Protein AF-0000000070204910 (afdb_homodimer)

Radius of gyration: 30.01 Å; Cα contacts (8 Å, |Δi|>4): 1769; chains: 2; bounding box: 56×94×69 Å

Secondary structure (DSSP, 8-state):
---SSEEEEEE--SHHHH-BTTBS--HHHHHHHH-SEEEEEEE-S-HHHHHHHHHHHHTSTTGGGGTT-EEES-HHHHHHT--SEEEE-S-GGGSSSSSTTT-HHHHHHHTT-EEEEPSP--S--HHHHHHHHHHHHHHHHHHT--EEE--GGGG-HHHHHHHHHHHHH-S-EEEEEEEEEEE-TT---HHHHBHHHH--HHHHTTHHHHHHHHHHT--EEEEEEEEEEE-TT-TTSTT--S-PPTTSSTTS-GGGBPPSEEEEEEEESSS-EEEEEEEEEESSS--EEEEEEEETTEEEEEE-TTSSEEEEEEE---TT-TTPPEEEEEES--HHHHHHHHHHHHHHHT-GGG-SSBHHHHHHHHHHHHHHHHHHHHHH--/---SSEEEEEE--SHHHH-BTTBS--HHHHHHHH-SEEEEEEE-S-HHHHHHHHHHHHTSTTGGGGTT-EEES-HHHHHHT--SEEEE-S-GGGSSSSSTTT-HHHHHHHTT-EEEEPSP--S--HHHHHHHHHHHHHHHHHHT--EEE--GGGG-HHHHHHHHHHHHH-S-EEEEEEEEEEE-TT---HHHHBHHHH--HHHHTTHHHHHHHHHHT--EEEEEEEEEEE-TT-TTSTT--S-PPTTSSTTS-GGGBPPSEEEEEEEESSSSEEEEEEEEEESSS--EEEEEEEETTEEEEEE-TTSSEEEEEEE---TT-TTPPEEEEEES--HHHHHHHHHHHHHHHT-GGG-SSBHHHHHHHHHHHHHHHHHHHHHH--

InterPro domains:
  IPR000683 Gfo/Idh/MocA-like oxidoreductase, N-terminal [PF01408] (6-150)
  IPR013944 Oxidoreductase putative, C-terminal [PF08635] (154-297)
  IPR036291 NAD(P)-binding domain superfamily [SSF51735] (3-180)
  IPR052515 Gfo/Idh/MocA Oxidoreductase [PTHR43249] (4-378)

Sequence (764 aa):
MSKTTLRIGFVGAGNVNFGRWHVPWDHASRLERLGGIQVIGIVDPDTEKAEERLQTRLTSQHGHLYKDCRVMADLSNLIAMNPDAVFIGVPPMARGSLEPKKDLELQCVRAGIHVFMEKPMSVLPLDDFRFYAAAVQKAVVESKVVLSVGYMFRYHAAVIKMKELMREHGGKVMAFNARYYFAYTEMTNKYWYNADLSGGPIVEQATHFCDLARHIVGDVDLSTVHTLMLDADDRSGAGNIAHVPLGAEEDIPLRKRIPRVTMSHWRFEDGGIGTLMHSIALPGNRYEANIDVQMDGLKLSLLEPYRDTCILRVRSMEKGKRDEDKDFTFEGSDSYGTELKTFIEAVRSNDQSLIKSSYEDAVKTYELTWAIRLSGERNLRTMSKTTLRIGFVGAGNVNFGRWHVPWDHASRLERLGGIQVIGIVDPDTEKAEERLQTRLTSQHGHLYKDCRVMADLSNLIAMNPDAVFIGVPPMARGSLEPKKDLELQCVRAGIHVFMEKPMSVLPLDDFRFYAAAVQKAVVESKVVLSVGYMFRYHAAVIKMKELMREHGGKVMAFNARYYFAYTEMTNKYWYNADLSGGPIVEQATHFCDLARHIVGDVDLSTVHTLMLDADDRSGAGNIAHVPLGAEEDIPLRKRIPRVTMSHWRFEDGGIGTLMHSIALPGNRYEANIDVQMDGLKLSLLEPYRDTCILRVRSMEKGKRDEDKDFTFEGSDSYGTELKTFIEAVRSNDQSLIKSSYEDAVKTYELTWAIRLSGERNLRT

pLDDT: mean 94.4, std 7.34, range [38.22, 98.88]

Foldseek 3Di:
DLQQAFEEEEEDLDCQCCNDPVDPHHVPVLDLVVDRYAYQEYEALPQVSVVVSLVVCCPDPSNVSCPNYDYYHALVVVLVVPTQEYEYDDFQQQAQAPPPNRPNLLVCLLSLHAYEYEPDNHLDFLVRNVVSLVSNVVSCVVSLHAYFYHLLVCQWPLLVVLLVVDVVVDDAWAEKEKEKEFAALPDADQQAFFCSNQVACLRHPVLSVLLSCCLRHHFFPLVFKAKAFAACPHPVNPNPDDRGDPPRDPPPDSVRTHTQKMKIKGAHPTHHIYIYIYGHDHHDGDMWIKMWIDDDFKIWIFGPSVDQKIWIWIAGPPPPQNPPIDIDIHGRTDSSSSQVVQSSVCSSVSNNVSHPGGSVSSSSSSNNSSSSVVNNVVVSVD/DLQQAFEEEEEDLDCQCCNDPVDPHHVPVLDLVVDRYAYQEYEALPQVSVVVSLVVCCPDPSNVSCPNYDYYHALVVVLVVPTQEYEYDDFQQQAQAPPPNRPNLLVQLLSLHAYEYEPDNHLDFLVRNVVSLVSNVVSCVVSLHAYFYHLLVLQWPLLVVLLVVDVVVDDAWAEKEKEKEFAALPDADQQAFFCSNQVACLRHPVLSVLLSCCLRHHFFPLVFKAKAFAACPHPVNPNPDDSGDPPRDPPPDRVRTHTQKMKMKGAHPTHHIYIYIYGHDHHDGDMWIKMWIDDDFKIWIFGRSVDQKIWIWIAGPPPPQNPPIDIDIHGRTDSSSSQVVQSSVCSSVSNNVSHPGGSVSSSSSSNNSSSSVVNNVVVSVD

Nearest PDB structures (foldseek):
  6a3g-assembly1_B  TM=7.401E-01  e=7.953E-20  Pseudarthrobacter phenanthrenivorans Sphe3
  6ktk-assembly1_A  TM=7.525E-01  e=4.475E-19  Paracoccus laeviglucosivorans
  6a3j-assembly1_D  TM=7.424E-01  e=1.335E-19  Pseudarthrobacter phenanthrenivorans Sphe3
  6a3f-assembly1_B-2  TM=7.036E-01  e=4.472E-20  Pseudarthrobacter phenanthrenivorans Sphe3
  5ya8-assembly1_D  TM=7.365E-01  e=1.416E-17  Paracoccus laeviglucosivorans

Structure (mmCIF, N/CA/C/O backbone):
data_AF-0000000070204910-model_v1
#
loop_
_entity.id
_entity.type
_entity.pdbx_description
1 polymer 'Uncharacterized protein UNK4.17'
#
loop_
_atom_site.group_PDB
_atom_site.id
_atom_site.type_symbol
_atom_site.label_atom_id
_atom_site.label_alt_id
_atom_site.label_comp_id
_atom_site.label_asym_id
_atom_site.label_entity_id
_atom_site.label_seq_id
_atom_site.pdbx_PDB_ins_code
_atom_site.Cartn_x
_atom_site.Cartn_y
_atom_site.Cartn_z
_atom_site.occupancy
_atom_site.B_iso_or_equiv
_atom_site.auth_seq_id
_atom_site.auth_comp_id
_atom_site.auth_asym_id
_atom_site.auth_atom_id
_atom_site.pdbx_PDB_model_num
ATOM 1 N N . MET A 1 1 ? -12.781 -48 -12.578 1 38.75 1 MET A N 1
ATOM 2 C CA . MET A 1 1 ? -12.242 -48.312 -11.266 1 38.75 1 MET A CA 1
ATOM 3 C C . MET A 1 1 ? -11.141 -47.344 -10.867 1 38.75 1 MET A C 1
ATOM 5 O O . MET A 1 1 ? -10.297 -46.969 -11.695 1 38.75 1 MET A O 1
ATOM 9 N N . SER A 1 2 ? -11.414 -46.406 -9.859 1 50.75 2 SER A N 1
ATOM 10 C CA . SER A 1 2 ? -10.469 -45.406 -9.43 1 50.75 2 SER A CA 1
ATOM 11 C C . SER A 1 2 ? -9.07 -45.969 -9.273 1 50.75 2 SER A C 1
ATOM 13 O O . SER A 1 2 ? -8.883 -47 -8.641 1 50.75 2 SER A O 1
ATOM 15 N N . LYS A 1 3 ? -8.289 -45.75 -10.422 1 63.81 3 LYS A N 1
ATOM 16 C CA . LYS A 1 3 ? -6.926 -46.281 -10.422 1 63.81 3 LYS A CA 1
ATOM 17 C C . LYS A 1 3 ? -6.234 -46.031 -9.086 1 63.81 3 LYS A C 1
ATOM 19 O O . LYS A 1 3 ? -6.164 -44.875 -8.625 1 63.81 3 LYS A O 1
ATOM 24 N N . THR A 1 4 ? -5.977 -47.094 -8.344 1 77.56 4 THR A N 1
ATOM 25 C CA . THR A 1 4 ? -5.324 -47 -7.039 1 77.56 4 THR A CA 1
ATOM 26 C C . THR A 1 4 ? -3.963 -46.344 -7.148 1 77.56 4 THR A C 1
ATOM 28 O O . THR A 1 4 ? -3.605 -45.5 -6.301 1 77.56 4 THR A O 1
ATOM 31 N N . THR A 1 5 ? -3.271 -46.594 -8.273 1 94.31 5 THR A N 1
ATOM 32 C CA . THR A 1 5 ? -1.964 -46 -8.477 1 94.31 5 THR A CA 1
ATOM 33 C C . THR A 1 5 ? -1.928 -45.219 -9.797 1 94.31 5 THR A C 1
ATOM 35 O O . THR A 1 5 ? -2.273 -45.75 -10.844 1 94.31 5 THR A O 1
ATOM 38 N N . LEU A 1 6 ? -1.654 -43.969 -9.781 1 97.81 6 LEU A N 1
ATOM 39 C CA . LEU A 1 6 ? -1.571 -43.125 -10.961 1 97.81 6 LEU A CA 1
ATOM 40 C C . LEU A 1 6 ? -0.162 -43.125 -11.547 1 97.81 6 LEU A C 1
ATOM 42 O O . LEU A 1 6 ? 0.817 -42.969 -10.812 1 97.81 6 LEU A O 1
ATOM 46 N N . ARG A 1 7 ? -0.069 -43.438 -12.82 1 98.44 7 ARG A N 1
ATOM 47 C CA . ARG A 1 7 ? 1.19 -43.281 -13.539 1 98.44 7 ARG A CA 1
ATOM 48 C C . ARG A 1 7 ? 1.413 -41.844 -13.945 1 98.44 7 ARG A C 1
ATOM 50 O O . ARG A 1 7 ? 0.608 -41.25 -14.672 1 98.44 7 ARG A O 1
ATOM 57 N N . ILE A 1 8 ? 2.529 -41.281 -13.453 1 98.69 8 ILE A N 1
ATOM 58 C CA . ILE A 1 8 ? 2.709 -39.844 -13.711 1 98.69 8 ILE A CA 1
ATOM 59 C C . ILE A 1 8 ? 4.07 -39.625 -14.352 1 98.69 8 ILE A C 1
ATOM 61 O O . ILE A 1 8 ? 4.945 -40.469 -14.312 1 98.69 8 ILE A O 1
ATOM 65 N N . GLY A 1 9 ? 4.219 -38.5 -15.031 1 98.75 9 GLY A N 1
ATOM 66 C CA . GLY A 1 9 ? 5.48 -38.031 -15.586 1 98.75 9 GLY A CA 1
ATOM 67 C C . GLY A 1 9 ? 5.801 -36.594 -15.195 1 98.75 9 GLY A C 1
ATOM 68 O O . GLY A 1 9 ? 4.902 -35.812 -14.867 1 98.75 9 GLY A O 1
ATOM 69 N N . PHE A 1 10 ? 7.082 -36.281 -15.195 1 98.69 10 PHE A N 1
ATOM 70 C CA . PHE A 1 10 ? 7.543 -34.938 -14.969 1 98.69 10 PHE A CA 1
ATOM 71 C C . PHE A 1 10 ? 8.141 -34.344 -16.234 1 98.69 10 PHE A C 1
ATOM 73 O O . PHE A 1 10 ? 8.859 -35.031 -16.969 1 98.69 10 PHE A O 1
ATOM 80 N N . VAL A 1 11 ? 7.727 -33.156 -16.516 1 98.44 11 VAL A N 1
ATOM 81 C CA . VAL A 1 11 ? 8.375 -32.375 -17.562 1 98.44 11 VAL A CA 1
ATOM 82 C C . VAL A 1 11 ? 9.211 -31.266 -16.922 1 98.44 11 VAL A C 1
ATOM 84 O O . VAL A 1 11 ? 8.664 -30.297 -16.391 1 98.44 11 VAL A O 1
ATOM 87 N N . GLY A 1 12 ? 10.5 -31.375 -17.031 1 97.5 12 GLY A N 1
ATOM 88 C CA . GLY A 1 12 ? 11.438 -30.531 -16.328 1 97.5 12 GLY A CA 1
ATOM 89 C C . GLY A 1 12 ? 12.078 -31.203 -15.125 1 97.5 12 GLY A C 1
ATOM 90 O O . GLY A 1 12 ? 11.375 -31.641 -14.203 1 97.5 12 GLY A O 1
ATOM 91 N N . ALA A 1 13 ? 13.391 -31.266 -15.078 1 96.75 13 ALA A N 1
ATOM 92 C CA . ALA A 1 13 ? 14.125 -31.891 -13.984 1 96.75 13 ALA A CA 1
ATOM 93 C C . ALA A 1 13 ? 14.727 -30.828 -13.055 1 96.75 13 ALA A C 1
ATOM 95 O O . ALA A 1 13 ? 15.695 -31.094 -12.344 1 96.75 13 ALA A O 1
ATOM 96 N N . GLY A 1 14 ? 14.109 -29.641 -13.117 1 93.31 14 GLY A N 1
ATOM 97 C CA . GLY A 1 14 ? 14.625 -28.547 -12.32 1 93.31 14 GLY A CA 1
ATOM 98 C C . GLY A 1 14 ? 14.094 -28.547 -10.898 1 93.31 14 GLY A C 1
ATOM 99 O O . GLY A 1 14 ? 13.516 -29.531 -10.438 1 93.31 14 GLY A O 1
ATOM 100 N N . ASN A 1 15 ? 14.281 -27.406 -10.203 1 90.44 15 ASN A N 1
ATOM 101 C CA . ASN A 1 15 ? 14.039 -27.281 -8.766 1 90.44 15 ASN A CA 1
ATOM 102 C C . ASN A 1 15 ? 12.547 -27.297 -8.453 1 90.44 15 ASN A C 1
ATOM 104 O O . ASN A 1 15 ? 12.141 -27.734 -7.371 1 90.44 15 ASN A O 1
ATOM 108 N N . VAL A 1 16 ? 11.75 -26.844 -9.328 1 92.94 16 VAL A N 1
ATOM 109 C CA . VAL A 1 16 ? 10.312 -26.812 -9.07 1 92.94 16 VAL A CA 1
ATOM 110 C C . VAL A 1 16 ? 9.797 -28.234 -8.867 1 92.94 16 VAL A C 1
ATOM 112 O O . VAL A 1 16 ? 9.055 -28.5 -7.914 1 92.94 16 VAL A O 1
ATOM 115 N N . ASN A 1 17 ? 10.273 -29.156 -9.672 1 96.75 17 ASN A N 1
ATOM 116 C CA . ASN A 1 17 ? 9.805 -30.531 -9.586 1 96.75 17 ASN A CA 1
ATOM 117 C C . ASN A 1 17 ? 10.625 -31.344 -8.594 1 96.75 17 ASN A C 1
ATOM 119 O O . ASN A 1 17 ? 10.086 -32.188 -7.871 1 96.75 17 ASN A O 1
ATOM 123 N N . PHE A 1 18 ? 11.969 -31.031 -8.484 1 95.56 18 PHE A N 1
ATOM 124 C CA . PHE A 1 18 ? 12.812 -31.969 -7.762 1 95.56 18 PHE A CA 1
ATOM 125 C C . PHE A 1 18 ? 13.57 -31.266 -6.633 1 95.56 18 PHE A C 1
ATOM 127 O O . PHE A 1 18 ? 14.367 -31.891 -5.934 1 95.56 18 PHE A O 1
ATOM 134 N N . GLY A 1 19 ? 13.344 -30.031 -6.41 1 88.5 19 GLY A N 1
ATOM 135 C CA . GLY A 1 19 ? 13.773 -29.297 -5.234 1 88.5 19 GLY A CA 1
ATOM 136 C C . GLY A 1 19 ? 15.266 -29.016 -5.219 1 88.5 19 GLY A C 1
ATOM 137 O O . GLY A 1 19 ? 15.992 -29.453 -6.121 1 88.5 19 GLY A O 1
ATOM 138 N N . ARG A 1 20 ? 15.617 -28.141 -4.336 1 78.44 20 ARG A N 1
ATOM 139 C CA . ARG A 1 20 ? 16.953 -27.859 -3.822 1 78.44 20 ARG A CA 1
ATOM 140 C C . ARG A 1 20 ? 16.891 -27.438 -2.355 1 78.44 20 ARG A C 1
ATOM 142 O O . ARG A 1 20 ? 15.82 -27.172 -1.819 1 78.44 20 ARG A O 1
ATOM 149 N N . TRP A 1 21 ? 17.984 -27.562 -1.717 1 62.06 21 TRP A N 1
ATOM 150 C CA . TRP A 1 21 ? 18.031 -27.406 -0.266 1 62.06 21 TRP A CA 1
ATOM 151 C C . TRP A 1 21 ? 17.531 -26.016 0.142 1 62.06 21 TRP A C 1
ATOM 153 O O . TRP A 1 21 ? 17.047 -25.828 1.258 1 62.06 21 TRP A O 1
ATOM 163 N N . HIS A 1 22 ? 17.5 -25.125 -0.732 1 61.59 22 HIS A N 1
ATOM 164 C CA . HIS A 1 22 ? 17.219 -23.781 -0.25 1 61.59 22 HIS A CA 1
ATOM 165 C C . HIS A 1 22 ? 15.922 -23.25 -0.846 1 61.59 22 HIS A C 1
ATOM 167 O O . HIS A 1 22 ? 15.633 -22.047 -0.748 1 61.59 22 HIS A O 1
ATOM 173 N N . VAL A 1 23 ? 15.148 -24.109 -1.504 1 68.5 23 VAL A N 1
ATOM 174 C CA . VAL A 1 23 ? 13.875 -23.656 -2.057 1 68.5 23 VAL A CA 1
ATOM 175 C C . VAL A 1 23 ? 12.75 -24.594 -1.639 1 68.5 23 VAL A C 1
ATOM 177 O O . VAL A 1 23 ? 12.984 -25.797 -1.441 1 68.5 23 VAL A O 1
ATOM 180 N N . PRO A 1 24 ? 11.656 -23.953 -1.471 1 68.88 24 PRO A N 1
ATOM 181 C CA . PRO A 1 24 ? 10.547 -24.766 -0.959 1 68.88 24 PRO A CA 1
ATOM 182 C C . PRO A 1 24 ? 9.859 -25.594 -2.049 1 68.88 24 PRO A C 1
ATOM 184 O O . PRO A 1 24 ? 8.922 -26.328 -1.766 1 68.88 24 PRO A O 1
ATOM 187 N N . TRP A 1 25 ? 10.453 -25.484 -3.141 1 82.81 25 TRP A N 1
ATOM 188 C CA . TRP A 1 25 ? 9.805 -26.188 -4.23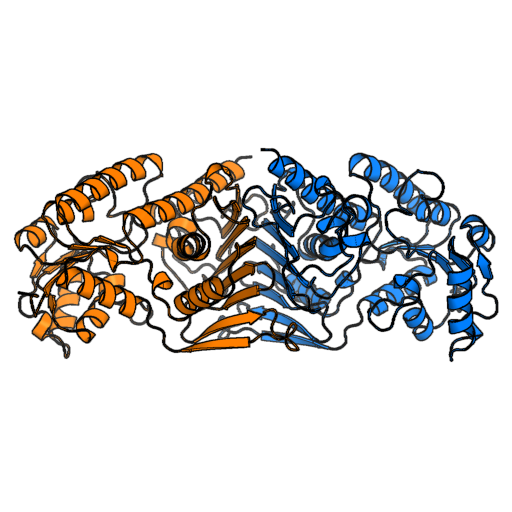8 1 82.81 25 TRP A CA 1
ATOM 189 C C . TRP A 1 25 ? 10.242 -27.641 -4.289 1 82.81 25 TRP A C 1
ATOM 191 O O . TRP A 1 25 ? 11.281 -28 -3.742 1 82.81 25 TRP A O 1
ATOM 201 N N . ASP A 1 26 ? 9.453 -28.609 -4.684 1 92.12 26 ASP A N 1
ATOM 202 C CA . ASP A 1 26 ? 9.711 -30.031 -4.777 1 92.12 26 ASP A CA 1
ATOM 203 C C . ASP A 1 26 ? 8.414 -30.828 -4.883 1 92.12 26 ASP A C 1
ATOM 205 O O . ASP A 1 26 ? 8.016 -31.516 -3.938 1 92.12 26 ASP A O 1
ATOM 209 N N . HIS A 1 27 ? 7.945 -30.719 -6.027 1 97.19 27 HIS A N 1
ATOM 210 C CA . HIS A 1 27 ? 6.684 -31.422 -6.25 1 97.19 27 HIS A CA 1
ATOM 211 C C . HIS A 1 27 ? 6.855 -32.938 -6.066 1 97.19 27 HIS A C 1
ATOM 213 O O . HIS A 1 27 ? 5.977 -33.594 -5.512 1 97.19 27 HIS A O 1
ATOM 219 N N . ALA A 1 28 ? 8.008 -33.438 -6.469 1 97.25 28 ALA A N 1
ATOM 220 C CA . ALA A 1 28 ? 8.266 -34.875 -6.391 1 97.25 28 ALA A CA 1
ATOM 221 C C . ALA A 1 28 ? 8.18 -35.375 -4.953 1 97.25 28 ALA A C 1
ATOM 223 O O . ALA A 1 28 ? 7.484 -36.344 -4.664 1 97.25 28 ALA A O 1
ATOM 224 N N . SER A 1 29 ? 8.828 -34.656 -4.047 1 95.88 29 SER A N 1
ATOM 225 C CA . SER A 1 29 ? 8.828 -35.062 -2.646 1 95.88 29 SER A CA 1
ATOM 226 C C . SER A 1 29 ? 7.418 -35.062 -2.068 1 95.88 29 SER A C 1
ATOM 228 O O . SER A 1 29 ? 7.066 -35.906 -1.271 1 95.88 29 SER A O 1
ATOM 230 N N . ARG A 1 30 ? 6.672 -34.094 -2.457 1 96.19 30 ARG A N 1
ATOM 231 C CA . ARG A 1 30 ? 5.305 -34 -1.955 1 96.19 30 ARG A CA 1
ATOM 232 C C . ARG A 1 30 ? 4.434 -35.125 -2.504 1 96.19 30 ARG A C 1
ATOM 234 O O . ARG A 1 30 ? 3.633 -35.719 -1.771 1 96.19 30 ARG A O 1
ATOM 241 N N . LEU A 1 31 ? 4.59 -35.469 -3.74 1 97.38 31 LEU A N 1
ATOM 242 C CA . LEU A 1 31 ? 3.834 -36.531 -4.363 1 97.38 31 LEU A CA 1
ATOM 243 C C . LEU A 1 31 ? 4.242 -37.875 -3.789 1 97.38 31 LEU A C 1
ATOM 245 O O . LEU A 1 31 ? 3.4 -38.781 -3.613 1 97.38 31 LEU A O 1
ATOM 249 N N . GLU A 1 32 ? 5.523 -38.031 -3.498 1 96.75 32 GLU A N 1
ATOM 250 C CA . GLU A 1 32 ? 6.023 -39.219 -2.852 1 96.75 32 GLU A CA 1
ATOM 251 C C . GLU A 1 32 ? 5.332 -39.469 -1.511 1 96.75 32 GLU A C 1
ATOM 253 O O . GLU A 1 32 ? 4.926 -40.594 -1.202 1 96.75 32 GLU A O 1
ATOM 258 N N . ARG A 1 33 ? 5.184 -38.406 -0.796 1 95.31 33 ARG A N 1
ATOM 259 C CA . ARG A 1 33 ? 4.566 -38.5 0.524 1 95.31 33 ARG A CA 1
ATOM 260 C C . ARG A 1 33 ? 3.076 -38.781 0.414 1 95.31 33 ARG A C 1
ATOM 262 O O . ARG A 1 33 ? 2.514 -39.5 1.256 1 95.31 33 ARG A O 1
ATOM 269 N N . LEU A 1 34 ? 2.465 -38.219 -0.565 1 94.94 34 LEU A N 1
ATOM 270 C CA . LEU A 1 34 ? 1.047 -38.469 -0.794 1 94.94 34 LEU A CA 1
ATOM 271 C C . LEU A 1 34 ? 0.81 -39.938 -1.14 1 94.94 34 LEU A C 1
ATOM 273 O O . LEU A 1 34 ? -0.172 -40.531 -0.692 1 94.94 34 LEU A O 1
ATOM 277 N N . GLY A 1 35 ? 1.681 -40.5 -1.923 1 94.31 35 GLY A N 1
ATOM 278 C CA . GLY A 1 35 ? 1.563 -41.906 -2.311 1 94.31 35 GLY A CA 1
ATOM 279 C C . GLY A 1 35 ? 0.528 -42.125 -3.395 1 94.31 35 GLY A C 1
ATOM 280 O O . GLY A 1 35 ? -0.039 -41.188 -3.936 1 94.31 35 GLY A O 1
ATOM 281 N N . GLY A 1 36 ? 0.413 -43.375 -3.842 1 95.62 36 GLY A N 1
ATOM 282 C CA . GLY A 1 36 ? -0.565 -43.75 -4.848 1 95.62 36 GLY A CA 1
ATOM 283 C C . GLY A 1 36 ? -0.161 -43.344 -6.254 1 95.62 36 GLY A C 1
ATOM 284 O O . GLY A 1 36 ? -1.018 -43.156 -7.117 1 95.62 36 GLY A O 1
ATOM 285 N N . ILE A 1 37 ? 1.153 -43.25 -6.461 1 97.31 37 ILE A N 1
ATOM 286 C CA . ILE A 1 37 ? 1.628 -42.844 -7.777 1 97.31 37 ILE A CA 1
ATOM 287 C C . ILE A 1 37 ? 2.807 -43.688 -8.195 1 97.31 37 ILE A C 1
ATOM 289 O O . ILE A 1 37 ? 3.422 -44.375 -7.359 1 97.31 37 ILE A O 1
ATOM 293 N N . GLN A 1 38 ? 3.062 -43.781 -9.422 1 98.12 38 GLN A N 1
ATOM 294 C CA . GLN A 1 38 ? 4.273 -44.281 -10.047 1 98.12 38 GLN A CA 1
ATOM 295 C C . GLN A 1 38 ? 4.836 -43.312 -11.07 1 98.12 38 GLN A C 1
ATOM 297 O O . GLN A 1 38 ? 4.125 -42.875 -11.969 1 98.12 38 GLN A O 1
ATOM 302 N N . VAL A 1 39 ? 6.09 -42.969 -10.891 1 98.69 39 VAL A N 1
ATOM 303 C CA . VAL A 1 39 ? 6.73 -42.062 -11.836 1 98.69 39 VAL A CA 1
ATOM 304 C C . VAL A 1 39 ? 7.316 -42.844 -13 1 98.69 39 VAL A C 1
ATOM 306 O O . VAL A 1 39 ? 8.227 -43.656 -12.812 1 98.69 39 VAL A O 1
ATOM 309 N N . ILE A 1 40 ? 6.859 -42.562 -14.18 1 98.62 40 ILE A N 1
ATOM 310 C CA . ILE A 1 40 ? 7.25 -43.469 -15.266 1 98.62 40 ILE A CA 1
ATOM 311 C C . ILE A 1 40 ? 8.172 -42.719 -16.234 1 98.62 40 ILE A C 1
ATOM 313 O O . ILE A 1 40 ? 8.797 -43.344 -17.094 1 98.62 40 ILE A O 1
ATOM 317 N N . GLY A 1 41 ? 8.242 -41.406 -16.062 1 98.75 41 GLY A N 1
ATOM 318 C CA . GLY A 1 41 ? 9.094 -40.688 -16.984 1 98.75 41 GLY A CA 1
ATOM 319 C C . GLY A 1 41 ? 9.477 -39.312 -16.484 1 98.75 41 GLY A C 1
ATOM 320 O O . GLY A 1 41 ? 8.68 -38.656 -15.812 1 98.75 41 GLY A O 1
ATOM 321 N N . ILE A 1 42 ? 10.672 -38.875 -16.828 1 98.81 42 ILE A N 1
ATOM 322 C CA . ILE A 1 42 ? 11.18 -37.5 -16.641 1 98.81 42 ILE A CA 1
ATOM 323 C C . ILE A 1 42 ? 11.695 -36.969 -17.969 1 98.81 42 ILE A C 1
ATOM 325 O O . ILE A 1 42 ? 12.57 -37.562 -18.594 1 98.81 42 ILE A O 1
ATOM 329 N N . VAL A 1 43 ? 11.078 -35.875 -18.344 1 98.56 43 VAL A N 1
ATOM 330 C CA . VAL A 1 43 ? 11.469 -35.25 -19.609 1 98.56 43 VAL A CA 1
ATOM 331 C C . VAL A 1 43 ? 12.312 -34 -19.328 1 98.56 43 VAL A C 1
ATOM 333 O O . VAL A 1 43 ? 11.883 -33.094 -18.594 1 98.56 43 VAL A O 1
ATOM 336 N N . ASP A 1 44 ? 13.477 -33.906 -19.859 1 98.12 44 ASP A N 1
ATOM 337 C CA . ASP A 1 44 ? 14.352 -32.75 -19.844 1 98.12 44 ASP A CA 1
ATOM 338 C C . ASP A 1 44 ? 15.359 -32.781 -20.984 1 98.12 44 ASP A C 1
ATOM 340 O O . ASP A 1 44 ? 15.977 -33.812 -21.25 1 98.12 44 ASP A O 1
ATOM 344 N N . PRO A 1 45 ? 15.438 -31.625 -21.672 1 96.38 45 PRO A N 1
ATOM 345 C CA . PRO A 1 45 ? 16.453 -31.641 -22.734 1 96.38 45 PRO A CA 1
ATOM 346 C C . PRO A 1 45 ? 17.844 -31.969 -22.188 1 96.38 45 PRO A C 1
ATOM 348 O O . PRO A 1 45 ? 18.688 -32.5 -22.922 1 96.38 45 PRO A O 1
ATOM 351 N N . ASP A 1 46 ? 18.156 -31.562 -21.031 1 97.38 46 ASP A N 1
ATOM 352 C CA . ASP A 1 46 ? 19.375 -31.984 -20.344 1 97.38 46 ASP A CA 1
ATOM 353 C C . ASP A 1 46 ? 19.188 -33.344 -19.656 1 97.38 46 ASP A C 1
ATOM 355 O O . ASP A 1 46 ? 18.984 -33.406 -18.453 1 97.38 46 ASP A O 1
ATOM 359 N N . THR A 1 47 ? 19.438 -34.406 -20.422 1 97.94 47 THR A N 1
ATOM 360 C CA . THR A 1 47 ? 19.156 -35.75 -19.922 1 97.94 47 THR A CA 1
ATOM 361 C C . THR A 1 47 ? 20.125 -36.125 -18.812 1 97.94 47 THR A C 1
ATOM 363 O O . THR A 1 47 ? 19.781 -36.938 -17.938 1 97.94 47 THR A O 1
ATOM 366 N N . GLU A 1 48 ? 21.266 -35.531 -18.828 1 98 48 GLU A N 1
ATOM 367 C CA . GLU A 1 48 ? 22.219 -35.812 -17.75 1 98 48 GLU A CA 1
ATOM 368 C C . GLU A 1 48 ? 21.688 -35.312 -16.406 1 98 48 GLU A C 1
ATOM 370 O O . GLU A 1 48 ? 21.75 -36.031 -15.414 1 98 48 GLU A O 1
ATOM 375 N N . LYS A 1 49 ? 21.188 -34.156 -16.484 1 96.25 49 LYS A N 1
ATOM 376 C CA . LYS A 1 49 ? 20.578 -33.562 -15.289 1 96.25 49 LYS A CA 1
ATOM 377 C C . LYS A 1 49 ? 19.406 -34.438 -14.812 1 96.25 49 LYS A C 1
ATOM 379 O O . LYS A 1 49 ? 19.266 -34.688 -13.617 1 96.25 49 LYS A O 1
ATOM 384 N N . ALA A 1 50 ? 18.594 -34.844 -15.734 1 98.06 50 ALA A N 1
ATOM 385 C CA . ALA A 1 50 ? 17.422 -35.625 -15.414 1 98.06 50 ALA A CA 1
ATOM 386 C C . ALA A 1 50 ? 17.828 -37 -14.836 1 98.06 50 ALA A C 1
ATOM 388 O O . ALA A 1 50 ? 17.188 -37.5 -13.906 1 98.06 50 ALA A O 1
ATOM 389 N N . GLU A 1 51 ? 18.859 -37.531 -15.398 1 98.31 51 GLU A N 1
ATOM 390 C CA . GLU A 1 51 ? 19.344 -38.812 -14.906 1 98.31 51 GLU A CA 1
ATOM 391 C C . GLU A 1 51 ? 19.875 -38.688 -13.477 1 98.31 51 GLU A C 1
ATOM 393 O O . GLU A 1 51 ? 19.672 -39.594 -12.664 1 98.31 51 GLU A O 1
ATOM 398 N N . GLU A 1 52 ? 20.547 -37.656 -13.25 1 97.38 52 GLU A N 1
ATOM 399 C CA . GLU A 1 52 ? 21.031 -37.406 -11.898 1 97.38 52 GLU A CA 1
ATOM 400 C C . GLU A 1 52 ? 19.875 -37.312 -10.906 1 97.38 52 GLU A C 1
ATOM 402 O O . GLU A 1 52 ? 19.953 -37.875 -9.805 1 97.38 52 GLU A O 1
ATOM 407 N N . ARG A 1 53 ? 18.812 -36.625 -11.273 1 96.88 53 ARG A N 1
ATOM 408 C CA . ARG A 1 53 ? 17.641 -36.5 -10.422 1 96.88 53 ARG A CA 1
ATOM 409 C C . ARG A 1 53 ? 17 -37.875 -10.203 1 96.88 53 ARG A C 1
ATOM 411 O O . ARG A 1 53 ? 16.625 -38.219 -9.078 1 96.88 53 ARG A O 1
ATOM 418 N N . LEU A 1 54 ? 16.922 -38.656 -11.242 1 98.12 54 LEU A N 1
ATOM 419 C CA . LEU A 1 54 ? 16.328 -39.969 -11.156 1 98.12 54 LEU A CA 1
ATOM 420 C C . LEU A 1 54 ? 17.141 -40.875 -10.219 1 98.12 54 LEU A C 1
ATOM 422 O O . LEU A 1 54 ? 16.578 -41.562 -9.367 1 98.12 54 LEU A O 1
ATOM 426 N N . GLN A 1 55 ? 18.438 -40.812 -10.375 1 97.88 55 GLN A N 1
ATOM 427 C CA . GLN A 1 55 ? 19.297 -41.625 -9.539 1 97.88 55 GLN A CA 1
ATOM 428 C C . GLN A 1 55 ? 19.141 -41.281 -8.07 1 97.88 55 GLN A C 1
ATOM 430 O O . GLN A 1 55 ? 19.109 -42.156 -7.207 1 97.88 55 GLN A O 1
ATOM 435 N N . THR A 1 56 ? 19.109 -39.969 -7.828 1 95.88 56 THR A N 1
ATOM 436 C CA . THR A 1 56 ? 18.906 -39.5 -6.461 1 95.88 56 THR A CA 1
ATOM 437 C C . THR A 1 56 ? 17.609 -40.062 -5.887 1 95.88 56 THR A C 1
ATOM 439 O O . THR A 1 56 ? 17.562 -40.5 -4.734 1 95.88 56 THR A O 1
ATOM 442 N N . ARG A 1 57 ? 16.547 -40.094 -6.699 1 96.69 57 ARG A N 1
ATOM 443 C CA . ARG A 1 57 ? 15.242 -40.562 -6.246 1 96.69 57 ARG A CA 1
ATOM 444 C C . ARG A 1 57 ? 15.234 -42.094 -6.098 1 96.69 57 ARG A C 1
ATOM 446 O O . ARG A 1 57 ? 14.672 -42.625 -5.137 1 96.69 57 ARG A O 1
ATOM 453 N N . LEU A 1 58 ? 15.875 -42.781 -6.957 1 97.5 58 LEU A N 1
ATOM 454 C CA . LEU A 1 58 ? 15.922 -44.25 -6.945 1 97.5 58 LEU A CA 1
ATOM 455 C C . LEU A 1 58 ? 16.594 -44.75 -5.68 1 97.5 58 LEU A C 1
ATOM 457 O O . LEU A 1 58 ? 16.219 -45.812 -5.156 1 97.5 58 LEU A O 1
ATOM 461 N N . THR A 1 59 ? 17.5 -44 -5.16 1 97.06 59 THR A N 1
ATOM 462 C CA . THR A 1 59 ? 18.266 -44.438 -4.004 1 97.06 59 THR A CA 1
ATOM 463 C C . THR A 1 59 ? 17.641 -43.938 -2.709 1 97.06 59 THR A C 1
ATOM 465 O O . THR A 1 59 ? 18.172 -44.188 -1.621 1 97.06 59 THR A O 1
ATOM 468 N N . SER A 1 60 ? 16.609 -43.219 -2.805 1 95.69 60 SER A N 1
ATOM 469 C CA . SER A 1 60 ? 15.922 -42.719 -1.624 1 95.69 60 SER A CA 1
ATOM 470 C C . SER A 1 60 ? 14.938 -43.719 -1.062 1 95.69 60 SER A C 1
ATOM 472 O O . SER A 1 60 ? 14.781 -44.812 -1.616 1 95.69 60 SER A O 1
ATOM 474 N N . GLN A 1 61 ? 14.211 -43.406 0.071 1 97 61 GLN A N 1
ATOM 475 C CA . GLN A 1 61 ? 13.227 -44.281 0.706 1 97 61 GLN A CA 1
ATOM 476 C C . GLN A 1 61 ? 12.016 -44.5 -0.196 1 97 61 GLN A C 1
ATOM 478 O O . GLN A 1 61 ? 11.258 -45.438 -0.011 1 97 61 GLN A O 1
ATOM 483 N N . HIS A 1 62 ? 11.875 -43.656 -1.249 1 97.25 62 HIS A N 1
ATOM 484 C CA . HIS A 1 62 ? 10.734 -43.781 -2.154 1 97.25 62 HIS A CA 1
ATOM 485 C C . HIS A 1 62 ? 11.172 -44.25 -3.531 1 97.25 62 HIS A C 1
ATOM 487 O O . HIS A 1 62 ? 10.469 -44.031 -4.52 1 97.25 62 HIS A O 1
ATOM 493 N N . GLY A 1 63 ? 12.273 -44.812 -3.596 1 97.62 63 GLY A N 1
ATOM 494 C CA . GLY A 1 63 ? 12.859 -45.25 -4.855 1 97.62 63 GLY A CA 1
ATOM 495 C C . GLY A 1 63 ? 11.961 -46.188 -5.648 1 97.62 63 GLY A C 1
ATOM 496 O O . GLY A 1 63 ? 12.008 -46.188 -6.879 1 97.62 63 GLY A O 1
ATOM 497 N N . HIS A 1 64 ? 11.172 -47 -4.93 1 97.62 64 HIS A N 1
ATOM 498 C CA . HIS A 1 64 ? 10.289 -47.969 -5.578 1 97.62 64 HIS A CA 1
ATOM 499 C C . HIS A 1 64 ? 9.289 -47.25 -6.492 1 97.62 64 HIS A C 1
ATOM 501 O O . HIS A 1 64 ? 8.812 -47.844 -7.469 1 97.62 64 HIS A O 1
ATOM 507 N N . LEU A 1 65 ? 9.008 -46 -6.25 1 98.06 65 LEU A N 1
ATOM 508 C CA . LEU A 1 65 ? 8.062 -45.25 -7.059 1 98.06 65 LEU A CA 1
ATOM 509 C C . LEU A 1 65 ? 8.656 -44.906 -8.422 1 98.06 65 LEU A C 1
ATOM 511 O O . LEU A 1 65 ? 7.934 -44.5 -9.336 1 98.06 65 LEU A O 1
ATOM 515 N N . TYR A 1 66 ? 9.969 -45.094 -8.57 1 98.44 66 TYR A N 1
ATOM 516 C CA . TYR A 1 66 ? 10.672 -44.656 -9.773 1 98.44 66 TYR A CA 1
ATOM 517 C C . TYR A 1 66 ? 11.289 -45.844 -10.508 1 98.44 66 TYR A C 1
ATOM 519 O O . TYR A 1 66 ? 12.094 -45.656 -11.422 1 98.44 66 TYR A O 1
ATOM 527 N N . LYS A 1 67 ? 11.008 -47 -10.148 1 96.94 67 LYS A N 1
ATOM 528 C CA . LYS A 1 67 ? 11.68 -48.219 -10.641 1 96.94 67 LYS A CA 1
ATOM 529 C C . LYS A 1 67 ? 11.562 -48.312 -12.164 1 96.94 67 LYS A C 1
ATOM 531 O O . LYS A 1 67 ? 12.492 -48.781 -12.828 1 96.94 67 LYS A O 1
ATOM 536 N N . ASP A 1 68 ? 10.484 -47.875 -12.734 1 96 68 ASP A N 1
ATOM 537 C CA . ASP A 1 68 ? 10.25 -48 -14.172 1 96 68 ASP A CA 1
ATOM 538 C C . ASP A 1 68 ? 10.383 -46.625 -14.867 1 96 68 ASP A C 1
ATOM 540 O O . ASP A 1 68 ? 9.922 -46.469 -16 1 96 68 ASP A O 1
ATOM 544 N N . CYS A 1 69 ? 10.945 -45.719 -14.133 1 98.62 69 CYS A N 1
ATOM 545 C CA . CYS A 1 69 ? 11.031 -44.375 -14.664 1 98.62 69 CYS A CA 1
ATOM 546 C C . CYS A 1 69 ? 12.109 -44.281 -15.742 1 98.62 69 CYS A C 1
ATOM 548 O O . CYS A 1 69 ? 13.211 -44.781 -15.562 1 98.62 69 CYS A O 1
ATOM 550 N N . ARG A 1 70 ? 11.805 -43.625 -16.812 1 98.44 70 ARG A N 1
ATOM 551 C CA . ARG A 1 70 ? 12.758 -43.375 -17.891 1 98.44 70 ARG A CA 1
ATOM 552 C C . ARG A 1 70 ? 13.016 -41.875 -18.062 1 98.44 70 ARG A C 1
ATOM 554 O O . ARG A 1 70 ? 12.094 -41.062 -17.938 1 98.44 70 ARG A O 1
ATOM 561 N N . VAL A 1 71 ? 14.219 -41.562 -18.375 1 98.56 71 VAL A N 1
ATOM 562 C CA . VAL A 1 71 ? 14.586 -40.188 -18.719 1 98.56 71 VAL A CA 1
ATOM 563 C C . VAL A 1 71 ? 14.523 -40 -20.234 1 98.56 71 VAL A C 1
ATOM 565 O O . VAL A 1 71 ? 14.914 -40.906 -20.984 1 98.56 71 VAL A O 1
ATOM 568 N N . MET A 1 72 ? 13.938 -38.969 -20.656 1 98.12 72 MET A N 1
ATOM 569 C CA . MET A 1 72 ? 13.766 -38.688 -22.078 1 98.12 72 MET A CA 1
ATOM 570 C C . MET A 1 72 ? 14.008 -37.219 -22.375 1 98.12 72 MET A C 1
ATOM 572 O O . MET A 1 72 ? 13.781 -36.344 -21.516 1 98.12 72 MET A O 1
ATOM 576 N N . ALA A 1 73 ? 14.359 -36.906 -23.594 1 97.44 73 ALA A N 1
ATOM 577 C CA . ALA A 1 73 ? 14.641 -35.531 -23.984 1 97.44 73 ALA A CA 1
ATOM 578 C C . ALA A 1 73 ? 13.398 -34.844 -24.531 1 97.44 73 ALA A C 1
ATOM 580 O O . ALA A 1 73 ? 13.258 -33.625 -24.438 1 97.44 73 ALA A O 1
ATOM 581 N N . ASP A 1 74 ? 12.555 -35.75 -25.078 1 96.81 74 ASP A N 1
ATOM 582 C CA . ASP A 1 74 ? 11.43 -35.188 -25.828 1 96.81 74 ASP A CA 1
ATOM 583 C C . ASP A 1 74 ? 10.102 -35.562 -25.188 1 96.81 74 ASP A C 1
ATOM 585 O O . ASP A 1 74 ? 9.922 -36.719 -24.797 1 96.81 74 ASP A O 1
ATOM 589 N N . LEU A 1 75 ? 9.18 -34.625 -25.172 1 98 75 LEU A N 1
ATOM 590 C CA . LEU A 1 75 ? 7.863 -34.812 -24.562 1 98 75 LEU A CA 1
ATOM 591 C C . LEU A 1 75 ? 7.094 -35.938 -25.297 1 98 75 LEU A C 1
ATOM 593 O O . LEU A 1 75 ? 6.344 -36.688 -24.672 1 98 75 LEU A O 1
ATOM 597 N N . SER A 1 76 ? 7.309 -36.062 -26.594 1 97.62 76 SER A N 1
ATOM 598 C CA . SER A 1 76 ? 6.574 -37.031 -27.406 1 97.62 76 SER A CA 1
ATOM 599 C C . SER A 1 76 ? 6.785 -38.469 -26.875 1 97.62 76 SER A C 1
ATOM 601 O O . SER A 1 76 ? 5.883 -39.281 -26.953 1 97.62 76 SER A O 1
ATOM 603 N N . ASN A 1 77 ? 7.961 -38.688 -26.375 1 98.31 77 ASN A N 1
ATOM 604 C CA . ASN A 1 77 ? 8.258 -40 -25.844 1 98.31 77 ASN A CA 1
ATOM 605 C C . ASN A 1 77 ? 7.453 -40.312 -24.578 1 98.31 77 ASN A C 1
ATOM 607 O O . ASN A 1 77 ? 6.996 -41.438 -24.375 1 98.31 77 ASN A O 1
ATOM 611 N N . LEU A 1 78 ? 7.336 -39.312 -23.734 1 98.5 78 LEU A N 1
ATOM 612 C CA . LEU A 1 78 ? 6.52 -39.469 -22.547 1 98.5 78 LEU A CA 1
ATOM 613 C C . LEU A 1 78 ? 5.051 -39.656 -22.906 1 98.5 78 LEU A C 1
ATOM 615 O O . LEU A 1 78 ? 4.359 -40.5 -22.312 1 98.5 78 LEU A O 1
ATOM 619 N N . ILE A 1 79 ? 4.57 -38.875 -23.844 1 98.44 79 ILE A N 1
ATOM 620 C CA . ILE A 1 79 ? 3.184 -38.969 -24.281 1 98.44 79 ILE A CA 1
ATOM 621 C C . ILE A 1 79 ? 2.898 -40.375 -24.812 1 98.44 79 ILE A C 1
ATOM 623 O O . ILE A 1 79 ? 1.833 -40.938 -24.547 1 98.44 79 ILE A O 1
ATOM 627 N N . ALA A 1 80 ? 3.885 -40.969 -25.484 1 98.38 80 ALA A N 1
ATOM 628 C CA . ALA A 1 80 ? 3.742 -42.312 -26.031 1 98.38 80 ALA A CA 1
ATOM 629 C C . ALA A 1 80 ? 3.564 -43.344 -24.922 1 98.38 80 ALA A C 1
ATOM 631 O O . ALA A 1 80 ? 2.943 -44.375 -25.125 1 98.38 80 ALA A O 1
ATOM 632 N N . MET A 1 81 ? 4.062 -43 -23.766 1 98.25 81 MET A N 1
ATOM 633 C CA . MET A 1 81 ? 3.922 -43.906 -22.625 1 98.25 81 MET A CA 1
ATOM 634 C C . MET A 1 81 ? 2.545 -43.75 -21.984 1 98.25 81 MET A C 1
ATOM 636 O O . MET A 1 81 ? 2.18 -44.531 -21.094 1 98.25 81 MET A O 1
ATOM 640 N N . ASN A 1 82 ? 1.778 -42.781 -22.344 1 97.56 82 ASN A N 1
ATOM 641 C CA . ASN A 1 82 ? 0.389 -42.531 -21.984 1 97.56 82 ASN A CA 1
ATOM 642 C C . ASN A 1 82 ? 0.218 -42.469 -20.469 1 97.56 82 ASN A C 1
ATOM 644 O O . ASN A 1 82 ? -0.592 -43.188 -19.891 1 97.56 82 ASN A O 1
ATOM 648 N N . PRO A 1 83 ? 0.958 -41.594 -19.812 1 98.44 83 PRO A N 1
ATOM 649 C CA . PRO A 1 83 ? 0.722 -41.406 -18.391 1 98.44 83 PRO A CA 1
ATOM 650 C C . PRO A 1 83 ? -0.68 -40.875 -18.078 1 98.44 83 PRO A C 1
ATOM 652 O O . PRO A 1 83 ? -1.342 -40.344 -18.969 1 98.44 83 PRO A O 1
ATOM 655 N N . ASP A 1 84 ? -1.098 -41.125 -16.812 1 98.25 84 ASP A N 1
ATOM 656 C CA . ASP A 1 84 ? -2.369 -40.594 -16.359 1 98.25 84 ASP A CA 1
ATOM 657 C C . ASP A 1 84 ? -2.287 -39.062 -16.219 1 98.25 84 ASP A C 1
ATOM 659 O O . ASP A 1 84 ? -3.262 -38.375 -16.484 1 98.25 84 ASP A O 1
ATOM 663 N N . ALA A 1 85 ? -1.128 -38.594 -15.781 1 98.69 85 ALA A N 1
ATOM 664 C CA . ALA A 1 85 ? -0.947 -37.156 -15.562 1 98.69 85 ALA A CA 1
ATOM 665 C C . ALA A 1 85 ? 0.511 -36.75 -15.766 1 98.69 85 ALA A C 1
ATOM 667 O O . ALA A 1 85 ? 1.416 -37.562 -15.625 1 98.69 85 ALA A O 1
ATOM 668 N N . VAL A 1 86 ? 0.697 -35.531 -16.062 1 98.69 86 VAL A N 1
ATOM 669 C CA . VAL A 1 86 ? 2.043 -35 -16.172 1 98.69 86 VAL A CA 1
ATOM 670 C C . VAL A 1 86 ? 2.139 -33.719 -15.344 1 98.69 86 VAL A C 1
ATOM 672 O O . VAL A 1 86 ? 1.162 -32.969 -15.227 1 98.69 86 VAL A O 1
ATOM 675 N N . PHE A 1 87 ? 3.268 -33.438 -14.742 1 98.62 87 PHE A N 1
ATOM 676 C CA . PHE A 1 87 ? 3.607 -32.219 -14.016 1 98.62 87 PHE A CA 1
ATOM 677 C C . PHE A 1 87 ? 4.637 -31.406 -14.781 1 98.62 87 PHE A C 1
ATOM 679 O O . PHE A 1 87 ? 5.785 -31.828 -14.93 1 98.62 87 PHE A O 1
ATOM 686 N N . ILE A 1 88 ? 4.184 -30.281 -15.219 1 98.31 88 ILE A N 1
ATOM 687 C CA . ILE A 1 88 ? 5.047 -29.422 -16.031 1 98.31 88 ILE A CA 1
ATOM 688 C C . ILE A 1 88 ? 5.66 -28.344 -15.148 1 98.31 88 ILE A C 1
ATOM 690 O O . ILE A 1 88 ? 4.953 -27.438 -14.688 1 98.31 88 ILE A O 1
ATOM 694 N N . GLY A 1 89 ? 6.969 -28.438 -14.906 1 96.19 89 GLY A N 1
ATOM 695 C CA . GLY A 1 89 ? 7.719 -27.484 -14.109 1 96.19 89 GLY A CA 1
ATOM 696 C C . GLY A 1 89 ? 8.953 -26.969 -14.812 1 96.19 89 GLY A C 1
ATOM 697 O O . GLY A 1 89 ? 10.062 -27.047 -14.281 1 96.19 89 GLY A O 1
ATOM 698 N N . VAL A 1 90 ? 8.781 -26.453 -16.031 1 94.12 90 VAL A N 1
ATOM 699 C CA . VAL A 1 90 ? 9.859 -25.828 -16.797 1 94.12 90 VAL A CA 1
ATOM 700 C C . VAL A 1 90 ? 9.68 -24.312 -16.812 1 94.12 90 VAL A C 1
ATOM 702 O O . VAL A 1 90 ? 8.586 -23.812 -16.547 1 94.12 90 VAL A O 1
ATOM 705 N N . PRO A 1 91 ? 10.734 -23.547 -17.109 1 90.88 91 PRO A N 1
ATOM 706 C CA . PRO A 1 91 ? 10.586 -22.094 -17.172 1 90.88 91 PRO A CA 1
ATOM 707 C C . PRO A 1 91 ? 9.539 -21.656 -18.203 1 90.88 91 PRO A C 1
ATOM 709 O O . PRO A 1 91 ? 9.336 -22.344 -19.203 1 90.88 91 PRO A O 1
ATOM 712 N N . PRO A 1 92 ? 8.969 -20.547 -17.953 1 89.94 92 PRO A N 1
ATOM 713 C CA . PRO A 1 92 ? 7.879 -20.094 -18.828 1 89.94 92 PRO A CA 1
ATOM 714 C C . PRO A 1 92 ? 8.336 -19.844 -20.266 1 89.94 92 PRO A C 1
ATOM 716 O O . PRO A 1 92 ? 7.539 -19.953 -21.203 1 89.94 92 PRO A O 1
ATOM 719 N N . MET A 1 93 ? 9.57 -19.562 -20.438 1 90.38 93 MET A N 1
ATOM 720 C CA . MET A 1 93 ? 10.062 -19.328 -21.797 1 90.38 93 MET A CA 1
ATOM 721 C C . MET A 1 93 ? 10.055 -20.609 -22.625 1 90.38 93 MET A C 1
ATOM 723 O O . MET A 1 93 ? 10.133 -20.562 -23.844 1 90.38 93 MET A O 1
ATOM 727 N N . ALA A 1 94 ? 9.906 -21.734 -21.938 1 92.69 94 ALA A N 1
ATOM 728 C CA . ALA A 1 94 ? 9.984 -23.016 -22.609 1 92.69 94 ALA A CA 1
ATOM 729 C C . ALA A 1 94 ? 8.594 -23.594 -22.859 1 92.69 94 ALA A C 1
ATOM 731 O O . ALA A 1 94 ? 8.453 -24.734 -23.328 1 92.69 94 ALA A O 1
ATOM 732 N N . ARG A 1 95 ? 7.555 -22.844 -22.594 1 93.81 95 ARG A N 1
ATOM 733 C CA . ARG A 1 95 ? 6.215 -23.391 -22.734 1 93.81 95 ARG A CA 1
ATOM 734 C C . ARG A 1 95 ? 5.195 -22.297 -23.047 1 93.81 95 ARG A C 1
ATOM 736 O O . ARG A 1 95 ? 5.551 -21.125 -23.141 1 93.81 95 ARG A O 1
ATOM 743 N N . GLY A 1 96 ? 3.949 -22.75 -23.219 1 94.38 96 GLY A N 1
ATOM 744 C CA . GLY A 1 96 ? 2.818 -21.844 -23.297 1 94.38 96 GLY A CA 1
ATOM 745 C C . GLY A 1 96 ? 2.738 -21.094 -24.609 1 94.38 96 GLY A C 1
ATOM 746 O O . GLY A 1 96 ? 2.314 -19.938 -24.656 1 94.38 96 GLY A O 1
ATOM 747 N N . SER A 1 97 ? 3.201 -21.719 -25.641 1 94.56 97 SER A N 1
ATOM 748 C CA . SER A 1 97 ? 3.209 -21.078 -26.953 1 94.56 97 SER A CA 1
ATOM 749 C C . SER A 1 97 ? 2.957 -22.094 -28.062 1 94.56 97 SER A C 1
ATOM 751 O O . SER A 1 97 ? 3.139 -23.297 -27.859 1 94.56 97 SER A O 1
ATOM 753 N N . LEU A 1 98 ? 2.535 -21.547 -29.219 1 91.75 98 LEU A N 1
ATOM 754 C CA . LEU A 1 98 ? 2.318 -22.406 -30.375 1 91.75 98 LEU A CA 1
ATOM 755 C C . LEU A 1 98 ? 3.629 -22.688 -31.109 1 91.75 98 LEU A C 1
ATOM 757 O O . LEU A 1 98 ? 3.656 -23.438 -32.094 1 91.75 98 LEU A O 1
ATOM 761 N N . GLU A 1 99 ? 4.66 -22.016 -30.578 1 91.06 99 GLU A N 1
ATOM 762 C CA . GLU A 1 99 ? 5.961 -22.344 -31.156 1 91.06 99 GLU A CA 1
ATOM 763 C C . GLU A 1 99 ? 6.301 -23.812 -30.969 1 91.06 99 GLU A C 1
ATOM 765 O O . GLU A 1 99 ? 5.918 -24.422 -29.969 1 91.06 99 GLU A O 1
ATOM 770 N N . PRO A 1 100 ? 7.082 -24.328 -31.953 1 87.69 100 PRO A N 1
ATOM 771 C CA . PRO A 1 100 ? 7.43 -25.734 -31.844 1 87.69 100 PRO A CA 1
ATOM 772 C C . PRO A 1 100 ? 8.109 -26.094 -30.531 1 87.69 100 PRO A C 1
ATOM 774 O O . PRO A 1 100 ? 8.977 -25.359 -30.062 1 87.69 100 PRO A O 1
ATOM 777 N N . LYS A 1 101 ? 7.641 -27.141 -29.906 1 90.88 101 LYS A N 1
ATOM 778 C CA . LYS A 1 101 ? 8.203 -27.734 -28.703 1 90.88 101 LYS A CA 1
ATOM 779 C C . LYS A 1 101 ? 7.867 -26.906 -27.469 1 90.88 101 LYS A C 1
ATOM 781 O O . LYS A 1 101 ? 8.367 -27.172 -26.375 1 90.88 101 LYS A O 1
ATOM 786 N N . LYS A 1 102 ? 7.027 -25.859 -27.656 1 94.75 102 LYS A N 1
ATOM 787 C CA . LYS A 1 102 ? 6.688 -25.047 -26.484 1 94.75 102 LYS A CA 1
ATOM 788 C C . LYS A 1 102 ? 5.211 -25.188 -26.125 1 94.75 102 LYS A C 1
ATOM 790 O O . LYS A 1 102 ? 4.738 -24.578 -25.172 1 94.75 102 LYS A O 1
ATOM 795 N N . ASP A 1 103 ? 4.508 -25.938 -26.922 1 97 103 ASP A N 1
ATOM 796 C CA . ASP A 1 103 ? 3.096 -26.172 -26.656 1 97 103 ASP A CA 1
ATOM 797 C C . ASP A 1 103 ? 2.906 -27.422 -25.781 1 97 103 ASP A C 1
ATOM 799 O O . ASP A 1 103 ? 2.082 -28.281 -26.094 1 97 103 ASP A O 1
ATOM 803 N N . LEU A 1 104 ? 3.596 -27.469 -24.703 1 97.56 104 LEU A N 1
ATOM 804 C CA . LEU A 1 104 ? 3.711 -28.672 -23.875 1 97.56 104 LEU A CA 1
ATOM 805 C C . LEU A 1 104 ? 2.348 -29.094 -23.328 1 97.56 104 LEU A C 1
ATOM 807 O O . LEU A 1 104 ? 1.921 -30.234 -23.531 1 97.56 104 LEU A O 1
ATOM 811 N N . GLU A 1 105 ? 1.655 -28.188 -22.656 1 96.75 105 GLU A N 1
ATOM 812 C CA . GLU A 1 105 ? 0.372 -28.547 -22.047 1 96.75 105 GLU A CA 1
ATOM 813 C C . GLU A 1 105 ? -0.658 -28.906 -23.125 1 96.75 105 GLU A C 1
ATOM 815 O O . GLU A 1 105 ? -1.493 -29.781 -22.922 1 96.75 105 GLU A O 1
ATOM 820 N N . LEU A 1 106 ? -0.615 -28.188 -24.281 1 97.62 106 LEU A N 1
ATOM 821 C CA . LEU A 1 106 ? -1.546 -28.484 -25.359 1 97.62 106 LEU A CA 1
ATOM 822 C C . LEU A 1 106 ? -1.349 -29.906 -25.891 1 97.62 106 LEU A C 1
ATOM 824 O O . LEU A 1 106 ? -2.32 -30.641 -26.078 1 97.62 106 LEU A O 1
ATOM 828 N N . GLN A 1 107 ? -0.105 -30.312 -26.109 1 97.88 107 GLN A N 1
ATOM 829 C CA . GLN A 1 107 ? 0.202 -31.656 -26.594 1 97.88 107 GLN A 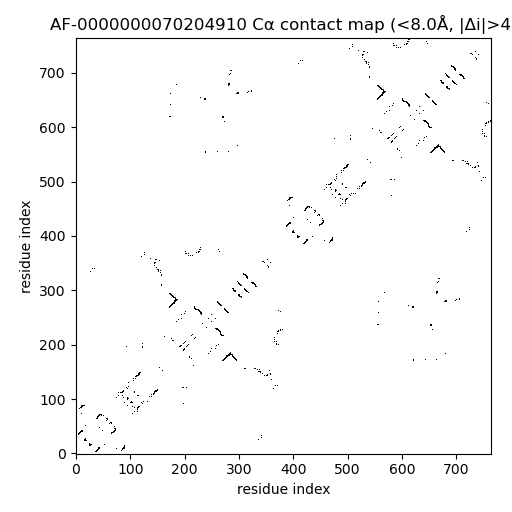CA 1
ATOM 830 C C . GLN A 1 107 ? -0.313 -32.719 -25.609 1 97.88 107 GLN A C 1
ATOM 832 O O . GLN A 1 107 ? -0.929 -33.688 -26.031 1 97.88 107 GLN A O 1
ATOM 837 N N . CYS A 1 108 ? -0.095 -32.531 -24.344 1 98.31 108 CYS A N 1
ATOM 838 C CA . CYS A 1 108 ? -0.52 -33.469 -23.328 1 98.31 108 CYS A CA 1
ATOM 839 C C . CYS A 1 108 ? -2.039 -33.562 -23.266 1 98.31 108 CYS A C 1
ATOM 841 O O . CYS A 1 108 ? -2.596 -34.656 -23.266 1 98.31 108 CYS A O 1
ATOM 843 N N . VAL A 1 109 ? -2.689 -32.438 -23.25 1 98 109 VAL A N 1
ATOM 844 C CA . VAL A 1 109 ? -4.145 -32.375 -23.156 1 98 109 VAL A CA 1
ATOM 845 C C . VAL A 1 109 ? -4.77 -33.062 -24.359 1 98 109 VAL A C 1
ATOM 847 O O . VAL A 1 109 ? -5.695 -33.875 -24.219 1 98 109 VAL A O 1
ATOM 850 N N . ARG A 1 110 ? -4.246 -32.812 -25.516 1 97.62 110 ARG A N 1
ATOM 851 C CA . ARG A 1 110 ? -4.773 -33.406 -26.734 1 97.62 110 ARG A CA 1
ATOM 852 C C . ARG A 1 110 ? -4.613 -34.938 -26.719 1 97.62 110 ARG A C 1
ATOM 854 O O . ARG A 1 110 ? -5.414 -35.656 -27.312 1 97.62 110 ARG A O 1
ATOM 861 N N . ALA A 1 111 ? -3.646 -35.375 -26.031 1 98.31 111 ALA A N 1
ATOM 862 C CA . ALA A 1 111 ? -3.379 -36.812 -25.922 1 98.31 111 ALA A CA 1
ATOM 863 C C . ALA A 1 111 ? -4.227 -37.438 -24.812 1 98.31 111 ALA A C 1
ATOM 865 O O . ALA A 1 111 ? -4.113 -38.656 -24.547 1 98.31 111 ALA A O 1
ATOM 866 N N . GLY A 1 112 ? -5.031 -36.625 -24.172 1 98.06 112 GLY A N 1
ATOM 867 C CA . GLY A 1 112 ? -5.914 -37.156 -23.125 1 98.06 112 GLY A CA 1
ATOM 868 C C . GLY A 1 112 ? -5.23 -37.281 -21.781 1 98.06 112 GLY A C 1
ATOM 869 O O . GLY A 1 112 ? -5.688 -38.062 -20.922 1 98.06 112 GLY A O 1
ATOM 870 N N . ILE A 1 113 ? -4.113 -36.625 -21.594 1 98.56 113 ILE A N 1
ATOM 871 C CA . ILE A 1 113 ? -3.328 -36.719 -20.359 1 98.56 113 ILE A CA 1
ATOM 872 C C . ILE A 1 113 ? -3.68 -35.562 -19.438 1 98.56 113 ILE A C 1
ATOM 874 O O . ILE A 1 113 ? -3.756 -34.406 -19.891 1 98.56 113 ILE A O 1
ATOM 878 N N . HIS A 1 114 ? -3.953 -35.781 -18.125 1 98.69 114 HIS A N 1
ATOM 879 C CA . HIS A 1 114 ? -4.16 -34.719 -17.156 1 98.69 114 HIS A CA 1
ATOM 880 C C . HIS A 1 114 ? -2.879 -33.938 -16.922 1 98.69 114 HIS A C 1
ATOM 882 O O . HIS A 1 114 ? -1.78 -34.469 -16.984 1 98.69 114 HIS A O 1
ATOM 888 N N . VAL A 1 115 ? -3.07 -32.625 -16.641 1 98.75 115 VAL A N 1
ATOM 889 C CA . VAL A 1 115 ? -1.872 -31.797 -16.562 1 98.75 115 VAL A CA 1
ATOM 890 C C . VAL A 1 115 ? -1.93 -30.922 -15.32 1 98.75 115 VAL A C 1
ATOM 892 O O . VAL A 1 115 ? -2.951 -30.281 -15.047 1 98.75 115 VAL A O 1
ATOM 895 N N . PHE A 1 116 ? -0.872 -30.906 -14.531 1 98.62 116 PHE A N 1
ATOM 896 C CA . PHE A 1 116 ? -0.523 -29.844 -13.602 1 98.62 116 PHE A CA 1
ATOM 897 C C . PHE A 1 116 ? 0.625 -29 -14.141 1 98.62 116 PHE A C 1
ATOM 899 O O . PHE A 1 116 ? 1.694 -29.531 -14.453 1 98.62 116 PHE A O 1
ATOM 906 N N . MET A 1 117 ? 0.388 -27.766 -14.336 1 97.94 117 MET A N 1
ATOM 907 C CA . MET A 1 117 ? 1.469 -26.922 -14.82 1 97.94 117 MET A CA 1
ATOM 908 C C . MET A 1 117 ? 1.751 -25.781 -13.836 1 97.94 117 MET A C 1
ATOM 910 O O . MET A 1 117 ? 0.829 -25.25 -13.211 1 97.94 117 MET A O 1
ATOM 914 N N . GLU A 1 118 ? 2.99 -25.438 -13.711 1 96.25 118 GLU A N 1
ATOM 915 C CA . GLU A 1 118 ? 3.402 -24.375 -12.812 1 96.25 118 GLU A CA 1
ATOM 916 C C . GLU A 1 118 ? 3.123 -23 -13.422 1 96.25 118 GLU A C 1
ATOM 918 O O . GLU A 1 118 ? 2.961 -22.875 -14.641 1 96.25 118 GLU A O 1
ATOM 923 N N . LYS A 1 119 ? 2.99 -22.016 -12.617 1 96.31 119 LYS A N 1
ATOM 924 C CA . LYS A 1 119 ? 2.902 -20.625 -13.016 1 96.31 119 LYS A CA 1
ATOM 925 C C . LYS A 1 119 ? 4.289 -20.031 -13.266 1 96.31 119 LYS A C 1
ATOM 927 O O . LYS A 1 119 ? 5.285 -20.531 -12.734 1 96.31 119 LYS A O 1
ATOM 932 N N . PRO A 1 120 ? 4.504 -18.984 -14.031 1 95.31 120 PRO A N 1
ATOM 933 C CA . PRO A 1 120 ? 3.451 -18.438 -14.891 1 95.31 120 PRO A CA 1
ATOM 934 C C . PRO A 1 120 ? 3.172 -19.312 -16.109 1 95.31 120 PRO A C 1
ATOM 936 O O . PRO A 1 120 ? 3.945 -20.219 -16.406 1 95.31 120 PRO A O 1
ATOM 939 N N . MET A 1 121 ? 2.139 -19.031 -16.797 1 95.75 121 MET A N 1
ATOM 940 C CA . MET A 1 121 ? 1.649 -19.906 -17.859 1 95.75 121 MET A CA 1
ATOM 941 C C . MET A 1 121 ? 2.502 -19.766 -19.109 1 95.75 121 MET A C 1
ATOM 943 O O . MET A 1 121 ? 2.607 -20.703 -19.906 1 95.75 121 MET A O 1
ATOM 947 N N . SER A 1 122 ? 3.045 -18.641 -19.25 1 95.25 122 SER A N 1
ATOM 948 C CA . SER A 1 122 ? 3.799 -18.297 -20.453 1 95.25 122 SER A CA 1
ATOM 949 C C . SER A 1 122 ? 4.625 -17.031 -20.25 1 95.25 122 SER A C 1
ATOM 951 O O . SER A 1 122 ? 4.73 -16.531 -19.125 1 95.25 122 SER A O 1
ATOM 953 N N . VAL A 1 123 ? 5.367 -16.625 -21.25 1 92.94 123 VAL A N 1
ATOM 954 C CA . VAL A 1 123 ? 6.008 -15.32 -21.281 1 92.94 123 VAL A CA 1
ATOM 955 C C . VAL A 1 123 ? 5.477 -14.508 -22.453 1 92.94 123 VAL A C 1
ATOM 957 O O . VAL A 1 123 ? 5.914 -13.375 -22.688 1 92.94 123 VAL A O 1
ATOM 960 N N . LEU A 1 124 ? 4.516 -15.062 -23.125 1 93.19 124 LEU A N 1
ATOM 961 C CA . LEU A 1 124 ? 3.979 -14.414 -24.312 1 93.19 124 LEU A CA 1
ATOM 962 C C . LEU A 1 124 ? 3.199 -13.156 -23.938 1 93.19 124 LEU A C 1
ATOM 964 O O . LEU A 1 124 ? 2.465 -13.148 -22.938 1 93.19 124 LEU A O 1
ATOM 968 N N . PRO A 1 125 ? 3.348 -12.164 -24.812 1 91.69 125 PRO A N 1
ATOM 969 C CA . PRO A 1 125 ? 2.451 -11.023 -24.625 1 91.69 125 PRO A CA 1
ATOM 970 C C . PRO A 1 125 ? 0.979 -11.398 -24.812 1 91.69 125 PRO A C 1
ATOM 972 O O . PRO A 1 125 ? 0.668 -12.453 -25.359 1 91.69 125 PRO A O 1
ATOM 975 N N . LEU A 1 126 ? 0.162 -10.547 -24.406 1 92.19 126 LEU A N 1
ATOM 976 C CA . LEU A 1 126 ? -1.26 -10.828 -24.234 1 92.19 126 LEU A CA 1
ATOM 977 C C . LEU A 1 126 ? -1.88 -11.289 -25.547 1 92.19 126 LEU A C 1
ATOM 979 O O . LEU A 1 126 ? -2.604 -12.289 -25.594 1 92.19 126 LEU A O 1
ATOM 983 N N . ASP A 1 127 ? -1.612 -10.617 -26.594 1 91.44 127 ASP A N 1
ATOM 984 C CA . ASP A 1 127 ? -2.271 -10.906 -27.859 1 91.44 127 ASP A CA 1
ATOM 985 C C . ASP A 1 127 ? -1.925 -12.312 -28.344 1 91.44 127 ASP A C 1
ATOM 987 O O . ASP A 1 127 ? -2.799 -13.047 -28.812 1 91.44 127 ASP A O 1
ATOM 991 N N . ASP A 1 128 ? -0.723 -12.703 -28.188 1 92.38 128 ASP A N 1
ATOM 992 C CA . ASP A 1 128 ? -0.287 -14.039 -28.578 1 92.38 128 ASP A CA 1
ATOM 993 C C . ASP A 1 128 ? -0.75 -15.094 -27.578 1 92.38 128 ASP A C 1
ATOM 995 O O . ASP A 1 128 ? -1.142 -16.203 -27.969 1 92.38 128 ASP A O 1
ATOM 999 N N . PHE A 1 129 ? -0.728 -14.711 -26.406 1 95 129 PHE A N 1
ATOM 1000 C CA . PHE A 1 129 ? -1.103 -15.648 -25.359 1 95 129 PHE A CA 1
ATOM 1001 C C . PHE A 1 129 ? -2.574 -16.031 -25.469 1 95 129 PHE A C 1
ATOM 1003 O O . PHE A 1 129 ? -2.938 -17.188 -25.281 1 95 129 PHE A O 1
ATOM 1010 N N . ARG A 1 130 ? -3.395 -15.086 -25.766 1 95.31 130 ARG A N 1
ATOM 1011 C CA . ARG A 1 130 ? -4.828 -15.344 -25.844 1 95.31 130 ARG A CA 1
ATOM 1012 C C . ARG A 1 130 ? -5.133 -16.422 -26.875 1 95.31 130 ARG A C 1
ATOM 1014 O O . ARG A 1 130 ? -6.02 -17.266 -26.656 1 95.31 130 ARG A O 1
ATOM 1021 N N . PHE A 1 131 ? -4.422 -16.406 -27.922 1 95.94 131 PHE A N 1
ATOM 1022 C CA . PHE A 1 131 ? -4.617 -17.406 -28.969 1 95.94 131 PHE A CA 1
ATOM 1023 C C . PHE A 1 131 ? -4.234 -18.797 -28.469 1 95.94 131 PHE A C 1
ATOM 1025 O O . PHE A 1 131 ? -4.969 -19.75 -28.672 1 95.94 131 PHE A O 1
ATOM 1032 N N . TYR A 1 132 ? -3.174 -18.844 -27.859 1 97.25 132 TYR A N 1
ATOM 1033 C CA . TYR A 1 132 ? -2.715 -20.109 -27.312 1 97.25 132 TYR A CA 1
ATOM 1034 C C . TYR A 1 132 ? -3.666 -20.609 -26.234 1 97.25 132 TYR A C 1
ATOM 1036 O O . TYR A 1 132 ? -4.047 -21.797 -26.234 1 97.25 132 TYR A O 1
ATOM 1044 N N . ALA A 1 133 ? -4.008 -19.734 -25.328 1 97.75 133 ALA A N 1
ATOM 1045 C CA . ALA A 1 133 ? -4.895 -20.094 -24.234 1 97.75 133 ALA A CA 1
ATOM 1046 C C . ALA A 1 133 ? -6.223 -20.641 -24.75 1 97.75 133 ALA A C 1
ATOM 1048 O O . ALA A 1 133 ? -6.766 -21.594 -24.188 1 97.75 133 ALA A O 1
ATOM 1049 N N . ALA A 1 134 ? -6.727 -20.047 -25.797 1 97.5 134 ALA A N 1
ATOM 1050 C CA . ALA A 1 134 ? -7.98 -20.5 -26.391 1 97.5 134 ALA A CA 1
ATOM 1051 C C . ALA A 1 134 ? -7.852 -21.922 -26.922 1 97.5 134 ALA A C 1
ATOM 1053 O O . ALA A 1 134 ? -8.758 -22.734 -26.766 1 97.5 134 ALA A O 1
ATOM 1054 N N . ALA A 1 135 ? -6.758 -22.203 -27.531 1 97.38 135 ALA A N 1
ATOM 1055 C CA . ALA A 1 135 ? -6.512 -23.547 -28.062 1 97.38 135 ALA A CA 1
ATOM 1056 C C . ALA A 1 135 ? -6.457 -24.578 -26.938 1 97.38 135 ALA A C 1
ATOM 1058 O O . ALA A 1 135 ? -7.031 -25.672 -27.062 1 97.38 135 ALA A O 1
ATOM 1059 N N . VAL A 1 136 ? -5.801 -24.25 -25.891 1 98.12 136 VAL A N 1
ATOM 1060 C CA . VAL A 1 136 ? -5.672 -25.156 -24.766 1 98.12 136 VAL A CA 1
ATOM 1061 C C . VAL A 1 136 ? -7.039 -25.391 -24.125 1 98.12 136 VAL A C 1
ATOM 1063 O O . VAL A 1 136 ? -7.414 -26.531 -23.828 1 98.12 136 VAL A O 1
ATOM 1066 N N . GLN A 1 137 ? -7.738 -24.328 -23.891 1 97.56 137 GLN A N 1
ATOM 1067 C CA . GLN A 1 137 ? -9.055 -24.438 -23.266 1 97.56 137 GLN A CA 1
ATOM 1068 C C . GLN A 1 137 ? -9.992 -25.312 -24.094 1 97.56 137 GLN A C 1
ATOM 1070 O O . GLN A 1 137 ? -10.711 -26.141 -23.547 1 97.56 137 GLN A O 1
ATOM 1075 N N . LYS A 1 138 ? -10 -25.125 -25.375 1 97.69 138 LYS A N 1
ATOM 1076 C CA . LYS A 1 138 ? -10.805 -25.969 -26.266 1 97.69 138 LYS A CA 1
ATOM 1077 C C . LYS A 1 138 ? -10.406 -27.438 -26.141 1 97.69 138 LYS A C 1
ATOM 1079 O O . LYS A 1 138 ? -11.273 -28.312 -26.047 1 97.69 138 LYS A O 1
ATOM 1084 N N . ALA A 1 139 ? -9.133 -27.656 -26.156 1 97.75 139 ALA A N 1
ATOM 1085 C CA . ALA A 1 139 ? -8.625 -29.031 -26.062 1 97.75 139 ALA A CA 1
ATOM 1086 C C . ALA A 1 139 ? -9.031 -29.672 -24.75 1 97.75 139 ALA A C 1
ATOM 1088 O O . ALA A 1 139 ? -9.32 -30.875 -24.703 1 97.75 139 ALA A O 1
ATOM 1089 N N . VAL A 1 140 ? -8.992 -28.922 -23.672 1 97.44 140 VAL A N 1
ATOM 1090 C CA . VAL A 1 140 ? -9.352 -29.422 -22.344 1 97.44 140 VAL A CA 1
ATOM 1091 C C . VAL A 1 140 ? -10.797 -29.906 -22.344 1 97.44 140 VAL A C 1
ATOM 1093 O O . VAL A 1 140 ? -11.102 -30.984 -21.828 1 97.44 140 VAL A O 1
ATOM 1096 N N . VAL A 1 141 ? -11.656 -29.141 -22.906 1 95.31 141 VAL A N 1
ATOM 1097 C CA . VAL A 1 141 ? -13.078 -29.484 -22.969 1 95.31 141 VAL A CA 1
ATOM 1098 C C . VAL A 1 141 ? -13.266 -30.734 -23.844 1 95.31 141 VAL A C 1
ATOM 1100 O O . VAL A 1 141 ? -14.008 -31.641 -23.469 1 95.31 141 VAL A O 1
ATOM 1103 N N . GLU A 1 142 ? -12.586 -30.812 -24.906 1 97.06 142 GLU A N 1
ATOM 1104 C CA . GLU A 1 142 ? -12.742 -31.906 -25.859 1 97.06 142 GLU A CA 1
ATOM 1105 C C . GLU A 1 142 ? -12.188 -33.219 -25.297 1 97.06 142 GLU A C 1
ATOM 1107 O O . GLU A 1 142 ? -12.758 -34.281 -25.5 1 97.06 142 GLU A O 1
ATOM 1112 N N . SER A 1 143 ? -11.102 -33.125 -24.594 1 96.88 143 SER A N 1
ATOM 1113 C CA . SER A 1 143 ? -10.406 -34.312 -24.125 1 96.88 143 SER A CA 1
ATOM 1114 C C . SER A 1 143 ? -10.898 -34.719 -22.734 1 96.88 143 SER A C 1
ATOM 1116 O O . SER A 1 143 ? -10.586 -35.812 -22.266 1 96.88 143 SER A O 1
ATOM 1118 N N . LYS A 1 144 ? -11.641 -33.844 -22.094 1 95.94 144 LYS A N 1
ATOM 1119 C CA . LYS A 1 144 ? -12.211 -34.094 -20.766 1 95.94 144 LYS A CA 1
ATOM 1120 C C . LYS A 1 144 ? -11.125 -34.438 -19.75 1 95.94 144 LYS A C 1
ATOM 1122 O O . LYS A 1 144 ? -11.234 -35.438 -19.031 1 95.94 144 LYS A O 1
ATOM 1127 N N . VAL A 1 145 ? -10.094 -33.688 -19.719 1 97.31 145 VAL A N 1
ATOM 1128 C CA . VAL A 1 145 ? -9 -33.906 -18.797 1 97.31 145 VAL A CA 1
ATOM 1129 C C . VAL A 1 145 ? -8.984 -32.812 -17.734 1 97.31 145 VAL A C 1
ATOM 1131 O O . VAL A 1 145 ? -9.594 -31.75 -17.922 1 97.31 145 VAL A O 1
ATOM 1134 N N . VAL A 1 146 ? -8.297 -33.094 -16.609 1 98.12 146 VAL A N 1
ATOM 1135 C CA . VAL A 1 146 ? -8.047 -32.094 -15.555 1 98.12 146 VAL A CA 1
ATOM 1136 C C . VAL A 1 146 ? -6.785 -31.312 -15.867 1 98.12 146 VAL A C 1
ATOM 1138 O O . VAL A 1 146 ? -5.746 -31.891 -16.203 1 98.12 146 VAL A O 1
ATOM 1141 N N . LEU A 1 147 ? -6.898 -30.016 -15.945 1 98.38 147 LEU A N 1
ATOM 1142 C CA . LEU A 1 147 ? -5.754 -29.109 -16.094 1 98.38 147 LEU A CA 1
ATOM 1143 C C . LEU A 1 147 ? -5.73 -28.078 -14.984 1 98.38 147 LEU A C 1
ATOM 1145 O O . LEU A 1 147 ? -6.68 -27.297 -14.836 1 98.38 147 LEU A O 1
ATOM 1149 N N . SER A 1 148 ? -4.684 -28.109 -14.172 1 98.31 148 SER A N 1
ATOM 1150 C CA . SER A 1 148 ? -4.52 -27.203 -13.039 1 98.31 148 SER A CA 1
ATOM 1151 C C . SER A 1 148 ? -3.26 -26.359 -13.188 1 98.31 148 SER A C 1
ATOM 1153 O O . SER A 1 148 ? -2.27 -26.812 -13.773 1 98.31 148 SER A O 1
ATOM 1155 N N . VAL A 1 149 ? -3.312 -25.125 -12.734 1 98.5 149 VAL A N 1
ATOM 1156 C CA . VAL A 1 149 ? -2.176 -24.219 -12.75 1 98.5 149 VAL A CA 1
ATOM 1157 C C . VAL A 1 149 ? -1.692 -23.969 -11.328 1 98.5 149 VAL A C 1
ATOM 1159 O O . VAL A 1 149 ? -2.502 -23.844 -10.398 1 98.5 149 VAL A O 1
ATOM 1162 N N . GLY A 1 150 ? -0.415 -23.797 -11.18 1 97.75 150 GLY A N 1
ATOM 1163 C CA . GLY A 1 150 ? 0.264 -23.797 -9.891 1 97.75 150 GLY A CA 1
ATOM 1164 C C . GLY A 1 150 ? 0.089 -22.5 -9.125 1 97.75 150 GLY A C 1
ATOM 1165 O O . GLY A 1 150 ? 1.069 -21.891 -8.688 1 97.75 150 GLY A O 1
ATOM 1166 N N . TYR A 1 151 ? -1.128 -22.062 -8.828 1 98.19 151 TYR A N 1
ATOM 1167 C CA . TYR A 1 151 ? -1.409 -20.953 -7.922 1 98.19 151 TYR A CA 1
ATOM 1168 C C . TYR A 1 151 ? -1.706 -21.469 -6.516 1 98.19 151 TYR A C 1
ATOM 1170 O O . TYR A 1 151 ? -2.844 -21.375 -6.043 1 98.19 151 TYR A O 1
ATOM 1178 N N . MET A 1 152 ? -0.665 -21.781 -5.801 1 97.12 152 MET A N 1
ATOM 1179 C CA . MET A 1 152 ? -0.705 -22.578 -4.57 1 97.12 152 MET A CA 1
ATOM 1180 C C . MET A 1 152 ? -1.388 -21.797 -3.451 1 97.12 152 MET A C 1
ATOM 1182 O O . MET A 1 152 ? -1.973 -22.391 -2.543 1 97.12 152 MET A O 1
ATOM 1186 N N . PHE A 1 153 ? -1.461 -20.438 -3.531 1 97.75 153 PHE A N 1
ATOM 1187 C CA . PHE A 1 153 ? -2.002 -19.672 -2.422 1 97.75 153 PHE A CA 1
ATOM 1188 C C . PHE A 1 153 ? -3.512 -19.844 -2.322 1 97.75 153 PHE A C 1
ATOM 1190 O O . PHE A 1 153 ? -4.102 -19.609 -1.269 1 97.75 153 PHE A O 1
ATOM 1197 N N . ARG A 1 154 ? -4.156 -20.234 -3.428 1 98.19 154 ARG A N 1
ATOM 1198 C CA . ARG A 1 154 ? -5.59 -20.484 -3.363 1 98.19 154 ARG A CA 1
ATOM 1199 C C . ARG A 1 154 ? -5.898 -21.656 -2.439 1 98.19 154 ARG A C 1
ATOM 1201 O O . ARG A 1 154 ? -7.043 -21.844 -2.021 1 98.19 154 ARG A O 1
ATOM 1208 N N . TYR A 1 155 ? -4.875 -22.422 -2.105 1 97.62 155 TYR A N 1
ATOM 1209 C CA . TYR A 1 155 ? -5.02 -23.609 -1.271 1 97.62 155 TYR A CA 1
ATOM 1210 C C . TYR A 1 155 ? -4.43 -23.391 0.115 1 97.62 155 TYR A C 1
ATOM 1212 O O . TYR A 1 155 ? -4.34 -24.312 0.921 1 97.62 155 TYR A O 1
ATOM 1220 N N . HIS A 1 156 ? -3.969 -22.203 0.384 1 97.69 156 HIS A N 1
ATOM 1221 C CA . HIS A 1 156 ? -3.369 -21.844 1.664 1 97.69 156 HIS A CA 1
ATOM 1222 C C . HIS A 1 156 ? -4.43 -21.703 2.75 1 97.69 156 HIS A C 1
ATOM 1224 O O . HIS A 1 156 ? -5.449 -21.047 2.547 1 97.69 156 HIS A O 1
ATOM 1230 N N . ALA A 1 157 ? -4.148 -22.25 3.9 1 97.5 157 ALA A N 1
ATOM 1231 C CA . ALA A 1 157 ? -5.117 -22.297 4.992 1 97.5 157 ALA A CA 1
ATOM 1232 C C . ALA A 1 157 ? -5.562 -20.891 5.383 1 97.5 157 ALA A C 1
ATOM 1234 O O . ALA A 1 157 ? -6.742 -20.656 5.66 1 97.5 157 ALA A O 1
ATOM 1235 N N . ALA A 1 158 ? -4.699 -19.938 5.453 1 98.31 158 ALA A N 1
ATOM 1236 C CA . ALA A 1 158 ? -5.027 -18.562 5.832 1 98.31 158 ALA A CA 1
ATOM 1237 C C . ALA A 1 158 ? -5.945 -17.922 4.801 1 98.31 158 ALA A C 1
ATOM 1239 O O . ALA A 1 158 ? -6.852 -17.172 5.156 1 98.31 158 ALA A O 1
ATOM 1240 N N . VAL A 1 159 ? -5.699 -18.172 3.518 1 98.44 159 VAL A N 1
ATOM 1241 C CA . VAL A 1 159 ? -6.508 -17.609 2.447 1 98.44 159 VAL A CA 1
ATOM 1242 C C . VAL A 1 159 ? -7.91 -18.203 2.482 1 98.44 159 VAL A C 1
ATOM 1244 O O . VAL A 1 159 ? -8.906 -17.5 2.305 1 98.44 159 VAL A O 1
ATOM 1247 N N . ILE A 1 160 ? -7.945 -19.531 2.713 1 97.81 160 ILE A N 1
ATOM 1248 C CA . ILE A 1 160 ? -9.234 -20.203 2.842 1 97.81 160 ILE A CA 1
ATOM 1249 C C . ILE A 1 160 ? -10.023 -19.594 3.996 1 97.81 160 ILE A C 1
ATOM 1251 O O . ILE A 1 160 ? -11.203 -19.266 3.844 1 97.81 160 ILE A O 1
ATOM 1255 N N . LYS A 1 161 ? -9.375 -19.406 5.137 1 98.31 161 LYS A N 1
ATOM 1256 C CA . LYS A 1 161 ? -10.023 -18.797 6.293 1 98.31 161 LYS A CA 1
ATOM 1257 C C . LYS A 1 161 ? -10.469 -17.375 5.98 1 98.31 161 LYS A C 1
ATOM 1259 O O . LYS A 1 161 ? -11.562 -16.969 6.371 1 98.31 161 LYS A O 1
ATOM 1264 N N . MET A 1 162 ? -9.648 -16.641 5.328 1 98.62 162 MET A N 1
ATOM 1265 C CA . MET A 1 162 ? -9.969 -15.273 4.922 1 98.62 162 MET A CA 1
ATOM 1266 C C . MET A 1 162 ? -11.258 -15.234 4.109 1 98.62 162 MET A C 1
ATOM 1268 O O . MET A 1 162 ? -12.156 -14.445 4.402 1 98.62 162 MET A O 1
ATOM 1272 N N . LYS A 1 163 ? -11.367 -16.078 3.145 1 98.31 163 LYS A N 1
ATOM 1273 C CA . LYS A 1 163 ? -12.547 -16.125 2.291 1 98.31 163 LYS A CA 1
ATOM 1274 C C . LYS A 1 163 ? -13.781 -16.547 3.086 1 98.31 163 LYS A C 1
ATOM 1276 O O . LYS A 1 163 ? -14.883 -16.047 2.838 1 98.31 163 LYS A O 1
ATOM 1281 N N . GLU A 1 164 ? -13.594 -17.453 4.008 1 98.5 164 GLU A N 1
ATOM 1282 C CA . GLU A 1 164 ? -14.688 -17.859 4.883 1 98.5 164 GLU A CA 1
ATOM 1283 C C . GLU A 1 164 ? -15.219 -16.672 5.684 1 98.5 164 GLU A C 1
ATOM 1285 O O . GLU A 1 164 ? -16.438 -16.453 5.738 1 98.5 164 GLU A O 1
ATOM 1290 N N . LEU A 1 165 ? -14.336 -15.922 6.293 1 98.44 165 LEU A N 1
ATOM 1291 C CA . LEU A 1 165 ? -14.719 -14.766 7.094 1 98.44 165 LEU A CA 1
ATOM 1292 C C . LEU A 1 165 ? -15.43 -13.727 6.238 1 98.44 165 LEU A C 1
ATOM 1294 O O . LEU A 1 165 ? -16.406 -13.117 6.68 1 98.44 165 LEU A O 1
ATOM 1298 N N . MET A 1 166 ? -14.984 -13.531 5.055 1 98.25 166 MET A N 1
ATOM 1299 C CA . MET A 1 166 ? -15.594 -12.57 4.141 1 98.25 166 MET A CA 1
ATOM 1300 C C . MET A 1 166 ? -17.016 -13 3.773 1 98.25 166 MET A C 1
ATOM 1302 O O . MET A 1 166 ? -17.922 -12.172 3.732 1 98.25 166 MET A O 1
ATOM 1306 N N . ARG A 1 167 ? -17.141 -14.281 3.486 1 97.94 167 ARG A N 1
ATOM 1307 C CA . ARG A 1 167 ? -18.453 -14.805 3.146 1 97.94 167 ARG A CA 1
ATOM 1308 C C . ARG A 1 167 ? -19.422 -14.641 4.309 1 97.94 167 ARG A C 1
ATOM 1310 O O . ARG A 1 167 ? -20.578 -14.258 4.105 1 97.94 167 ARG A O 1
ATOM 1317 N N . GLU A 1 168 ? -18.969 -14.922 5.445 1 97.88 168 GLU A N 1
ATOM 1318 C CA . GLU A 1 168 ? -19.797 -14.789 6.641 1 97.88 168 GLU A CA 1
ATOM 1319 C C . GLU A 1 168 ? -20.188 -13.336 6.887 1 97.88 168 GLU A C 1
ATOM 1321 O O . GLU A 1 168 ? -21.312 -13.047 7.293 1 97.88 168 GLU A O 1
ATOM 1326 N N . HIS A 1 169 ? -19.297 -12.453 6.66 1 96.5 169 HIS A N 1
ATOM 1327 C CA . HIS A 1 169 ? -19.531 -11.031 6.871 1 96.5 169 HIS A CA 1
ATOM 1328 C C . HIS A 1 169 ? -20.5 -10.477 5.836 1 96.5 169 HIS A C 1
ATOM 1330 O O . HIS A 1 169 ? -21.391 -9.695 6.176 1 96.5 169 HIS A O 1
ATOM 1336 N N . GLY A 1 170 ? -20.297 -10.93 4.629 1 96 170 GLY A N 1
ATOM 1337 C CA . GLY A 1 170 ? -21.094 -10.414 3.525 1 96 170 GLY A CA 1
ATOM 1338 C C . GLY A 1 170 ? -20.656 -9.039 3.066 1 96 170 GLY A C 1
ATOM 1339 O O . GLY A 1 170 ? -19.781 -8.43 3.672 1 96 170 GLY A O 1
ATOM 1340 N N . GLY A 1 171 ? -21.219 -8.633 1.903 1 95.62 171 GLY A N 1
ATOM 1341 C CA . GLY A 1 171 ? -20.875 -7.332 1.349 1 95.62 171 GLY A CA 1
ATOM 1342 C C . GLY A 1 171 ? -19.797 -7.402 0.285 1 95.62 171 GLY A C 1
ATOM 1343 O O . GLY A 1 171 ? -19.406 -8.492 -0.149 1 95.62 171 GLY A O 1
ATOM 1344 N N . LYS A 1 172 ? -19.359 -6.211 -0.119 1 97.12 172 LYS A N 1
ATOM 1345 C CA . LYS A 1 172 ? -18.375 -6.109 -1.195 1 97.12 172 LYS A CA 1
ATOM 1346 C C . LYS A 1 172 ? -17.031 -5.621 -0.67 1 97.12 172 LYS A C 1
ATOM 1348 O O . LYS A 1 172 ? -16.969 -4.887 0.32 1 97.12 172 LYS A O 1
ATOM 1353 N N . VAL A 1 173 ? -15.992 -6.078 -1.299 1 98.38 173 VAL A N 1
ATOM 1354 C CA . VAL A 1 173 ? -14.672 -5.543 -0.985 1 98.38 173 VAL A CA 1
ATOM 1355 C C . VAL A 1 173 ? -14.578 -4.094 -1.465 1 98.38 173 VAL A C 1
ATOM 1357 O O . VAL A 1 173 ? -14.953 -3.783 -2.594 1 98.38 173 VAL A O 1
ATOM 1360 N N . MET A 1 174 ? -14.117 -3.219 -0.59 1 98.31 174 MET A N 1
ATOM 1361 C CA . MET A 1 174 ? -13.93 -1.811 -0.924 1 98.31 174 MET A CA 1
ATOM 1362 C C . MET A 1 174 ? -12.516 -1.557 -1.436 1 98.31 174 MET A C 1
ATOM 1364 O O . MET A 1 174 ? -12.32 -0.792 -2.381 1 98.31 174 MET A O 1
ATOM 1368 N N . ALA A 1 175 ? -11.578 -2.193 -0.8 1 98.69 175 ALA A N 1
ATOM 1369 C CA . ALA A 1 175 ? -10.172 -1.926 -1.12 1 98.69 175 ALA A CA 1
ATOM 1370 C C . ALA A 1 175 ? -9.32 -3.176 -0.936 1 98.69 175 ALA A C 1
ATOM 1372 O O . ALA A 1 175 ? -9.523 -3.938 0.015 1 98.69 175 ALA A O 1
ATOM 1373 N N . PHE A 1 176 ? -8.5 -3.428 -1.827 1 98.81 176 PHE A N 1
ATOM 1374 C CA . PHE A 1 176 ? -7.477 -4.469 -1.821 1 98.81 176 PHE A CA 1
ATOM 1375 C C . PHE A 1 176 ? -6.09 -3.861 -1.991 1 98.81 176 PHE A C 1
ATOM 1377 O O . PHE A 1 176 ? -5.824 -3.178 -2.982 1 98.81 176 PHE A O 1
ATOM 1384 N N . ASN A 1 177 ? -5.152 -3.992 -1.013 1 98.81 177 ASN A N 1
ATOM 1385 C CA . ASN A 1 177 ? -3.801 -3.447 -1.054 1 98.81 177 ASN A CA 1
ATOM 1386 C C . ASN A 1 177 ? -2.75 -4.535 -0.854 1 98.81 177 ASN A C 1
ATOM 1388 O O . ASN A 1 177 ? -2.619 -5.086 0.241 1 98.81 177 ASN A O 1
ATOM 1392 N N . ALA A 1 178 ? -2.025 -4.832 -1.902 1 98.81 178 ALA A N 1
ATOM 1393 C CA . ALA A 1 178 ? -0.999 -5.871 -1.84 1 98.81 178 ALA A CA 1
ATOM 1394 C C . ALA A 1 178 ? 0.398 -5.27 -1.963 1 98.81 178 ALA A C 1
ATOM 1396 O O . ALA A 1 178 ? 0.613 -4.336 -2.742 1 98.81 178 ALA A O 1
ATOM 1397 N N . ARG A 1 179 ? 1.316 -5.77 -1.228 1 98.44 179 ARG A N 1
ATOM 1398 C CA . ARG A 1 179 ? 2.729 -5.406 -1.253 1 98.44 179 ARG A CA 1
ATOM 1399 C C . ARG A 1 179 ? 3.613 -6.648 -1.283 1 98.44 179 ARG A C 1
ATOM 1401 O O . ARG A 1 179 ? 3.477 -7.535 -0.436 1 98.44 179 ARG A O 1
ATOM 1408 N N . TYR A 1 180 ? 4.449 -6.727 -2.23 1 98 180 TYR A N 1
ATOM 1409 C CA . TYR A 1 180 ? 5.434 -7.789 -2.367 1 98 180 TYR A CA 1
ATOM 1410 C C . TYR A 1 180 ? 6.832 -7.219 -2.564 1 98 180 TYR A C 1
ATOM 1412 O O . TYR A 1 180 ? 7.211 -6.859 -3.684 1 98 180 TYR A O 1
ATOM 1420 N N . TYR A 1 181 ? 7.648 -7.16 -1.497 1 96.94 181 TYR A N 1
ATOM 1421 C CA . TYR A 1 181 ? 9.016 -6.656 -1.518 1 96.94 181 TYR A CA 1
ATOM 1422 C C . TYR A 1 181 ? 10.023 -7.801 -1.575 1 96.94 181 TYR A C 1
ATOM 1424 O O . TYR A 1 181 ? 10.141 -8.578 -0.622 1 96.94 181 TYR A O 1
ATOM 1432 N N . PHE A 1 182 ? 10.742 -7.863 -2.639 1 93.31 182 PHE A N 1
ATOM 1433 C CA . PHE A 1 182 ? 11.68 -8.945 -2.895 1 93.31 182 PHE A CA 1
ATOM 1434 C C . PHE A 1 182 ? 13.039 -8.656 -2.26 1 93.31 182 PHE A C 1
ATOM 1436 O O . PHE A 1 182 ? 13.555 -7.543 -2.379 1 93.31 182 PHE A O 1
ATOM 1443 N N . ALA A 1 183 ? 13.539 -9.602 -1.535 1 90.81 183 ALA A N 1
ATOM 1444 C CA . ALA A 1 183 ? 14.898 -9.516 -1.013 1 90.81 183 ALA A CA 1
ATOM 1445 C C . ALA A 1 183 ? 15.914 -9.945 -2.062 1 90.81 183 ALA A C 1
ATOM 1447 O O . ALA A 1 183 ? 15.961 -11.117 -2.453 1 90.81 183 ALA A O 1
ATOM 1448 N N . TYR A 1 184 ? 16.828 -9.086 -2.463 1 87.75 184 TYR A N 1
ATOM 1449 C CA . TYR A 1 184 ? 17.578 -9.32 -3.695 1 87.75 184 TYR A CA 1
ATOM 1450 C C . TYR A 1 184 ? 19.062 -9.531 -3.408 1 87.75 184 TYR A C 1
ATOM 1452 O O . TYR A 1 184 ? 19.797 -10.039 -4.258 1 87.75 184 TYR A O 1
ATOM 1460 N N . THR A 1 185 ? 19.516 -9.18 -2.236 1 87.25 185 THR A N 1
ATOM 1461 C CA . THR A 1 185 ? 20.953 -9.008 -2.059 1 87.25 185 THR A CA 1
ATOM 1462 C C . THR A 1 185 ? 21.656 -10.359 -1.982 1 87.25 185 THR A C 1
ATOM 1464 O O . THR A 1 185 ? 22.875 -10.438 -2.145 1 87.25 185 THR A O 1
ATOM 1467 N N . GLU A 1 186 ? 20.875 -11.352 -1.726 1 79.19 186 GLU A N 1
ATOM 1468 C CA . GLU A 1 186 ? 21.5 -12.664 -1.635 1 79.19 186 GLU A CA 1
ATOM 1469 C C . GLU A 1 186 ? 20.859 -13.648 -2.611 1 79.19 186 GLU A C 1
ATOM 1471 O O . GLU A 1 186 ? 21.016 -14.867 -2.467 1 79.19 186 GLU A O 1
ATOM 1476 N N . MET A 1 187 ? 20.109 -13.117 -3.473 1 73.94 187 MET A N 1
ATOM 1477 C CA . MET A 1 187 ? 19.422 -13.969 -4.441 1 73.94 187 MET A CA 1
ATOM 1478 C C . MET A 1 187 ? 19.891 -13.664 -5.859 1 73.94 187 MET A C 1
ATOM 1480 O O . MET A 1 187 ? 19.828 -12.516 -6.305 1 73.94 187 MET A O 1
ATOM 1484 N N . THR A 1 188 ? 20.641 -14.664 -6.379 1 68.12 188 THR A N 1
ATOM 1485 C CA . THR A 1 188 ? 21.016 -14.516 -7.781 1 68.12 188 THR A CA 1
ATOM 1486 C C . THR A 1 188 ? 20.156 -15.422 -8.664 1 68.12 188 THR A C 1
ATOM 1488 O O . THR A 1 188 ? 20.078 -16.625 -8.438 1 68.12 188 THR A O 1
ATOM 1491 N N . ASN A 1 189 ? 19.297 -14.828 -9.445 1 75.56 189 ASN A N 1
ATOM 1492 C CA . ASN A 1 189 ? 18.562 -15.562 -10.477 1 75.56 189 ASN A CA 1
ATOM 1493 C C . ASN A 1 189 ? 18.531 -14.789 -11.789 1 75.56 189 ASN A C 1
ATOM 1495 O O . ASN A 1 189 ? 17.719 -13.891 -11.969 1 75.56 189 ASN A O 1
ATOM 1499 N N . LYS A 1 190 ? 19.438 -15.195 -12.609 1 73.38 190 LYS A N 1
ATOM 1500 C CA . LYS A 1 190 ? 19.594 -14.477 -13.867 1 73.38 190 LYS A CA 1
ATOM 1501 C C . LYS A 1 190 ? 18.281 -14.461 -14.648 1 73.38 190 LYS A C 1
ATOM 1503 O O . LYS A 1 190 ? 17.953 -13.469 -15.305 1 73.38 190 LYS A O 1
ATOM 1508 N N . TYR A 1 191 ? 17.578 -15.516 -14.484 1 78.62 191 TYR A N 1
ATOM 1509 C CA . TYR A 1 191 ? 16.312 -15.641 -15.195 1 78.62 191 TYR A CA 1
ATOM 1510 C C . TYR A 1 191 ? 15.312 -14.594 -14.711 1 78.62 191 TYR A C 1
ATOM 1512 O O . TYR A 1 191 ? 14.664 -13.93 -15.523 1 78.62 191 TYR A O 1
ATOM 1520 N N . TRP A 1 192 ? 15.391 -14.289 -13.516 1 83 192 TRP A N 1
ATOM 1521 C CA . TRP A 1 192 ? 14.422 -13.367 -12.93 1 83 192 TRP A CA 1
ATOM 1522 C C . TRP A 1 192 ? 14.766 -11.922 -13.273 1 83 192 TRP A C 1
ATOM 1524 O O . TRP A 1 192 ? 13.875 -11.078 -13.391 1 83 192 TRP A O 1
ATOM 1534 N N . TYR A 1 193 ? 16.047 -11.734 -13.5 1 87.5 193 TYR A N 1
ATOM 1535 C CA . TYR A 1 193 ? 16.516 -10.359 -13.68 1 87.5 193 TYR A CA 1
ATOM 1536 C C . TYR A 1 193 ? 16.391 -9.922 -15.133 1 87.5 193 TYR A C 1
ATOM 1538 O O . TYR A 1 193 ? 16.547 -8.742 -15.453 1 87.5 193 TYR A O 1
ATOM 1546 N N . ASN A 1 194 ? 16.078 -10.875 -16 1 88.31 194 ASN A N 1
ATOM 1547 C CA . ASN A 1 194 ? 15.883 -10.578 -17.422 1 88.31 194 ASN A CA 1
ATOM 1548 C C . ASN A 1 194 ? 14.398 -10.57 -17.781 1 88.31 194 ASN A C 1
ATOM 1550 O O . ASN A 1 194 ? 13.758 -11.617 -17.828 1 88.31 194 ASN A O 1
ATOM 1554 N N . ALA A 1 195 ? 13.914 -9.414 -18.156 1 88.19 195 ALA A N 1
ATOM 1555 C CA . ALA A 1 195 ? 12.484 -9.227 -18.391 1 88.19 195 ALA A CA 1
ATOM 1556 C C . ALA A 1 195 ? 12.008 -10.047 -19.594 1 88.19 195 ALA A C 1
ATOM 1558 O O . ALA A 1 195 ? 10.867 -10.516 -19.625 1 88.19 195 ALA A O 1
ATOM 1559 N N . ASP A 1 196 ? 12.836 -10.305 -20.516 1 85.88 196 ASP A N 1
ATOM 1560 C CA . ASP A 1 196 ? 12.477 -11.07 -21.703 1 85.88 196 ASP A CA 1
ATOM 1561 C C . ASP A 1 196 ? 12.305 -12.547 -21.375 1 85.88 196 ASP A C 1
ATOM 1563 O O . ASP A 1 196 ? 11.508 -13.25 -22.016 1 85.88 196 ASP A O 1
ATOM 1567 N N . LEU A 1 197 ? 13.008 -12.938 -20.375 1 87.56 197 LEU A N 1
ATOM 1568 C CA . LEU A 1 197 ? 12.984 -14.352 -20.031 1 87.56 197 LEU A CA 1
ATOM 1569 C C . LEU A 1 197 ? 11.914 -14.648 -19 1 87.56 197 LEU A C 1
ATOM 1571 O O . LEU A 1 197 ? 11.273 -15.695 -19.047 1 87.56 197 LEU A O 1
ATOM 1575 N N . SER A 1 198 ? 11.695 -13.727 -18.156 1 89.25 198 SER A N 1
ATOM 1576 C CA . SER A 1 198 ? 10.789 -13.969 -17.031 1 89.25 198 SER A CA 1
ATOM 1577 C C . SER A 1 198 ? 9.422 -13.328 -17.281 1 89.25 198 SER A C 1
ATOM 1579 O O . SER A 1 198 ? 8.453 -13.641 -16.594 1 89.25 198 SER A O 1
ATOM 1581 N N . GLY A 1 199 ? 9.297 -12.438 -18.266 1 91 199 GLY A N 1
ATOM 1582 C CA . GLY A 1 199 ? 8.109 -11.625 -18.438 1 91 199 GLY A CA 1
ATOM 1583 C C . GLY A 1 199 ? 8.07 -10.422 -17.516 1 91 199 GLY A C 1
ATOM 1584 O O . GLY A 1 199 ? 7.203 -9.555 -17.656 1 91 199 GLY A O 1
ATOM 1585 N N . GLY A 1 200 ? 9.094 -10.328 -16.625 1 93.06 200 GLY A N 1
ATOM 1586 C CA . GLY A 1 200 ? 9.125 -9.258 -15.648 1 93.06 200 GLY A CA 1
ATOM 1587 C C . GLY A 1 200 ? 8.617 -9.672 -14.281 1 93.06 200 GLY A C 1
ATOM 1588 O O . GLY A 1 200 ? 8 -10.734 -14.141 1 93.06 200 GLY A O 1
ATOM 1589 N N . PRO A 1 201 ? 8.82 -8.789 -13.312 1 94.69 201 PRO A N 1
ATOM 1590 C CA . PRO A 1 201 ? 8.547 -9.188 -11.93 1 94.69 201 PRO A CA 1
ATOM 1591 C C . PRO A 1 201 ? 7.066 -9.438 -11.672 1 94.69 201 PRO A C 1
ATOM 1593 O O . PRO A 1 201 ? 6.715 -10.305 -10.867 1 94.69 201 PRO A O 1
ATOM 1596 N N . ILE A 1 202 ? 6.211 -8.758 -12.32 1 97.12 202 ILE A N 1
ATOM 1597 C CA . ILE A 1 202 ? 4.781 -8.938 -12.086 1 97.12 202 ILE A CA 1
ATOM 1598 C C . ILE A 1 202 ? 4.32 -10.266 -12.672 1 97.12 202 ILE A C 1
ATOM 1600 O O . ILE A 1 202 ? 3.584 -11.016 -12.031 1 97.12 202 ILE A O 1
ATOM 1604 N N . VAL A 1 203 ? 4.797 -10.625 -13.812 1 96.44 203 VAL A N 1
ATOM 1605 C CA . VAL A 1 203 ? 4.398 -11.844 -14.508 1 96.44 203 VAL A CA 1
ATOM 1606 C C . VAL A 1 203 ? 4.988 -13.062 -13.805 1 96.44 203 VAL A C 1
ATOM 1608 O O . VAL A 1 203 ? 4.309 -14.078 -13.641 1 96.44 203 VAL A O 1
ATOM 1611 N N . GLU A 1 204 ? 6.137 -12.898 -13.359 1 94 204 GLU A N 1
ATOM 1612 C CA . GLU A 1 204 ? 6.867 -14.047 -12.828 1 94 204 GLU A CA 1
ATOM 1613 C C . GLU A 1 204 ? 6.637 -14.195 -11.328 1 94 204 GLU A C 1
ATOM 1615 O O . GLU A 1 204 ? 6.285 -15.281 -10.852 1 94 204 GLU A O 1
ATOM 1620 N N . GLN A 1 205 ? 6.863 -13.125 -10.57 1 92.88 205 GLN A N 1
ATOM 1621 C CA . GLN A 1 205 ? 6.902 -13.219 -9.117 1 92.88 205 GLN A CA 1
ATOM 1622 C C . GLN A 1 205 ? 5.566 -12.805 -8.508 1 92.88 205 GLN A C 1
ATOM 1624 O O . GLN A 1 205 ? 4.906 -13.602 -7.836 1 92.88 205 GLN A O 1
ATOM 1629 N N . ALA A 1 206 ? 5.145 -11.633 -8.875 1 97.06 206 ALA A N 1
ATOM 1630 C CA . ALA A 1 206 ? 3.979 -11.062 -8.203 1 97.06 206 ALA A CA 1
ATOM 1631 C C . ALA A 1 206 ? 2.686 -11.562 -8.836 1 97.06 206 ALA A C 1
ATOM 1633 O O . ALA A 1 206 ? 1.592 -11.148 -8.438 1 97.06 206 ALA A O 1
ATOM 1634 N N . THR A 1 207 ? 2.799 -12.484 -9.789 1 97.94 207 THR A N 1
ATOM 1635 C CA . THR A 1 207 ? 1.607 -13.094 -10.367 1 97.94 207 THR A CA 1
ATOM 1636 C C . THR A 1 207 ? 0.753 -13.742 -9.281 1 97.94 207 THR A C 1
ATOM 1638 O O . THR A 1 207 ? -0.475 -13.773 -9.383 1 97.94 207 THR A O 1
ATOM 1641 N N . HIS A 1 208 ? 1.369 -14.234 -8.211 1 98.06 208 HIS A N 1
ATOM 1642 C CA . HIS A 1 208 ? 0.651 -14.805 -7.078 1 98.06 208 HIS A CA 1
ATOM 1643 C C . HIS A 1 208 ? -0.302 -13.789 -6.461 1 98.06 208 HIS A C 1
ATOM 1645 O O . HIS A 1 208 ? -1.424 -14.133 -6.082 1 98.06 208 HIS A O 1
ATOM 1651 N N . PHE A 1 209 ? 0.112 -12.57 -6.406 1 98.44 209 PHE A N 1
ATOM 1652 C CA . PHE A 1 209 ? -0.696 -11.547 -5.746 1 98.44 209 PHE A CA 1
ATOM 1653 C C . PHE A 1 209 ? -1.743 -10.984 -6.699 1 98.44 209 PHE A C 1
ATOM 1655 O O . PHE A 1 209 ? -2.822 -10.57 -6.27 1 98.44 209 PHE A O 1
ATOM 1662 N N . CYS A 1 210 ? -1.41 -11.008 -7.977 1 98.75 210 CYS A N 1
ATOM 1663 C CA . CYS A 1 210 ? -2.461 -10.742 -8.953 1 98.75 210 CYS A CA 1
ATOM 1664 C C . CYS A 1 210 ? -3.553 -11.805 -8.883 1 98.75 210 CYS A C 1
ATOM 1666 O O . CYS A 1 210 ? -4.742 -11.484 -8.922 1 98.75 210 CYS A O 1
ATOM 1668 N N . ASP A 1 211 ? -3.117 -13.016 -8.781 1 98.81 211 ASP A N 1
ATOM 1669 C CA . ASP A 1 211 ? -4.062 -14.125 -8.664 1 98.81 211 ASP A CA 1
ATOM 1670 C C . ASP A 1 211 ? -4.902 -14 -7.398 1 98.81 211 ASP A C 1
ATOM 1672 O O . ASP A 1 211 ? -6.117 -14.203 -7.43 1 98.81 211 ASP A O 1
ATOM 1676 N N . LEU A 1 212 ? -4.258 -13.68 -6.305 1 98.75 212 LEU A N 1
ATOM 1677 C CA . LEU A 1 212 ? -4.977 -13.539 -5.043 1 98.75 212 LEU A CA 1
ATOM 1678 C C . LEU A 1 212 ? -5.961 -12.375 -5.109 1 98.75 212 LEU A C 1
ATOM 1680 O O . LEU A 1 212 ? -7.051 -12.445 -4.539 1 98.75 212 LEU A O 1
ATOM 1684 N N . ALA A 1 213 ? -5.547 -11.289 -5.77 1 98.81 213 ALA A N 1
ATOM 1685 C CA . ALA A 1 213 ? -6.484 -10.188 -5.945 1 98.81 213 ALA A CA 1
ATOM 1686 C C . ALA A 1 213 ? -7.781 -10.664 -6.594 1 98.81 213 ALA A C 1
ATOM 1688 O O . ALA A 1 213 ? -8.875 -10.375 -6.102 1 98.81 213 ALA A O 1
ATOM 1689 N N . ARG A 1 214 ? -7.652 -11.422 -7.641 1 98.69 214 ARG A N 1
ATOM 1690 C CA . ARG A 1 214 ? -8.82 -11.914 -8.359 1 98.69 214 ARG A CA 1
ATOM 1691 C C . ARG A 1 214 ? -9.57 -12.953 -7.531 1 98.69 214 ARG A C 1
ATOM 1693 O O . ARG A 1 214 ? -10.805 -12.953 -7.496 1 98.69 214 ARG A O 1
ATOM 1700 N N . HIS A 1 215 ? -8.812 -13.812 -6.902 1 98.5 215 HIS A N 1
ATOM 1701 C CA . HIS A 1 215 ? -9.406 -14.891 -6.121 1 98.5 215 HIS A CA 1
ATOM 1702 C C . HIS A 1 215 ? -10.195 -14.336 -4.938 1 98.5 215 HIS A C 1
ATOM 1704 O O . HIS A 1 215 ? -11.258 -14.867 -4.59 1 98.5 215 HIS A O 1
ATOM 1710 N N . ILE A 1 216 ? -9.68 -13.297 -4.301 1 98.06 216 ILE A N 1
ATOM 1711 C CA . ILE A 1 216 ? -10.258 -12.742 -3.084 1 98.06 216 ILE A CA 1
ATOM 1712 C C . ILE A 1 216 ? -11.391 -11.773 -3.445 1 98.06 216 ILE A C 1
ATOM 1714 O O . ILE A 1 216 ? -12.445 -11.789 -2.816 1 98.06 216 ILE A O 1
ATOM 1718 N N . VAL A 1 217 ? -11.195 -10.984 -4.48 1 97.94 217 VAL A N 1
ATOM 1719 C CA . VAL A 1 217 ? -12.133 -9.898 -4.746 1 97.94 217 VAL A CA 1
ATOM 1720 C C . VAL A 1 217 ? -12.969 -10.219 -5.98 1 97.94 217 VAL A C 1
ATOM 1722 O O . VAL A 1 217 ? -14.195 -10.125 -5.953 1 97.94 217 VAL A O 1
ATOM 1725 N N . GLY A 1 218 ? -12.32 -10.531 -7.09 1 97.75 218 GLY A N 1
ATOM 1726 C CA . GLY A 1 218 ? -13 -10.781 -8.352 1 97.75 218 GLY A CA 1
ATOM 1727 C C . GLY A 1 218 ? -12.219 -10.305 -9.562 1 97.75 218 GLY A C 1
ATOM 1728 O O . GLY A 1 218 ? -11.078 -9.844 -9.422 1 97.75 218 GLY A O 1
ATOM 1729 N N . ASP A 1 219 ? -12.82 -10.414 -10.711 1 98.12 219 ASP A N 1
ATOM 1730 C CA . ASP A 1 219 ? -12.156 -10.07 -11.961 1 98.12 219 ASP A CA 1
ATOM 1731 C C . ASP A 1 219 ? -11.891 -8.57 -12.047 1 98.12 219 ASP A C 1
ATOM 1733 O O . ASP A 1 219 ? -12.609 -7.77 -11.438 1 98.12 219 ASP A O 1
ATOM 1737 N N . VAL A 1 220 ? -10.906 -8.203 -12.789 1 98.25 220 VAL A N 1
ATOM 1738 C CA . VAL A 1 220 ? -10.414 -6.832 -12.883 1 98.25 220 VAL A CA 1
ATOM 1739 C C . VAL A 1 220 ? -10.859 -6.219 -14.211 1 98.25 220 VAL A C 1
ATOM 1741 O O . VAL A 1 220 ? -10.828 -6.883 -15.25 1 98.25 220 VAL A O 1
ATOM 1744 N N . ASP A 1 221 ? -11.32 -4.98 -14.172 1 97.69 221 ASP A N 1
ATOM 1745 C CA . ASP A 1 221 ? -11.469 -4.199 -15.391 1 97.69 221 ASP A CA 1
ATOM 1746 C C . ASP A 1 221 ? -10.109 -3.752 -15.93 1 97.69 221 ASP A C 1
ATOM 1748 O O . ASP A 1 221 ? -9.57 -2.73 -15.492 1 97.69 221 ASP A O 1
ATOM 1752 N N . LEU A 1 222 ? -9.617 -4.457 -16.891 1 97.38 222 LEU A N 1
ATOM 1753 C CA . LEU A 1 222 ? -8.242 -4.285 -17.359 1 97.38 222 LEU A CA 1
ATOM 1754 C C . LEU A 1 222 ? -8.039 -2.893 -17.938 1 97.38 222 LEU A C 1
ATOM 1756 O O . LEU A 1 222 ? -6.91 -2.389 -17.969 1 97.38 222 LEU A O 1
ATOM 1760 N N . SER A 1 223 ? -9.086 -2.242 -18.406 1 96.56 223 SER A N 1
ATOM 1761 C CA . SER A 1 223 ? -8.961 -0.92 -19.016 1 96.56 223 SER A CA 1
ATOM 1762 C C . SER A 1 223 ? -8.625 0.137 -17.969 1 96.56 223 SER A C 1
ATOM 1764 O O . SER A 1 223 ? -8.219 1.25 -18.312 1 96.56 223 SER A O 1
ATOM 1766 N N . THR A 1 224 ? -8.773 -0.182 -16.672 1 97.31 224 THR A N 1
ATOM 1767 C CA . THR A 1 224 ? -8.547 0.783 -15.602 1 97.31 224 THR A CA 1
ATOM 1768 C C . THR A 1 224 ? -7.141 0.644 -15.031 1 97.31 224 THR A C 1
ATOM 1770 O O . THR A 1 224 ? -6.734 1.424 -14.172 1 97.31 224 THR A O 1
ATOM 1773 N N . VAL A 1 225 ? -6.387 -0.331 -15.477 1 98.5 225 VAL A N 1
ATOM 1774 C CA . VAL A 1 225 ? -5.051 -0.583 -14.938 1 98.5 225 VAL A CA 1
ATOM 1775 C C . VAL A 1 225 ? -4.133 0.593 -15.266 1 98.5 225 VAL A C 1
ATOM 1777 O O . VAL A 1 225 ? -4.023 1.004 -16.422 1 98.5 225 VAL A O 1
ATOM 1780 N N . HIS A 1 226 ? -3.545 1.178 -14.297 1 98.62 226 HIS A N 1
ATOM 1781 C CA . HIS A 1 226 ? -2.512 2.195 -14.453 1 98.62 226 HIS A CA 1
ATOM 1782 C C . HIS A 1 226 ? -1.282 1.863 -13.609 1 98.62 226 HIS A C 1
ATOM 1784 O O . HIS A 1 226 ? -1.394 1.621 -12.406 1 98.62 226 HIS A O 1
ATOM 1790 N N . THR A 1 227 ? -0.164 1.866 -14.289 1 98.62 227 THR A N 1
ATOM 1791 C CA . THR A 1 227 ? 1.057 1.386 -13.648 1 98.62 227 THR A CA 1
ATOM 1792 C C . THR A 1 227 ? 2.193 2.387 -13.836 1 98.62 227 THR A C 1
ATOM 1794 O O . THR A 1 227 ? 2.342 2.973 -14.906 1 98.62 227 THR A O 1
ATOM 1797 N N . LEU A 1 228 ? 2.908 2.676 -12.758 1 98.31 228 LEU A N 1
ATOM 1798 C CA . LEU A 1 228 ? 4.211 3.332 -12.82 1 98.31 228 LEU A CA 1
ATOM 1799 C C . LEU A 1 228 ? 5.328 2.352 -12.492 1 98.31 228 LEU A C 1
ATOM 1801 O O . LEU A 1 228 ? 5.156 1.462 -11.656 1 98.31 228 LEU A O 1
ATOM 1805 N N . MET A 1 229 ? 6.465 2.518 -13.156 1 97.25 229 MET A N 1
ATOM 1806 C CA . MET A 1 229 ? 7.621 1.667 -12.898 1 97.25 229 MET A CA 1
ATOM 1807 C C . MET A 1 229 ? 8.875 2.508 -12.68 1 97.25 229 MET A C 1
ATOM 1809 O O . MET A 1 229 ? 9.039 3.559 -13.305 1 97.25 229 MET A O 1
ATOM 1813 N N . LEU A 1 230 ? 9.641 2.111 -11.719 1 97 230 LEU A N 1
ATOM 1814 C CA . LEU A 1 230 ? 11.008 2.604 -11.609 1 97 230 LEU A CA 1
ATOM 1815 C C . LEU A 1 230 ? 11.984 1.684 -12.344 1 97 230 LEU A C 1
ATOM 1817 O O . LEU A 1 230 ? 12.281 0.584 -11.867 1 97 230 LEU A O 1
ATOM 1821 N N . ASP A 1 231 ? 12.461 2.129 -13.422 1 93.88 231 ASP A N 1
ATOM 1822 C CA . ASP A 1 231 ? 13.344 1.298 -14.234 1 93.88 231 ASP A CA 1
ATOM 1823 C C . ASP A 1 231 ? 14.773 1.321 -13.688 1 93.88 231 ASP A C 1
ATOM 1825 O O . ASP A 1 231 ? 15.133 2.211 -12.914 1 93.88 231 ASP A O 1
ATOM 1829 N N . ALA A 1 232 ? 15.523 0.352 -14.133 1 92.25 232 ALA A N 1
ATOM 1830 C CA . ALA A 1 232 ? 16.922 0.231 -13.695 1 92.25 232 ALA A CA 1
ATOM 1831 C C . ALA A 1 232 ? 17.719 1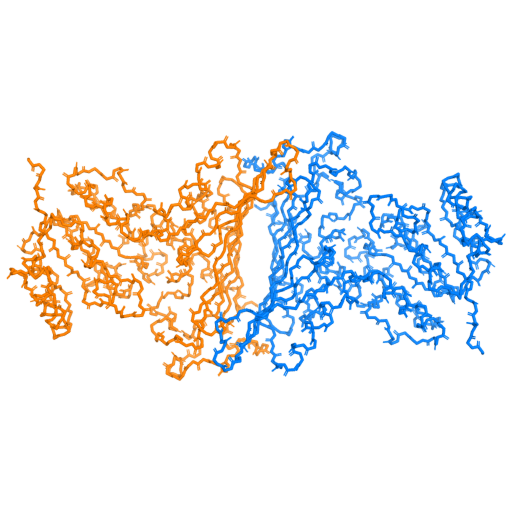.463 -14.086 1 92.25 232 ALA A C 1
ATOM 1833 O O . ALA A 1 232 ? 18.641 1.863 -13.375 1 92.25 232 ALA A O 1
ATOM 1834 N N . ASP A 1 233 ? 17.375 2.082 -15.164 1 91.06 233 ASP A N 1
ATOM 1835 C CA . ASP A 1 233 ? 18.125 3.236 -15.648 1 91.06 233 ASP A CA 1
ATOM 1836 C C . ASP A 1 233 ? 17.281 4.508 -15.578 1 91.06 233 ASP A C 1
ATOM 1838 O O . ASP A 1 233 ? 17.359 5.359 -16.469 1 91.06 233 ASP A O 1
ATOM 1842 N N . ASP A 1 234 ? 16.406 4.582 -14.648 1 93 234 ASP A N 1
ATOM 1843 C CA . ASP A 1 234 ? 15.594 5.785 -14.453 1 93 234 ASP A CA 1
ATOM 1844 C C . ASP A 1 234 ? 16.469 7.035 -14.422 1 93 234 ASP A C 1
ATOM 1846 O O . ASP A 1 234 ? 17.547 7.027 -13.82 1 93 234 ASP A O 1
ATOM 1850 N N . ARG A 1 235 ? 15.992 8.125 -14.961 1 89.94 235 ARG A N 1
ATOM 1851 C CA . ARG A 1 235 ? 16.766 9.359 -15.102 1 89.94 235 ARG A CA 1
ATOM 1852 C C . ARG A 1 235 ? 17.125 9.938 -13.742 1 89.94 235 ARG A C 1
ATOM 1854 O O . ARG A 1 235 ? 18.141 10.625 -13.602 1 89.94 235 ARG A O 1
ATOM 1861 N N . SER A 1 236 ? 16.359 9.695 -12.742 1 92.69 236 SER A N 1
ATOM 1862 C CA . SER A 1 236 ? 16.625 10.227 -11.414 1 92.69 236 SER A CA 1
ATOM 1863 C C . SER A 1 236 ? 17.828 9.539 -10.773 1 92.69 236 SER A C 1
ATOM 1865 O O . SER A 1 236 ? 18.391 10.055 -9.805 1 92.69 236 SER A O 1
ATOM 1867 N N . GLY A 1 237 ? 18.109 8.406 -11.227 1 94.44 237 GLY A N 1
ATOM 1868 C CA . GLY A 1 237 ? 19.156 7.594 -10.625 1 94.44 237 GLY A CA 1
ATOM 1869 C C . GLY A 1 237 ? 18.641 6.695 -9.516 1 94.44 237 GLY A C 1
ATOM 1870 O O . GLY A 1 237 ? 19.391 5.883 -8.969 1 94.44 237 GLY A O 1
ATOM 1871 N N . ALA A 1 238 ? 17.391 6.742 -9.188 1 96.25 238 ALA A N 1
ATOM 1872 C CA . ALA A 1 238 ? 16.828 5.988 -8.078 1 96.25 238 ALA A CA 1
ATOM 1873 C C . ALA A 1 238 ? 16.766 4.496 -8.406 1 96.25 238 ALA A C 1
ATOM 1875 O O . ALA A 1 238 ? 16.625 3.664 -7.504 1 96.25 238 ALA A O 1
ATOM 1876 N N . GLY A 1 239 ? 16.797 4.133 -9.641 1 94.38 239 GLY A N 1
ATOM 1877 C CA . GLY A 1 239 ? 16.703 2.744 -10.062 1 94.38 239 GLY A CA 1
ATOM 1878 C C . GLY A 1 239 ? 18.016 2 -9.969 1 94.38 239 GLY A C 1
ATOM 1879 O O . GLY A 1 239 ? 18.062 0.778 -10.133 1 94.38 239 GLY A O 1
ATOM 1880 N N . ASN A 1 240 ? 19.125 2.73 -9.688 1 91.25 240 ASN A N 1
ATOM 1881 C CA . ASN A 1 240 ? 20.438 2.102 -9.555 1 91.25 240 ASN A CA 1
ATOM 1882 C C . ASN A 1 240 ? 20.578 1.355 -8.234 1 91.25 240 ASN A C 1
ATOM 1884 O O . ASN A 1 240 ? 20.359 1.933 -7.168 1 91.25 240 ASN A O 1
ATOM 1888 N N . ILE A 1 241 ? 20.859 0.122 -8.328 1 90.81 241 ILE A N 1
ATOM 1889 C CA . ILE A 1 241 ? 21.062 -0.664 -7.113 1 90.81 241 ILE A CA 1
ATOM 1890 C C . ILE A 1 241 ? 22.516 -1.136 -7.047 1 90.81 241 ILE A C 1
ATOM 1892 O O . ILE A 1 241 ? 23.031 -1.722 -8 1 90.81 241 ILE A O 1
ATOM 1896 N N . ALA A 1 242 ? 23.125 -0.857 -5.984 1 90.81 242 ALA A N 1
ATOM 1897 C CA . ALA A 1 242 ? 24.531 -1.185 -5.793 1 90.81 242 ALA A CA 1
ATOM 1898 C C . ALA A 1 242 ? 24.688 -2.533 -5.094 1 90.81 242 ALA A C 1
ATOM 1900 O O . ALA A 1 242 ? 25.734 -3.182 -5.215 1 90.81 242 ALA A O 1
ATOM 1901 N N . HIS A 1 243 ? 23.719 -3.018 -4.488 1 90.75 243 HIS A N 1
ATOM 1902 C CA . HIS A 1 243 ? 23.859 -4.203 -3.646 1 90.75 243 HIS A CA 1
ATOM 1903 C C . HIS A 1 243 ? 23.344 -5.449 -4.367 1 90.75 243 HIS A C 1
ATOM 1905 O O . HIS A 1 243 ? 23.078 -6.473 -3.732 1 90.75 243 HIS A O 1
ATOM 1911 N N . VAL A 1 244 ? 23.188 -5.379 -5.621 1 85.81 244 VAL A N 1
ATOM 1912 C CA . VAL A 1 244 ? 22.828 -6.535 -6.43 1 85.81 244 VAL A CA 1
ATOM 1913 C C . VAL A 1 244 ? 23.984 -7.527 -6.473 1 85.81 244 VAL A C 1
ATOM 1915 O O . VAL A 1 244 ? 25.141 -7.129 -6.609 1 85.81 244 VAL A O 1
ATOM 1918 N N . PRO A 1 245 ? 23.672 -8.742 -6.297 1 85.12 245 PRO A N 1
ATOM 1919 C CA . PRO A 1 245 ? 24.766 -9.711 -6.312 1 85.12 245 PRO A CA 1
ATOM 1920 C C . PRO A 1 245 ? 25.5 -9.75 -7.656 1 85.12 245 PRO A C 1
ATOM 1922 O O . PRO A 1 245 ? 24.891 -9.555 -8.703 1 85.12 245 PRO A O 1
ATOM 1925 N N . LEU A 1 246 ? 26.703 -10.133 -7.516 1 83.06 246 LEU A N 1
ATOM 1926 C CA . LEU A 1 246 ? 27.484 -10.305 -8.734 1 83.06 246 LEU A CA 1
ATOM 1927 C C . LEU A 1 246 ? 26.906 -11.406 -9.609 1 83.06 246 LEU A C 1
ATOM 1929 O O . LEU A 1 246 ? 26.531 -12.469 -9.102 1 83.06 246 LEU A O 1
ATOM 1933 N N . GLY A 1 247 ? 26.828 -11.086 -10.844 1 84.38 247 GLY A N 1
ATOM 1934 C CA . GLY A 1 247 ? 26.328 -12.086 -11.781 1 84.38 247 GLY A CA 1
ATOM 1935 C C . GLY A 1 247 ? 24.828 -12.016 -11.977 1 84.38 247 GLY A C 1
ATOM 1936 O O . GLY A 1 247 ? 24.266 -12.773 -12.773 1 84.38 247 GLY A O 1
ATOM 1937 N N . ALA A 1 248 ? 24.266 -11.125 -11.242 1 85.06 248 ALA A N 1
ATOM 1938 C CA . ALA A 1 248 ? 22.797 -11.055 -11.336 1 85.06 248 ALA A CA 1
ATOM 1939 C C . ALA A 1 248 ? 22.359 -10.391 -12.633 1 85.06 248 ALA A C 1
ATOM 1941 O O . ALA A 1 248 ? 21.531 -10.93 -13.367 1 85.06 248 ALA A O 1
ATOM 1942 N N . GLU A 1 249 ? 22.922 -9.305 -12.977 1 89 249 GLU A N 1
ATOM 1943 C CA . GLU A 1 249 ? 22.328 -8.609 -14.117 1 89 249 GLU A CA 1
ATOM 1944 C C . GLU A 1 249 ? 23.406 -7.867 -14.922 1 89 249 GLU A C 1
ATOM 1946 O O . GLU A 1 249 ? 23.078 -7.137 -15.859 1 89 249 GLU A O 1
ATOM 1951 N N . GLU A 1 250 ? 24.672 -8.008 -14.625 1 87.5 250 GLU A N 1
ATOM 1952 C CA . GLU A 1 250 ? 25.734 -7.258 -15.289 1 87.5 250 GLU A CA 1
ATOM 1953 C C . GLU A 1 250 ? 25.734 -7.516 -16.797 1 87.5 250 GLU A C 1
ATOM 1955 O O . GLU A 1 250 ? 26.094 -6.641 -17.578 1 87.5 250 GLU A O 1
ATOM 1960 N N . ASP A 1 251 ? 25.391 -8.672 -17.141 1 88.81 251 ASP A N 1
ATOM 1961 C CA . ASP A 1 251 ? 25.438 -9.055 -18.547 1 88.81 251 ASP A CA 1
ATOM 1962 C C . ASP A 1 251 ? 24.094 -8.789 -19.234 1 88.81 251 ASP A C 1
ATOM 1964 O O . ASP A 1 251 ? 23.922 -9.102 -20.422 1 88.81 251 ASP A O 1
ATOM 1968 N N . ILE A 1 252 ? 23.219 -8.289 -18.562 1 90.62 252 ILE A N 1
ATOM 1969 C CA . ILE A 1 252 ? 21.906 -7.969 -19.125 1 90.62 252 ILE A CA 1
ATOM 1970 C C . ILE A 1 252 ? 21.875 -6.508 -19.578 1 90.62 252 ILE A C 1
ATOM 1972 O O . ILE A 1 252 ? 22.141 -5.602 -18.781 1 90.62 252 ILE A O 1
ATOM 1976 N N . PRO A 1 253 ? 21.531 -6.289 -20.844 1 90.75 253 PRO A N 1
ATOM 1977 C CA . PRO A 1 253 ? 21.375 -4.898 -21.281 1 90.75 253 PRO A CA 1
ATOM 1978 C C . PRO A 1 253 ? 20.359 -4.129 -20.438 1 90.75 253 PRO A C 1
ATOM 1980 O O . PRO A 1 253 ? 19.344 -4.695 -20.031 1 90.75 253 PRO A O 1
ATOM 1983 N N . LEU A 1 254 ? 20.641 -2.871 -20.234 1 86.62 254 LEU A N 1
ATOM 1984 C CA . LEU A 1 254 ? 19.844 -2.035 -19.359 1 86.62 254 LEU A CA 1
ATOM 1985 C C . LEU A 1 254 ? 18.359 -2.098 -19.75 1 86.62 254 LEU A C 1
ATOM 1987 O O . LEU A 1 254 ? 17.484 -2.205 -18.891 1 86.62 254 LEU A O 1
ATOM 1991 N N . ARG A 1 255 ? 18.109 -2.111 -21.016 1 84.88 255 ARG A N 1
ATOM 1992 C CA . ARG A 1 255 ? 16.734 -2.068 -21.516 1 84.88 255 ARG A CA 1
ATOM 1993 C C . ARG A 1 255 ? 16 -3.373 -21.219 1 84.88 255 ARG A C 1
ATOM 1995 O O . ARG A 1 255 ? 14.773 -3.43 -21.281 1 84.88 255 ARG A O 1
ATOM 2002 N N . LYS A 1 256 ? 16.75 -4.398 -20.906 1 90.12 256 LYS A N 1
ATOM 2003 C CA . LYS A 1 256 ? 16.172 -5.715 -20.672 1 90.12 256 LYS A CA 1
ATOM 2004 C C . LYS A 1 256 ? 16.156 -6.039 -19.172 1 90.12 256 LYS A C 1
ATOM 2006 O O . LYS A 1 256 ? 15.641 -7.082 -18.766 1 90.12 256 LYS A O 1
ATOM 2011 N N . ARG A 1 257 ? 16.719 -5.188 -18.406 1 92.25 257 ARG A N 1
ATOM 2012 C CA . ARG A 1 257 ? 16.672 -5.387 -16.953 1 92.25 257 ARG A CA 1
ATOM 2013 C C . ARG A 1 257 ? 15.273 -5.133 -16.406 1 92.25 257 ARG A C 1
ATOM 2015 O O . ARG A 1 257 ? 14.516 -4.34 -16.969 1 92.25 257 ARG A O 1
ATOM 2022 N N . ILE A 1 258 ? 14.953 -5.801 -15.391 1 93.25 258 ILE A N 1
ATOM 2023 C CA . ILE A 1 258 ? 13.617 -5.691 -14.812 1 93.25 258 ILE A CA 1
ATOM 2024 C C . ILE A 1 258 ? 13.477 -4.367 -14.07 1 93.25 258 ILE A C 1
ATOM 2026 O O . ILE A 1 258 ? 14.461 -3.852 -13.523 1 93.25 258 ILE A O 1
ATOM 2030 N N . PRO A 1 259 ? 12.25 -3.807 -14.062 1 95.56 259 PRO A N 1
ATOM 2031 C CA . PRO A 1 259 ? 12.039 -2.633 -13.211 1 95.56 259 PRO A CA 1
ATOM 2032 C C . PRO A 1 259 ? 12.312 -2.918 -11.742 1 95.56 259 PRO A C 1
ATOM 2034 O O . PRO A 1 259 ? 12.078 -4.035 -11.266 1 95.56 259 PRO A O 1
ATOM 2037 N N . ARG A 1 260 ? 12.781 -1.911 -11.055 1 96.25 260 ARG A N 1
ATOM 2038 C CA . ARG A 1 260 ? 13.102 -2.049 -9.633 1 96.25 260 ARG A CA 1
ATOM 2039 C C . ARG A 1 260 ? 11.852 -1.954 -8.773 1 96.25 260 ARG A C 1
ATOM 2041 O O . ARG A 1 260 ? 11.781 -2.551 -7.695 1 96.25 260 ARG A O 1
ATOM 2048 N N . VAL A 1 261 ? 10.984 -1.138 -9.172 1 97.94 261 VAL A N 1
ATOM 2049 C CA . VAL A 1 261 ? 9.695 -0.982 -8.508 1 97.94 261 VAL A CA 1
ATOM 2050 C C . VAL A 1 261 ? 8.578 -0.967 -9.547 1 97.94 261 VAL A C 1
ATOM 2052 O O . VAL A 1 261 ? 8.711 -0.339 -10.594 1 97.94 261 VAL A O 1
ATOM 2055 N N . THR A 1 262 ? 7.543 -1.709 -9.32 1 98.25 262 THR A N 1
ATOM 2056 C CA . THR A 1 262 ? 6.301 -1.64 -10.078 1 98.25 262 THR A CA 1
ATOM 2057 C C . THR A 1 262 ? 5.121 -1.329 -9.156 1 98.25 262 THR A C 1
ATOM 2059 O O . THR A 1 262 ? 4.91 -2.016 -8.156 1 98.25 262 THR A O 1
ATOM 2062 N N . MET A 1 263 ? 4.465 -0.243 -9.414 1 98.56 263 MET A N 1
ATOM 2063 C CA . MET A 1 263 ? 3.281 0.185 -8.68 1 98.56 263 MET A CA 1
ATOM 2064 C C . MET A 1 263 ? 2.066 0.273 -9.594 1 98.56 263 MET A C 1
ATOM 2066 O O . MET A 1 263 ? 2.076 1.021 -10.578 1 98.56 263 MET A O 1
ATOM 2070 N N . SER A 1 264 ? 1.05 -0.511 -9.273 1 98.81 264 SER A N 1
ATOM 2071 C CA . SER A 1 264 ? -0.141 -0.518 -10.117 1 98.81 264 SER A CA 1
ATOM 2072 C C . SER A 1 264 ? -1.413 -0.442 -9.281 1 98.81 264 SER A C 1
ATOM 2074 O O . SER A 1 264 ? -1.407 -0.797 -8.102 1 98.81 264 SER A O 1
ATOM 2076 N N . HIS A 1 265 ? -2.457 0.154 -9.836 1 98.81 265 HIS A N 1
ATOM 2077 C CA . HIS A 1 265 ? -3.795 0.074 -9.266 1 98.81 265 HIS A CA 1
ATOM 2078 C C . HIS A 1 265 ? -4.848 -0.101 -10.352 1 98.81 265 HIS A C 1
ATOM 2080 O O . HIS A 1 265 ? -4.57 0.114 -11.539 1 98.81 265 HIS A O 1
ATOM 2086 N N . TRP A 1 266 ? -6.031 -0.62 -9.977 1 98.69 266 TRP A N 1
ATOM 2087 C CA . TRP A 1 266 ? -7.094 -0.959 -10.922 1 98.69 266 TRP A CA 1
ATOM 2088 C C . TRP A 1 266 ? -8.445 -0.993 -10.219 1 98.69 266 TRP A C 1
ATOM 2090 O O . TRP A 1 266 ? -8.523 -0.936 -8.992 1 98.69 266 TRP A O 1
ATOM 2100 N N . ARG A 1 267 ? -9.477 -1.045 -11.031 1 98.25 267 ARG A N 1
ATOM 2101 C CA . ARG A 1 267 ? -10.828 -1.307 -10.547 1 98.25 267 ARG A CA 1
ATOM 2102 C C . ARG A 1 267 ? -11.219 -2.764 -10.773 1 98.25 267 ARG A C 1
ATOM 2104 O O . ARG A 1 267 ? -10.891 -3.346 -11.805 1 98.25 267 ARG A O 1
ATOM 2111 N N . PHE A 1 268 ? -11.844 -3.301 -9.789 1 98.12 268 PHE A N 1
ATOM 2112 C CA . PHE A 1 268 ? -12.484 -4.594 -10 1 98.12 268 PHE A CA 1
ATOM 2113 C C . PHE A 1 268 ? -13.805 -4.434 -10.742 1 98.12 268 PHE A C 1
ATOM 2115 O O . PHE A 1 268 ? -14.43 -3.375 -10.68 1 98.12 268 PHE A O 1
ATOM 2122 N N . GLU A 1 269 ? -14.219 -5.473 -11.453 1 96.94 269 GLU A N 1
ATOM 2123 C CA . GLU A 1 269 ? -15.492 -5.434 -12.164 1 96.94 269 GLU A CA 1
ATOM 2124 C C . GLU A 1 269 ? -16.672 -5.348 -11.195 1 96.94 269 GLU A C 1
ATOM 2126 O O . GLU A 1 269 ? -17.672 -4.715 -11.492 1 96.94 269 GLU A O 1
ATOM 2131 N N . ASP A 1 270 ? -16.547 -6.02 -10.133 1 93.12 270 ASP A N 1
ATOM 2132 C CA . ASP A 1 270 ? -17.516 -6.012 -9.039 1 93.12 270 ASP A CA 1
ATOM 2133 C C . ASP A 1 270 ? -16.812 -5.844 -7.691 1 93.12 270 ASP A C 1
ATOM 2135 O O . ASP A 1 270 ? -16.312 -6.816 -7.117 1 93.12 270 ASP A O 1
ATOM 2139 N N . GLY A 1 271 ? -16.844 -4.664 -7.191 1 91.5 271 GLY A N 1
ATOM 2140 C CA . GLY A 1 271 ? -16.141 -4.289 -5.98 1 91.5 271 GLY A CA 1
ATOM 2141 C C . GLY A 1 271 ? -15.469 -2.932 -6.078 1 91.5 271 GLY A C 1
ATOM 2142 O O . GLY A 1 271 ? -15.945 -2.043 -6.785 1 91.5 271 GLY A O 1
ATOM 2143 N N . GLY A 1 272 ? -14.43 -2.775 -5.23 1 96.06 272 GLY A N 1
ATOM 2144 C CA . GLY A 1 272 ? -13.758 -1.486 -5.164 1 96.06 272 GLY A CA 1
ATOM 2145 C C . GLY A 1 272 ? -12.477 -1.439 -5.969 1 96.06 272 GLY A C 1
ATOM 2146 O O . GLY A 1 272 ? -12.461 -1.778 -7.152 1 96.06 272 GLY A O 1
ATOM 2147 N N . ILE A 1 273 ? -11.43 -0.979 -5.352 1 97.81 273 ILE A N 1
ATOM 2148 C CA . ILE A 1 273 ? -10.172 -0.692 -6.031 1 97.81 273 ILE A CA 1
ATOM 2149 C C . ILE A 1 273 ? -9.062 -1.586 -5.473 1 97.81 273 ILE A C 1
ATOM 2151 O O . ILE A 1 273 ? -9.102 -1.968 -4.301 1 97.81 273 ILE A O 1
ATOM 2155 N N . GLY A 1 274 ? -8.18 -1.969 -6.281 1 98.5 274 GLY A N 1
ATOM 2156 C CA . GLY A 1 274 ? -7.027 -2.764 -5.883 1 98.5 274 GLY A CA 1
ATOM 2157 C C . GLY A 1 274 ? -5.703 -2.111 -6.234 1 98.5 274 GLY A C 1
ATOM 2158 O O . GLY A 1 274 ? -5.633 -1.285 -7.148 1 98.5 274 GLY A O 1
ATOM 2159 N N . THR A 1 275 ? -4.695 -2.424 -5.477 1 98.81 275 THR A N 1
ATOM 2160 C CA . THR A 1 275 ? -3.344 -1.96 -5.773 1 98.81 275 THR A CA 1
ATOM 2161 C C . THR A 1 275 ? -2.314 -3.031 -5.426 1 98.81 275 THR A C 1
ATOM 2163 O O . THR A 1 275 ? -2.57 -3.896 -4.586 1 98.81 275 THR A O 1
ATOM 2166 N N . LEU A 1 276 ? -1.193 -3.021 -6.133 1 98.81 276 LEU A N 1
ATOM 2167 C CA . LEU A 1 276 ? -0.061 -3.912 -5.902 1 98.81 276 LEU A CA 1
ATOM 2168 C C . LEU A 1 276 ? 1.259 -3.176 -6.113 1 98.81 276 LEU A C 1
ATOM 2170 O O . LEU A 1 276 ? 1.458 -2.527 -7.141 1 98.81 276 LEU A O 1
ATOM 2174 N N . MET A 1 277 ? 2.119 -3.219 -5.102 1 98.75 277 MET A N 1
ATOM 2175 C CA . MET A 1 277 ? 3.494 -2.75 -5.254 1 98.75 277 MET A CA 1
ATOM 2176 C C . MET A 1 277 ? 4.477 -3.914 -5.172 1 98.75 277 MET A C 1
ATOM 2178 O O . MET A 1 277 ? 4.445 -4.695 -4.223 1 98.75 277 MET A O 1
ATOM 2182 N N . HIS A 1 278 ? 5.234 -4.059 -6.156 1 98.31 278 HIS A N 1
ATOM 2183 C CA . HIS A 1 278 ? 6.379 -4.965 -6.137 1 98.31 278 HIS A CA 1
ATOM 2184 C C . HIS A 1 278 ? 7.691 -4.191 -6.176 1 98.31 278 HIS A C 1
ATOM 2186 O O . HIS A 1 278 ? 7.812 -3.199 -6.895 1 98.31 278 HIS A O 1
ATOM 2192 N N . SER A 1 279 ? 8.68 -4.617 -5.383 1 97.12 279 SER A N 1
ATOM 2193 C CA . SER A 1 279 ? 9.984 -3.969 -5.422 1 97.12 279 SER A CA 1
ATOM 2194 C C . SER A 1 279 ? 11.117 -4.984 -5.25 1 97.12 279 SER A C 1
ATOM 2196 O O . SER A 1 279 ? 10.891 -6.082 -4.738 1 97.12 279 SER A O 1
ATOM 2198 N N . ILE A 1 280 ? 12.234 -4.656 -5.758 1 92.94 280 ILE A N 1
ATOM 2199 C CA . ILE A 1 280 ? 13.5 -5.348 -5.516 1 92.94 280 ILE A CA 1
ATOM 2200 C C . ILE A 1 280 ? 14.422 -4.457 -4.688 1 92.94 280 ILE A C 1
ATOM 2202 O O . ILE A 1 280 ? 15.336 -3.824 -5.23 1 92.94 280 ILE A O 1
ATOM 2206 N N . ALA A 1 281 ? 14.188 -4.414 -3.389 1 91.12 281 ALA A N 1
ATOM 2207 C CA . ALA A 1 281 ? 14.891 -3.398 -2.611 1 91.12 281 ALA A CA 1
ATOM 2208 C C . ALA A 1 281 ? 15.227 -3.908 -1.213 1 91.12 281 ALA A C 1
ATOM 2210 O O . ALA A 1 281 ? 15.859 -3.205 -0.423 1 91.12 281 ALA A O 1
ATOM 2211 N N . LEU A 1 282 ? 14.812 -5.133 -0.857 1 93.75 282 LEU A N 1
ATOM 2212 C CA . LEU A 1 282 ? 15.008 -5.602 0.51 1 93.75 282 LEU A CA 1
ATOM 2213 C C . LEU A 1 282 ? 16.359 -6.297 0.657 1 93.75 282 LEU A C 1
ATOM 2215 O O . LEU A 1 282 ? 16.75 -7.078 -0.211 1 93.75 282 LEU A O 1
ATOM 2219 N N . PRO A 1 283 ? 17.031 -6.016 1.75 1 93 283 PRO A N 1
ATOM 2220 C CA . PRO A 1 283 ? 18.25 -6.773 2.043 1 93 283 PRO A CA 1
ATOM 2221 C C . PRO A 1 283 ? 17.969 -8.219 2.436 1 93 283 PRO A C 1
ATOM 2223 O O . PRO A 1 283 ? 16.891 -8.523 2.955 1 93 283 PRO A O 1
ATOM 2226 N N . GLY A 1 284 ? 18.938 -9.039 2.18 1 91.56 284 GLY A N 1
ATOM 2227 C CA . GLY A 1 284 ? 18.875 -10.414 2.66 1 91.56 284 GLY A CA 1
ATOM 2228 C C . GLY A 1 284 ? 18.094 -11.336 1.751 1 91.56 284 GLY A C 1
ATOM 2229 O O . GLY A 1 284 ? 18.141 -11.203 0.526 1 91.56 284 GLY A O 1
ATOM 2230 N N . ASN A 1 285 ? 17.406 -12.352 2.373 1 88.88 285 ASN A N 1
ATOM 2231 C CA . ASN A 1 285 ? 16.656 -13.367 1.634 1 88.88 285 ASN A CA 1
ATOM 2232 C C . ASN A 1 285 ? 15.203 -13.43 2.086 1 88.88 285 ASN A C 1
ATOM 2234 O O . ASN A 1 285 ? 14.406 -14.18 1.522 1 88.88 285 ASN A O 1
ATOM 2238 N N . ARG A 1 286 ? 14.867 -12.641 3.045 1 90.06 286 ARG A N 1
ATOM 2239 C CA . ARG A 1 286 ? 13.508 -12.664 3.572 1 90.06 286 ARG A CA 1
ATOM 2240 C C . ARG A 1 286 ? 12.625 -11.641 2.867 1 90.06 286 ARG A C 1
ATOM 2242 O O . ARG A 1 286 ? 12.742 -10.438 3.119 1 90.06 286 ARG A O 1
ATOM 2249 N N . TYR A 1 287 ? 11.68 -12.141 2.092 1 90.56 287 TYR A N 1
ATOM 2250 C CA . TYR A 1 287 ? 10.703 -11.281 1.42 1 90.56 287 TYR A CA 1
ATOM 2251 C C . TYR A 1 287 ? 9.719 -10.688 2.42 1 90.56 287 TYR A C 1
ATOM 2253 O O . TYR A 1 287 ? 9.641 -11.141 3.564 1 90.56 287 TYR A O 1
ATOM 2261 N N . GLU A 1 288 ? 9.164 -9.672 2.006 1 95.19 288 GLU A N 1
ATOM 2262 C CA . GLU A 1 288 ? 7.988 -9.141 2.695 1 95.19 288 GLU A CA 1
ATOM 2263 C C . GLU A 1 288 ? 6.77 -9.125 1.774 1 95.19 288 GLU A C 1
ATOM 2265 O O . GLU A 1 288 ? 6.809 -8.523 0.698 1 95.19 288 GLU A O 1
ATOM 2270 N N . ALA A 1 289 ? 5.805 -9.844 2.129 1 96.81 289 ALA A N 1
ATOM 2271 C CA . ALA A 1 289 ? 4.586 -9.93 1.333 1 96.81 289 ALA A CA 1
ATOM 2272 C C . ALA A 1 289 ? 3.346 -9.836 2.219 1 96.81 289 ALA A C 1
ATOM 2274 O O . ALA A 1 289 ? 3.182 -10.625 3.152 1 96.81 289 ALA A O 1
ATOM 2275 N N . ASN A 1 290 ? 2.484 -8.898 1.973 1 98.25 290 ASN A N 1
ATOM 2276 C CA . ASN A 1 290 ? 1.289 -8.672 2.777 1 98.25 290 ASN A CA 1
ATOM 2277 C C . ASN A 1 290 ? 0.112 -8.219 1.918 1 98.25 290 ASN A C 1
ATOM 2279 O O . ASN A 1 290 ? 0.304 -7.605 0.866 1 98.25 290 ASN A O 1
ATOM 2283 N N . ILE A 1 291 ? -1.108 -8.547 2.35 1 98.75 291 ILE A N 1
ATOM 2284 C CA . ILE A 1 291 ? -2.334 -8.102 1.693 1 98.75 291 ILE A CA 1
ATOM 2285 C C . ILE A 1 291 ? -3.307 -7.555 2.734 1 98.75 291 ILE A C 1
ATOM 2287 O O . ILE A 1 291 ? -3.541 -8.188 3.768 1 98.75 291 ILE A O 1
ATOM 2291 N N . ASP A 1 292 ? -3.836 -6.387 2.5 1 98.75 292 ASP A N 1
ATOM 2292 C CA . ASP A 1 292 ? -4.953 -5.844 3.262 1 98.75 292 ASP A CA 1
ATOM 2293 C C . ASP A 1 292 ? -6.238 -5.848 2.434 1 98.75 292 ASP A C 1
ATOM 2295 O O . ASP A 1 292 ? -6.238 -5.414 1.278 1 98.75 292 ASP A O 1
ATOM 2299 N N . VAL A 1 293 ? -7.258 -6.324 3.002 1 98.81 293 VAL A N 1
ATOM 2300 C CA . VAL A 1 293 ? -8.586 -6.285 2.396 1 98.81 293 VAL A CA 1
ATOM 2301 C C . VAL A 1 293 ? -9.555 -5.547 3.322 1 98.81 293 VAL A C 1
ATOM 2303 O O . VAL A 1 293 ? -9.617 -5.836 4.52 1 98.81 293 VAL A O 1
ATOM 2306 N N . GLN A 1 294 ? -10.234 -4.602 2.744 1 98.44 294 GLN A N 1
ATOM 2307 C CA . GLN A 1 294 ? -11.18 -3.814 3.533 1 98.44 294 GLN A CA 1
ATOM 2308 C C . GLN A 1 294 ? -12.594 -3.93 2.98 1 98.44 294 GLN A C 1
ATOM 2310 O O . GLN A 1 294 ? -12.805 -3.828 1.77 1 98.44 294 GLN A O 1
ATOM 2315 N N . MET A 1 295 ? -13.469 -4.207 3.803 1 97.56 295 MET A N 1
ATOM 2316 C CA . MET A 1 295 ? -14.914 -4.195 3.588 1 97.56 295 MET A CA 1
ATOM 2317 C C . MET A 1 295 ? -15.602 -3.293 4.605 1 97.56 295 MET A C 1
ATOM 2319 O O . MET A 1 295 ? -14.984 -2.857 5.578 1 97.56 295 MET A O 1
ATOM 2323 N N . ASP A 1 296 ? -16.891 -2.914 4.336 1 96.06 296 ASP A N 1
ATOM 2324 C CA . ASP A 1 296 ? -17.656 -2.15 5.32 1 96.06 296 ASP A CA 1
ATOM 2325 C C . ASP A 1 296 ? -17.719 -2.881 6.66 1 96.06 296 ASP A C 1
ATOM 2327 O O . ASP A 1 296 ? -18.438 -3.861 6.809 1 96.06 296 ASP A O 1
ATOM 2331 N N . GLY A 1 297 ? -16.875 -2.465 7.586 1 94.94 297 GLY A N 1
ATOM 2332 C CA . GLY A 1 297 ? -16.906 -3.012 8.93 1 94.94 297 GLY A CA 1
ATOM 2333 C C . GLY A 1 297 ? -15.977 -4.195 9.125 1 94.94 297 GLY A C 1
ATOM 2334 O O . GLY A 1 297 ? -16.047 -4.887 10.141 1 94.94 297 GLY A O 1
ATOM 2335 N N . LEU A 1 298 ? -15.102 -4.469 8.195 1 97.25 298 LEU A N 1
ATOM 2336 C CA . LEU A 1 298 ? -14.195 -5.609 8.297 1 97.25 298 LEU A CA 1
ATOM 2337 C C . LEU A 1 298 ? -12.859 -5.309 7.617 1 97.25 298 LEU A C 1
ATOM 2339 O O . LEU A 1 298 ? -12.836 -4.887 6.457 1 97.25 298 LEU A O 1
ATOM 2343 N N . LYS A 1 299 ? -11.828 -5.461 8.328 1 98.19 299 LYS A N 1
ATOM 2344 C CA . LYS A 1 299 ? -10.477 -5.395 7.77 1 98.19 299 LYS A CA 1
ATOM 2345 C C . LYS A 1 299 ? -9.734 -6.707 7.984 1 98.19 299 LYS A C 1
ATOM 2347 O O . LYS A 1 299 ? -9.688 -7.227 9.102 1 98.19 299 LYS A O 1
ATOM 2352 N N . LEU A 1 300 ? -9.203 -7.25 6.973 1 98.75 300 LEU A N 1
ATOM 2353 C CA . LEU A 1 300 ? -8.391 -8.461 7.016 1 98.75 300 LEU A CA 1
ATOM 2354 C C . LEU A 1 300 ? -6.992 -8.203 6.477 1 98.75 300 LEU A C 1
ATOM 2356 O O . LEU A 1 300 ? -6.832 -7.59 5.418 1 98.75 300 LEU A O 1
ATOM 2360 N N . SER A 1 301 ? -6 -8.602 7.23 1 98.75 301 SER A N 1
ATOM 2361 C CA . SER A 1 301 ? -4.613 -8.516 6.785 1 98.75 301 SER A CA 1
ATOM 2362 C C . SER A 1 301 ? -3.961 -9.891 6.73 1 98.75 301 SER A C 1
ATOM 2364 O O . SER A 1 301 ? -3.83 -10.562 7.758 1 98.75 301 SER A O 1
ATOM 2366 N N . LEU A 1 302 ? -3.662 -10.336 5.531 1 98.81 302 LEU A N 1
ATOM 2367 C CA . LEU A 1 302 ? -2.836 -11.523 5.344 1 98.81 302 LEU A CA 1
ATOM 2368 C C . LEU A 1 302 ? -1.354 -11.172 5.422 1 98.81 302 LEU A C 1
ATOM 2370 O O . LEU A 1 302 ? -0.81 -10.555 4.504 1 98.81 302 LEU A O 1
ATOM 2374 N N . LEU A 1 303 ? -0.689 -11.633 6.523 1 98.12 303 LEU A N 1
ATOM 2375 C CA . LEU A 1 303 ? 0.693 -11.242 6.777 1 98.12 303 LEU A CA 1
ATOM 2376 C C . LEU A 1 303 ? 1.646 -12.398 6.504 1 98.12 303 LEU A C 1
ATOM 2378 O O . LEU A 1 303 ? 1.536 -13.461 7.125 1 98.12 303 LEU A O 1
ATOM 2382 N N . GLU A 1 304 ? 2.523 -12.234 5.555 1 96.44 304 GLU A N 1
ATOM 2383 C CA . GLU A 1 304 ? 3.652 -13.117 5.273 1 96.44 304 GLU A CA 1
ATOM 2384 C C . GLU A 1 304 ? 3.18 -14.531 4.949 1 96.44 304 GLU A C 1
ATOM 2386 O O . GLU A 1 304 ? 3.627 -15.5 5.57 1 96.44 304 GLU A O 1
ATOM 2391 N N . PRO A 1 305 ? 2.395 -14.641 3.922 1 95.69 305 PRO A N 1
ATOM 2392 C CA . PRO A 1 305 ? 1.858 -15.969 3.594 1 95.69 305 PRO A CA 1
ATOM 2393 C C . PRO A 1 305 ? 2.934 -16.938 3.109 1 95.69 305 PRO A C 1
ATOM 2395 O O . PRO A 1 305 ? 2.709 -18.156 3.08 1 95.69 305 PRO A O 1
ATOM 2398 N N . TYR A 1 306 ? 4.152 -16.438 2.736 1 92.38 306 TYR A N 1
ATOM 2399 C CA . TYR A 1 306 ? 5.242 -17.297 2.279 1 92.38 306 TYR A CA 1
ATOM 2400 C C . TYR A 1 306 ? 5.973 -17.922 3.459 1 92.38 306 TYR A C 1
ATOM 2402 O O . TYR A 1 306 ? 6.746 -18.875 3.285 1 92.38 306 TYR A O 1
ATOM 2410 N N . ARG A 1 307 ? 5.773 -17.391 4.594 1 91.56 307 ARG A N 1
ATOM 2411 C CA . ARG A 1 307 ? 6.562 -17.828 5.742 1 91.56 307 ARG A CA 1
ATOM 2412 C C . ARG A 1 307 ? 5.902 -19.016 6.445 1 91.56 307 ARG A C 1
ATOM 2414 O O . ARG A 1 307 ? 4.707 -19.266 6.266 1 91.56 307 ARG A O 1
ATOM 2421 N N . ASP A 1 308 ? 6.773 -19.625 7.238 1 90.94 308 ASP A N 1
ATOM 2422 C CA . ASP A 1 308 ? 6.281 -20.766 8.008 1 90.94 308 ASP A CA 1
ATOM 2423 C C . ASP A 1 308 ? 5.145 -20.359 8.938 1 90.94 308 ASP A C 1
ATOM 2425 O O . ASP A 1 308 ? 4.234 -21.141 9.203 1 90.94 308 ASP A O 1
ATOM 2429 N N . THR A 1 309 ? 5.336 -19.188 9.398 1 94.5 309 THR A N 1
ATOM 2430 C CA . THR A 1 309 ? 4.266 -18.641 10.234 1 94.5 309 THR A CA 1
ATOM 2431 C C . THR A 1 309 ? 3.545 -17.5 9.516 1 94.5 309 THR A C 1
ATOM 2433 O O . THR A 1 309 ? 4.09 -16.406 9.375 1 94.5 309 THR A O 1
ATOM 2436 N N . CYS A 1 310 ? 2.395 -17.75 8.992 1 96.81 310 CYS A N 1
ATOM 2437 C CA . CYS A 1 310 ? 1.495 -16.781 8.375 1 96.81 310 CYS A CA 1
ATOM 2438 C C . CYS A 1 310 ? 0.425 -16.328 9.359 1 96.81 310 CYS A C 1
ATOM 2440 O O . CYS A 1 310 ? -0.094 -17.141 10.141 1 96.81 310 CYS A O 1
ATOM 2442 N N . ILE A 1 311 ? 0.116 -15.047 9.398 1 98.31 311 ILE A N 1
ATOM 2443 C CA . ILE A 1 311 ? -0.899 -14.5 10.297 1 98.31 311 ILE A CA 1
ATOM 2444 C C . ILE A 1 311 ? -2.02 -13.859 9.477 1 98.31 311 ILE A C 1
ATOM 2446 O O . ILE A 1 311 ? -1.757 -13.141 8.516 1 98.31 311 ILE A O 1
ATOM 2450 N N . LEU A 1 312 ? -3.221 -14.242 9.75 1 98.69 312 LEU A N 1
ATOM 2451 C CA . LEU A 1 312 ? -4.395 -13.484 9.328 1 98.69 312 LEU A CA 1
ATOM 2452 C C . LEU A 1 312 ? -4.91 -12.602 10.461 1 98.69 312 LEU A C 1
ATOM 2454 O O . LEU A 1 312 ? -5.438 -13.109 11.453 1 98.69 312 LEU A O 1
ATOM 2458 N N . ARG A 1 313 ? -4.707 -11.328 10.359 1 98.62 313 ARG A N 1
ATOM 2459 C CA . ARG A 1 313 ? -5.164 -10.359 11.359 1 98.62 313 ARG A CA 1
ATOM 2460 C C . ARG A 1 313 ? -6.52 -9.773 10.969 1 98.62 313 ARG A C 1
ATOM 2462 O O . ARG A 1 313 ? -6.707 -9.336 9.828 1 98.62 313 ARG A O 1
ATOM 2469 N N . VAL A 1 314 ? -7.438 -9.734 11.922 1 98.31 314 VAL A N 1
ATOM 2470 C CA . VAL A 1 314 ? -8.82 -9.383 11.625 1 98.31 314 VAL A CA 1
ATOM 2471 C C . VAL A 1 314 ? -9.289 -8.297 12.594 1 98.31 314 VAL A C 1
ATOM 2473 O O . VAL A 1 314 ? -9.062 -8.391 13.805 1 98.31 314 VAL A O 1
ATOM 2476 N N . ARG A 1 315 ? -9.789 -7.219 12.062 1 97.31 315 ARG A N 1
ATOM 2477 C CA . ARG A 1 315 ? -10.562 -6.238 12.82 1 97.31 315 ARG A CA 1
ATOM 2478 C C . ARG A 1 315 ? -12.008 -6.184 12.336 1 97.31 315 ARG A C 1
ATOM 2480 O O . ARG A 1 315 ? -12.258 -6.051 11.133 1 97.31 315 ARG A O 1
ATOM 2487 N N . SER A 1 316 ? -12.969 -6.328 13.242 1 96.5 316 SER A N 1
ATOM 2488 C CA . SER A 1 316 ? -14.375 -6.426 12.859 1 96.5 316 SER A CA 1
ATOM 2489 C C . SER A 1 316 ? -15.258 -5.594 13.781 1 96.5 316 SER A C 1
ATOM 2491 O O . SER A 1 316 ? -14.758 -4.844 14.625 1 96.5 316 SER A O 1
ATOM 2493 N N . MET A 1 317 ? -16.594 -5.699 13.578 1 93.94 317 MET A N 1
ATOM 2494 C CA . MET A 1 317 ? -17.578 -4.922 14.312 1 93.94 317 MET A CA 1
ATOM 2495 C C . MET A 1 317 ? -17.953 -5.621 15.617 1 93.94 317 MET A C 1
ATOM 2497 O O . MET A 1 317 ? -18.969 -5.293 16.234 1 93.94 317 MET A O 1
ATOM 2501 N N . GLU A 1 318 ? -17.109 -6.496 15.93 1 90.06 318 GLU A N 1
ATOM 2502 C CA . GLU A 1 318 ? -17.422 -7.203 17.172 1 90.06 318 GLU A CA 1
ATOM 2503 C C . GLU A 1 318 ? -17.609 -6.23 18.328 1 90.06 318 GLU A C 1
ATOM 2505 O O . GLU A 1 318 ? -16.75 -5.375 18.562 1 90.06 318 GLU A O 1
ATOM 2510 N N . LYS A 1 319 ? -18.75 -6.383 19.094 1 83.94 319 LYS A N 1
ATOM 2511 C CA . LYS A 1 319 ? -19.125 -5.457 20.156 1 83.94 319 LYS A CA 1
ATOM 2512 C C . LYS A 1 319 ? -18.062 -5.41 21.234 1 83.94 319 LYS A C 1
ATOM 2514 O O . LYS A 1 319 ? -17.594 -6.449 21.703 1 83.94 319 LYS A O 1
ATOM 2519 N N . GLY A 1 320 ? -17.688 -4.25 21.531 1 85.12 320 GLY A N 1
ATOM 2520 C CA . GLY A 1 320 ? -16.734 -4.031 22.594 1 85.12 320 GLY A CA 1
ATOM 2521 C C . GLY A 1 320 ? -15.289 -4.262 22.172 1 85.12 320 GLY A C 1
ATOM 2522 O O . GLY A 1 320 ? -14.359 -4.035 22.938 1 85.12 320 GLY A O 1
ATOM 2523 N N . LYS A 1 321 ? -15.055 -4.746 20.938 1 89.88 321 LYS A N 1
ATOM 2524 C CA . LYS A 1 321 ? -13.703 -5.078 20.484 1 89.88 321 LYS A CA 1
ATOM 2525 C C . LYS A 1 321 ? -13.43 -4.5 19.109 1 89.88 321 LYS A C 1
ATOM 2527 O O . LYS A 1 321 ? -12.727 -5.113 18.297 1 89.88 321 LYS A O 1
ATOM 2532 N N . ARG A 1 322 ? -14.047 -3.361 18.859 1 90.81 322 ARG A N 1
ATOM 2533 C CA . ARG A 1 322 ? -13.984 -2.812 17.516 1 90.81 322 ARG A CA 1
ATOM 2534 C C . ARG A 1 322 ? -12.602 -2.234 17.219 1 90.81 322 ARG A C 1
ATOM 2536 O O . ARG A 1 322 ? -12.234 -2.043 16.062 1 90.81 322 ARG A O 1
ATOM 2543 N N . ASP A 1 323 ? -11.797 -1.977 18.266 1 91.44 323 ASP A N 1
ATOM 2544 C CA . ASP A 1 323 ? -10.461 -1.416 18.078 1 91.44 323 ASP A CA 1
ATOM 2545 C C . ASP A 1 323 ? -9.391 -2.5 18.188 1 91.44 323 ASP A C 1
ATOM 2547 O O . ASP A 1 323 ? -8.195 -2.217 18.031 1 91.44 323 ASP A O 1
ATOM 2551 N N . GLU A 1 324 ? -9.805 -3.656 18.391 1 94.25 324 GLU A N 1
ATOM 2552 C CA . GLU A 1 324 ? -8.859 -4.738 18.641 1 94.25 324 GLU A CA 1
ATOM 2553 C C . GLU A 1 324 ? -8.617 -5.566 17.391 1 94.25 324 GLU A C 1
ATOM 2555 O O . GLU A 1 324 ? -9.547 -5.812 16.609 1 94.25 324 GLU A O 1
ATOM 2560 N N . ASP A 1 325 ? -7.391 -5.949 17.234 1 96.19 325 ASP A N 1
ATOM 2561 C CA . ASP A 1 325 ? -7.031 -6.891 16.172 1 96.19 325 ASP A CA 1
ATOM 2562 C C . ASP A 1 325 ? -6.961 -8.32 16.719 1 96.19 325 ASP A C 1
ATOM 2564 O O . ASP A 1 325 ? -6.371 -8.562 17.766 1 96.19 325 ASP A O 1
ATOM 2568 N N . LYS A 1 326 ? -7.629 -9.219 16.047 1 97.19 326 LYS A N 1
ATOM 2569 C CA . LYS A 1 326 ? -7.535 -10.641 16.359 1 97.19 326 LYS A CA 1
ATOM 2570 C C . LYS A 1 326 ? -6.652 -11.367 15.336 1 97.19 326 LYS A C 1
ATOM 2572 O O . LYS A 1 326 ? -6.863 -11.242 14.133 1 97.19 326 LYS A O 1
ATOM 2577 N N . ASP A 1 327 ? -5.688 -12.148 15.867 1 98 327 ASP A N 1
ATOM 2578 C CA . ASP A 1 327 ? -4.762 -12.859 14.992 1 98 327 ASP A CA 1
ATOM 2579 C C . ASP A 1 327 ? -5.113 -14.344 14.906 1 98 327 ASP A C 1
ATOM 2581 O O . ASP A 1 327 ? -5.305 -15 15.93 1 98 327 ASP A O 1
ATOM 2585 N N . PHE A 1 328 ? -5.309 -14.82 13.727 1 98.25 328 PHE A N 1
ATOM 2586 C CA . PHE A 1 328 ? -5.266 -16.25 13.43 1 98.25 328 PHE A CA 1
ATOM 2587 C C . PHE A 1 328 ? -3.891 -16.641 12.906 1 98.25 328 PHE A C 1
ATOM 2589 O O . PHE A 1 328 ? -3.412 -16.094 11.914 1 98.25 328 PHE A O 1
ATOM 2596 N N . THR A 1 329 ? -3.275 -17.609 13.578 1 98.06 329 THR A N 1
ATOM 2597 C CA . THR A 1 329 ? -1.929 -18.016 13.195 1 98.06 329 THR A CA 1
ATOM 2598 C C . THR A 1 329 ? -1.96 -19.359 12.469 1 98.06 329 THR A C 1
ATOM 2600 O O . THR A 1 329 ? -2.643 -20.281 12.906 1 98.06 329 THR A O 1
ATOM 2603 N N . PHE A 1 330 ? -1.262 -19.391 11.375 1 97.38 330 PHE A N 1
ATOM 2604 C CA . PHE A 1 330 ? -1.161 -20.594 10.562 1 97.38 330 PHE A CA 1
ATOM 2605 C C . PHE A 1 330 ? 0.289 -21.062 10.445 1 97.38 330 PHE A C 1
ATOM 2607 O O . PHE A 1 330 ? 1.09 -20.422 9.758 1 97.38 330 PHE A O 1
ATOM 2614 N N . GLU A 1 331 ? 0.569 -22.141 11.117 1 93.31 331 GLU A N 1
ATOM 2615 C CA . GLU A 1 331 ? 1.929 -22.672 11.117 1 93.31 331 GLU A CA 1
ATOM 2616 C C . GLU A 1 331 ? 2.041 -23.906 10.211 1 93.31 331 GLU A C 1
ATOM 2618 O O . GLU A 1 331 ? 1.184 -24.781 10.25 1 93.31 331 GLU A O 1
ATOM 2623 N N . GLY A 1 332 ? 3.059 -23.875 9.453 1 86 332 GLY A N 1
ATOM 2624 C CA . GLY A 1 332 ? 3.396 -25.062 8.68 1 86 332 GLY A CA 1
ATOM 2625 C C . GLY A 1 332 ? 2.396 -25.359 7.582 1 86 332 GLY A C 1
ATOM 2626 O O . GLY A 1 332 ? 2.131 -26.531 7.281 1 86 332 GLY A O 1
ATOM 2627 N N . SER A 1 333 ? 1.758 -24.312 7.105 1 84.94 333 SER A N 1
ATOM 2628 C CA . SER A 1 333 ? 0.818 -24.547 6.012 1 84.94 333 SER A CA 1
ATOM 2629 C C . SER A 1 333 ? 1.55 -24.875 4.715 1 84.94 333 SER A C 1
ATOM 2631 O O . SER A 1 333 ? 2.316 -24.047 4.207 1 84.94 333 SER A O 1
ATOM 2633 N N . ASP A 1 334 ? 1.39 -26.109 4.219 1 91.25 334 ASP A N 1
ATOM 2634 C CA . ASP A 1 334 ? 1.976 -26.516 2.941 1 91.25 334 ASP A CA 1
ATOM 2635 C C . ASP A 1 334 ? 0.97 -26.359 1.803 1 91.25 334 ASP A C 1
ATOM 2637 O O . ASP A 1 334 ? 0.363 -27.328 1.365 1 91.25 334 ASP A O 1
ATOM 2641 N N . SER A 1 335 ? 0.893 -25.156 1.27 1 94.06 335 SER A N 1
ATOM 2642 C CA . SER A 1 335 ? -0.056 -24.844 0.204 1 94.06 335 SER A CA 1
ATOM 2643 C C . SER A 1 335 ? 0.257 -25.641 -1.059 1 94.06 335 SER A C 1
ATOM 2645 O O . SER A 1 335 ? -0.653 -26.047 -1.79 1 94.06 335 SER A O 1
ATOM 2647 N N . TYR A 1 336 ? 1.505 -25.984 -1.326 1 95.12 336 TYR A N 1
ATOM 2648 C CA . TYR A 1 336 ? 1.887 -26.812 -2.469 1 95.12 336 TYR A CA 1
ATOM 2649 C C . TYR A 1 336 ? 1.338 -28.219 -2.328 1 95.12 336 TYR A C 1
ATOM 2651 O O . TYR A 1 336 ? 0.771 -28.766 -3.275 1 95.12 336 TYR A O 1
ATOM 2659 N N . GLY A 1 337 ? 1.537 -28.75 -1.13 1 95.69 337 GLY A N 1
ATOM 2660 C CA . GLY A 1 337 ? 1.042 -30.078 -0.868 1 95.69 337 GLY A CA 1
ATOM 2661 C C . GLY A 1 337 ? -0.462 -30.203 -1.029 1 95.69 337 GLY A C 1
ATOM 2662 O O . GLY A 1 337 ? -0.949 -31.156 -1.648 1 95.69 337 GLY A O 1
ATOM 2663 N N . THR A 1 338 ? -1.15 -29.203 -0.462 1 96.94 338 THR A N 1
ATOM 2664 C CA . THR A 1 338 ? -2.605 -29.219 -0.557 1 96.94 338 THR A CA 1
ATOM 2665 C C . THR A 1 338 ? -3.055 -29.078 -2.01 1 96.94 338 THR A C 1
ATOM 2667 O O . THR A 1 338 ? -4.016 -29.734 -2.43 1 96.94 338 THR A O 1
ATOM 2670 N N . GLU A 1 339 ? -2.4 -28.297 -2.748 1 97.88 339 GLU A N 1
ATOM 2671 C CA . GLU A 1 339 ? -2.701 -28.109 -4.164 1 97.88 339 GLU A CA 1
ATOM 2672 C C . GLU A 1 339 ? -2.492 -29.406 -4.949 1 97.88 339 GLU A C 1
ATOM 2674 O O . GLU A 1 339 ? -3.361 -29.812 -5.727 1 97.88 339 GLU A O 1
ATOM 2679 N N . LEU A 1 340 ? -1.381 -30.062 -4.734 1 97.81 340 LEU A N 1
ATOM 2680 C CA . LEU A 1 340 ? -1.068 -31.312 -5.441 1 97.81 340 LEU A CA 1
ATOM 2681 C C . LEU A 1 340 ? -2.027 -32.406 -5.039 1 97.81 340 LEU A C 1
ATOM 2683 O O . LEU A 1 340 ? -2.455 -33.219 -5.883 1 97.81 340 LEU A O 1
ATOM 2687 N N . LYS A 1 341 ? -2.322 -32.469 -3.752 1 97.94 341 LYS A N 1
ATOM 2688 C CA . LYS A 1 341 ? -3.303 -33.469 -3.287 1 97.94 341 LYS A CA 1
ATOM 2689 C C . LYS A 1 341 ? -4.645 -33.25 -3.986 1 97.94 341 LYS A C 1
ATOM 2691 O O . LYS A 1 341 ? -5.27 -34.219 -4.426 1 97.94 341 LYS A O 1
ATOM 2696 N N . THR A 1 342 ? -5.035 -32 -4.035 1 98.44 342 THR A N 1
ATOM 2697 C CA . THR A 1 342 ? -6.297 -31.688 -4.699 1 98.44 342 THR A CA 1
ATOM 2698 C C . THR A 1 342 ? -6.258 -32.125 -6.164 1 98.44 342 THR A C 1
ATOM 2700 O O . THR A 1 342 ? -7.234 -32.656 -6.684 1 98.44 342 THR A O 1
ATOM 2703 N N . PHE A 1 343 ? -5.172 -31.859 -6.82 1 98.44 343 PHE A N 1
ATOM 2704 C CA . PHE A 1 343 ? -5.023 -32.25 -8.219 1 98.44 343 PHE A CA 1
ATOM 2705 C C . PHE A 1 343 ? -5.145 -33.75 -8.383 1 98.44 343 PHE A C 1
ATOM 2707 O O . PHE A 1 343 ? -5.867 -34.25 -9.25 1 98.44 343 PHE A O 1
ATOM 2714 N N . ILE A 1 344 ? -4.445 -34.531 -7.578 1 98.19 344 ILE A N 1
ATOM 2715 C CA . ILE A 1 344 ? -4.453 -35.969 -7.637 1 98.19 344 ILE A CA 1
ATOM 2716 C C . ILE A 1 344 ? -5.871 -36.5 -7.414 1 98.19 344 ILE A C 1
ATOM 2718 O O . ILE A 1 344 ? -6.332 -37.406 -8.125 1 98.19 344 ILE A O 1
ATOM 2722 N N . GLU A 1 345 ? -6.523 -35.906 -6.488 1 97.75 345 GLU A N 1
ATOM 2723 C CA . GLU A 1 345 ? -7.91 -36.281 -6.234 1 97.75 345 GLU A CA 1
ATOM 2724 C C . GLU A 1 345 ? -8.797 -36 -7.441 1 97.75 345 GLU A C 1
ATOM 2726 O O . GLU A 1 345 ? -9.664 -36.781 -7.797 1 97.75 345 GLU A O 1
ATOM 2731 N N . ALA A 1 346 ? -8.609 -34.844 -8.008 1 98.19 346 ALA A N 1
ATOM 2732 C CA . ALA A 1 346 ? -9.375 -34.469 -9.188 1 98.19 346 ALA A CA 1
ATOM 2733 C C . ALA A 1 346 ? -9.141 -35.469 -10.336 1 98.19 346 ALA A C 1
ATOM 2735 O O . ALA A 1 346 ? -10.07 -35.812 -11.055 1 98.19 346 ALA A O 1
ATOM 2736 N N . VAL A 1 347 ? -7.914 -35.844 -10.539 1 97.94 347 VAL A N 1
ATOM 2737 C CA . VAL A 1 347 ? -7.559 -36.812 -11.586 1 97.94 347 VAL A CA 1
ATOM 2738 C C . VAL A 1 347 ? -8.227 -38.156 -11.312 1 97.94 347 VAL A C 1
ATOM 2740 O O . VAL A 1 347 ? -8.828 -38.75 -12.211 1 97.94 347 VAL A O 1
ATOM 2743 N N . ARG A 1 348 ? -8.156 -38.625 -10.078 1 96.81 348 ARG A N 1
ATOM 2744 C CA . ARG A 1 348 ? -8.727 -39.938 -9.711 1 96.81 348 ARG A CA 1
ATOM 2745 C C . ARG A 1 348 ? -10.234 -39.938 -9.922 1 96.81 348 ARG A C 1
ATOM 2747 O O . ARG A 1 348 ? -10.797 -40.938 -10.367 1 96.81 348 ARG A O 1
ATOM 2754 N N . SER A 1 349 ? -10.812 -38.875 -9.633 1 95.62 349 SER A N 1
ATOM 2755 C CA . SER A 1 349 ? -12.266 -38.812 -9.727 1 95.62 349 SER A CA 1
ATOM 2756 C C . SER A 1 349 ? -12.719 -38.219 -11.062 1 95.62 349 SER A C 1
ATOM 2758 O O . SER A 1 349 ? -13.914 -38.156 -11.344 1 95.62 349 SER A O 1
ATOM 2760 N N . ASN A 1 350 ? -11.75 -37.812 -11.844 1 94.25 350 ASN A N 1
ATOM 2761 C CA . ASN A 1 350 ? -12.023 -37.125 -13.102 1 94.25 350 ASN A CA 1
ATOM 2762 C C . ASN A 1 350 ? -13.016 -35.969 -12.898 1 94.25 350 ASN A C 1
ATOM 2764 O O . ASN A 1 350 ? -14.023 -35.875 -13.602 1 94.25 350 ASN A O 1
ATOM 2768 N N . ASP A 1 351 ? -12.742 -35.125 -11.891 1 95.31 351 ASP A N 1
ATOM 2769 C CA . ASP A 1 351 ? -13.625 -34.031 -11.5 1 95.31 351 ASP A CA 1
ATOM 2770 C C . ASP A 1 351 ? -12.867 -32.719 -11.484 1 95.31 351 ASP A C 1
ATOM 2772 O O . ASP A 1 351 ? -12.305 -32.312 -10.461 1 95.31 351 ASP A O 1
ATOM 2776 N N . GLN A 1 352 ? -12.961 -32.031 -12.57 1 94.69 352 GLN A N 1
ATOM 2777 C CA . GLN A 1 352 ? -12.281 -30.75 -12.758 1 94.69 352 GLN A CA 1
ATOM 2778 C C . GLN A 1 352 ? -12.781 -29.719 -11.758 1 94.69 352 GLN A C 1
ATOM 2780 O O . GLN A 1 352 ? -12.055 -28.766 -11.43 1 94.69 352 GLN A O 1
ATOM 2785 N N . SER A 1 353 ? -13.992 -29.891 -11.266 1 95.5 353 SER A N 1
ATOM 2786 C CA . SER A 1 353 ? -14.602 -28.891 -10.398 1 95.5 353 SER A CA 1
ATOM 2787 C C . SER A 1 353 ? -13.875 -28.812 -9.055 1 95.5 353 SER A C 1
ATOM 2789 O O . SER A 1 353 ? -14.055 -27.844 -8.305 1 95.5 353 SER A O 1
ATOM 2791 N N . LEU A 1 354 ? -13.023 -29.734 -8.719 1 97.38 354 LEU A N 1
ATOM 2792 C CA . LEU A 1 354 ? -12.266 -29.734 -7.477 1 97.38 354 LEU A CA 1
ATOM 2793 C C . LEU A 1 354 ? -11.109 -28.75 -7.539 1 97.38 354 LEU A C 1
ATOM 2795 O O . LEU A 1 354 ? -10.586 -28.328 -6.508 1 97.38 354 LEU A O 1
ATOM 2799 N N . ILE A 1 355 ? -10.688 -28.406 -8.766 1 98.31 355 ILE A N 1
ATOM 2800 C CA . ILE A 1 355 ? -9.531 -27.547 -8.969 1 98.31 355 ILE A CA 1
ATOM 2801 C C . ILE A 1 355 ? -9.914 -26.094 -8.672 1 98.31 355 ILE A C 1
ATOM 2803 O O . ILE A 1 355 ? -10.867 -25.562 -9.258 1 98.31 355 ILE A O 1
ATOM 2807 N N . LYS A 1 356 ? -9.141 -25.422 -7.816 1 97.56 356 LYS A N 1
ATOM 2808 C CA . LYS A 1 356 ? -9.398 -24.031 -7.465 1 97.56 356 LYS A CA 1
ATOM 2809 C C . LYS A 1 356 ? -8.625 -23.078 -8.375 1 97.56 356 LYS A C 1
ATOM 2811 O O . LYS A 1 356 ? -8.883 -21.875 -8.383 1 97.56 356 LYS A O 1
ATOM 2816 N N . SER A 1 357 ? -7.699 -23.594 -9.094 1 97.94 357 SER A N 1
ATOM 2817 C CA . SER A 1 357 ? -6.871 -22.828 -10.016 1 97.94 357 SER A CA 1
ATOM 2818 C C . SER A 1 357 ? -6.902 -23.422 -11.422 1 97.94 357 SER A C 1
ATOM 2820 O O . SER A 1 357 ? -5.859 -23.812 -11.953 1 97.94 357 SER A O 1
ATOM 2822 N N . SER A 1 358 ? -8.055 -23.406 -12.016 1 97.69 358 SER A N 1
ATOM 2823 C CA . SER A 1 358 ? -8.234 -23.938 -13.359 1 97.69 358 SER A CA 1
ATOM 2824 C C . SER A 1 358 ? -7.445 -23.125 -14.383 1 97.69 358 SER A C 1
ATOM 2826 O O . SER A 1 358 ? -7.066 -21.984 -14.117 1 97.69 358 SER A O 1
ATOM 2828 N N . TYR A 1 359 ? -7.188 -23.703 -15.492 1 98 359 TYR A N 1
ATOM 2829 C CA . TYR A 1 359 ? -6.48 -23.031 -16.578 1 98 359 TYR A CA 1
ATOM 2830 C C . TYR A 1 359 ? -7.238 -21.781 -17.016 1 98 359 TYR A C 1
ATOM 2832 O O . TYR A 1 359 ? -6.645 -20.719 -17.203 1 98 359 TYR A O 1
ATOM 2840 N N . GLU A 1 360 ? -8.547 -21.922 -17.188 1 97.12 360 GLU A N 1
ATOM 2841 C CA . GLU A 1 360 ? -9.383 -20.812 -17.641 1 97.12 360 GLU A CA 1
ATOM 2842 C C . GLU A 1 360 ? -9.266 -19.609 -16.688 1 97.12 360 GLU A C 1
ATOM 2844 O O . GLU A 1 360 ? -9.125 -18.469 -17.125 1 97.12 360 GLU A O 1
ATOM 2849 N N . ASP A 1 361 ? -9.336 -19.891 -15.461 1 97.81 361 ASP A N 1
ATOM 2850 C CA . ASP A 1 361 ? -9.234 -18.812 -14.469 1 97.81 361 ASP A CA 1
ATOM 2851 C C . ASP A 1 361 ? -7.828 -18.219 -14.445 1 97.81 361 ASP A C 1
ATOM 2853 O O . ASP A 1 361 ? -7.664 -17 -14.32 1 97.81 361 ASP A O 1
ATOM 2857 N N . ALA A 1 362 ? -6.832 -19.078 -14.516 1 98.38 362 ALA A N 1
ATOM 2858 C CA . ALA A 1 362 ? -5.438 -18.641 -14.508 1 98.38 362 ALA A CA 1
ATOM 2859 C C . ALA A 1 362 ? -5.137 -17.734 -15.695 1 98.38 362 ALA A C 1
ATOM 2861 O O . ALA A 1 362 ? -4.297 -16.844 -15.602 1 98.38 362 ALA A O 1
ATOM 2862 N N . VAL A 1 363 ? -5.793 -17.953 -16.797 1 98.06 363 VAL A N 1
ATOM 2863 C CA . VAL A 1 363 ? -5.633 -17.094 -17.984 1 98.06 363 VAL A CA 1
ATOM 2864 C C . VAL A 1 363 ? -5.965 -15.656 -17.625 1 98.06 363 VAL A C 1
ATOM 2866 O O . VAL A 1 363 ? -5.242 -14.734 -18 1 98.06 363 VAL A O 1
ATOM 2869 N N . LYS A 1 364 ? -7 -15.469 -16.859 1 98.19 364 LYS A N 1
ATOM 2870 C CA . LYS A 1 364 ? -7.398 -14.117 -16.469 1 98.19 364 LYS A CA 1
ATOM 2871 C C . LYS A 1 364 ? -6.34 -13.477 -15.57 1 98.19 364 LYS A C 1
ATOM 2873 O O . LYS A 1 364 ? -6.09 -12.273 -15.664 1 98.19 364 LYS A O 1
ATOM 2878 N N . THR A 1 365 ? -5.766 -14.273 -14.695 1 98.56 365 THR A N 1
ATOM 2879 C CA . THR A 1 365 ? -4.66 -13.773 -13.875 1 98.56 365 THR A CA 1
ATOM 2880 C C . THR A 1 365 ? -3.49 -13.344 -14.758 1 98.56 365 THR A C 1
ATOM 2882 O O . THR A 1 365 ? -2.928 -12.266 -14.57 1 98.56 365 THR A O 1
ATOM 2885 N N . TYR A 1 366 ? -3.145 -14.195 -15.672 1 98.25 366 TYR A N 1
ATOM 2886 C CA . TYR A 1 366 ? -2.049 -13.898 -16.594 1 98.25 366 TYR A CA 1
ATOM 2887 C C . TYR A 1 366 ? -2.324 -12.609 -17.359 1 98.25 366 TYR A C 1
ATOM 2889 O O . TYR A 1 366 ? -1.438 -11.766 -17.516 1 98.25 366 TYR A O 1
ATOM 2897 N N . GLU A 1 367 ? -3.541 -12.445 -17.797 1 97.88 367 GLU A N 1
ATOM 2898 C CA . GLU A 1 367 ? -3.924 -11.242 -18.531 1 97.88 367 GLU A CA 1
ATOM 2899 C C . GLU A 1 367 ? -3.73 -9.992 -17.672 1 97.88 367 GLU A C 1
ATOM 2901 O O . GLU A 1 367 ? -3.254 -8.969 -18.156 1 97.88 367 GLU A O 1
ATOM 2906 N N . LEU A 1 368 ? -4.09 -10.055 -16.438 1 98.56 368 LEU A N 1
ATOM 2907 C CA . LEU A 1 368 ? -3.9 -8.93 -15.539 1 98.56 368 LEU A CA 1
ATOM 2908 C C . LEU A 1 368 ? -2.422 -8.586 -15.391 1 98.56 368 LEU A C 1
ATOM 2910 O O . LEU A 1 368 ? -2.043 -7.414 -15.414 1 98.56 368 LEU A O 1
ATOM 2914 N N . THR A 1 369 ? -1.577 -9.609 -15.25 1 98.44 369 THR A N 1
ATOM 2915 C CA . THR A 1 369 ? -0.151 -9.367 -15.062 1 98.44 369 THR A CA 1
ATOM 2916 C C . THR A 1 369 ? 0.435 -8.641 -16.266 1 98.44 369 THR A C 1
ATOM 2918 O O . THR A 1 369 ? 1.225 -7.707 -16.109 1 98.44 369 THR A O 1
ATOM 2921 N N . TRP A 1 370 ? 0.026 -9.023 -17.422 1 97.38 370 TRP A N 1
ATOM 2922 C CA . TRP A 1 370 ? 0.546 -8.383 -18.625 1 97.38 370 TRP A CA 1
ATOM 2923 C C . TRP A 1 370 ? -0.057 -6.996 -18.812 1 97.38 370 TRP A C 1
ATOM 2925 O O . TRP A 1 370 ? 0.609 -6.082 -19.297 1 97.38 370 TRP A O 1
ATOM 2935 N N . ALA A 1 371 ? -1.34 -6.844 -18.453 1 97.94 371 ALA A N 1
ATOM 2936 C CA . ALA A 1 371 ? -1.917 -5.5 -18.484 1 97.94 371 ALA A CA 1
ATOM 2937 C C . ALA A 1 371 ? -1.111 -4.539 -17.609 1 97.94 371 ALA A C 1
ATOM 2939 O O . ALA A 1 371 ? -0.855 -3.4 -18 1 97.94 371 ALA A O 1
ATOM 2940 N N . ILE A 1 372 ? -0.721 -4.965 -16.484 1 98.44 372 ILE A N 1
ATOM 2941 C CA . ILE A 1 372 ? 0.083 -4.168 -15.562 1 98.44 372 ILE A CA 1
ATOM 2942 C C . ILE A 1 372 ? 1.43 -3.842 -16.203 1 98.44 372 ILE A C 1
ATOM 2944 O O . ILE A 1 372 ? 1.852 -2.684 -16.219 1 98.44 372 ILE A O 1
ATOM 2948 N N . ARG A 1 373 ? 2.072 -4.867 -16.75 1 96.69 373 ARG A N 1
ATOM 2949 C CA . ARG A 1 373 ? 3.377 -4.668 -17.375 1 96.69 373 ARG A CA 1
ATOM 2950 C C . ARG A 1 373 ? 3.283 -3.676 -18.531 1 96.69 373 ARG A C 1
ATOM 2952 O O . ARG A 1 373 ? 4.07 -2.73 -18.609 1 96.69 373 ARG A O 1
ATOM 2959 N N . LEU A 1 374 ? 2.334 -3.875 -19.406 1 95.69 374 LEU A N 1
ATOM 2960 C CA . LEU A 1 374 ? 2.205 -3.035 -20.594 1 95.69 374 LEU A CA 1
ATOM 2961 C C . LEU A 1 374 ? 1.864 -1.6 -20.219 1 95.69 374 LEU A C 1
ATOM 2963 O O . LEU A 1 374 ? 2.371 -0.653 -20.812 1 95.69 374 LEU A O 1
ATOM 2967 N N . SER A 1 375 ? 0.994 -1.449 -19.234 1 97.5 375 SER A N 1
ATOM 2968 C CA . SER A 1 375 ? 0.688 -0.115 -18.719 1 97.5 375 SER A CA 1
ATOM 2969 C C . SER A 1 375 ? 1.942 0.583 -18.203 1 97.5 375 SER A C 1
ATOM 2971 O O . SER A 1 375 ? 2.162 1.764 -18.484 1 97.5 375 SER A O 1
ATOM 2973 N N . GLY A 1 376 ? 2.715 -0.104 -17.453 1 96.69 376 GLY A N 1
ATOM 2974 C CA . GLY A 1 376 ? 3.969 0.441 -16.953 1 96.69 376 GLY A CA 1
ATOM 2975 C C . GLY A 1 376 ? 4.918 0.858 -18.062 1 96.69 376 GLY A C 1
ATOM 2976 O O . GLY A 1 376 ? 5.539 1.92 -18 1 96.69 376 GLY A O 1
ATOM 2977 N N . GLU A 1 377 ? 5.051 0.01 -19.094 1 94.06 377 GLU A N 1
ATOM 2978 C CA . GLU A 1 377 ? 5.93 0.307 -20.219 1 94.06 377 GLU A CA 1
ATOM 2979 C C . GLU A 1 377 ? 5.461 1.548 -20.969 1 94.06 377 GLU A C 1
ATOM 2981 O O . GLU A 1 377 ? 6.281 2.365 -21.406 1 94.06 377 GLU A O 1
ATOM 2986 N N . ARG A 1 378 ? 4.184 1.696 -21.078 1 94.56 378 ARG A N 1
ATOM 2987 C CA . ARG A 1 378 ? 3.625 2.861 -21.75 1 94.56 378 ARG A CA 1
ATOM 2988 C C . ARG A 1 378 ? 3.906 4.141 -20.969 1 94.56 378 ARG A C 1
ATOM 2990 O O . ARG A 1 378 ? 4.145 5.195 -21.562 1 94.56 378 ARG A O 1
ATOM 2997 N N . ASN A 1 379 ? 3.918 4.059 -19.672 1 92.06 379 ASN A N 1
ATOM 2998 C CA . ASN A 1 379 ? 4.051 5.238 -18.828 1 92.06 379 ASN A CA 1
ATOM 2999 C C . ASN A 1 379 ? 5.512 5.57 -18.547 1 92.06 379 ASN A C 1
ATOM 3001 O O . ASN A 1 379 ? 5.816 6.594 -17.922 1 92.06 379 ASN A O 1
ATOM 3005 N N . LEU A 1 380 ? 6.445 4.66 -18.844 1 80.88 380 LEU A N 1
ATOM 3006 C CA . LEU A 1 380 ? 7.863 4.98 -18.766 1 80.88 380 LEU A CA 1
ATOM 3007 C C . LEU A 1 380 ? 8.25 6.035 -19.781 1 80.88 380 LEU A C 1
ATOM 3009 O O . LEU A 1 380 ? 9.125 6.863 -19.531 1 80.88 380 LEU A O 1
ATOM 3013 N N . ARG A 1 381 ? 7.684 5.984 -21.078 1 62.16 381 ARG A N 1
ATOM 3014 C CA . ARG A 1 381 ? 8.055 6.734 -22.281 1 62.16 381 ARG A CA 1
ATOM 3015 C C . ARG A 1 381 ? 7.367 8.094 -22.297 1 62.16 381 ARG A C 1
ATOM 3017 O O . ARG A 1 381 ? 7.672 8.938 -23.156 1 62.16 381 ARG A O 1
ATOM 3024 N N . THR A 1 382 ? 6.543 8.375 -21.359 1 51.31 382 THR A N 1
ATOM 3025 C CA . THR A 1 382 ? 5.914 9.688 -21.359 1 51.31 382 THR A CA 1
ATOM 3026 C C . THR A 1 382 ? 6.66 10.648 -20.438 1 51.31 382 THR A C 1
ATOM 3028 O O . THR A 1 382 ? 7.168 10.234 -19.391 1 51.31 382 THR A O 1
ATOM 3031 N N . MET B 1 1 ? 15.586 43.25 22.406 1 38.22 1 MET B N 1
ATOM 3032 C CA . MET B 1 1 ? 15.648 42.406 23.594 1 38.22 1 MET B CA 1
ATOM 3033 C C . MET B 1 1 ? 14.625 41.281 23.5 1 38.22 1 MET B C 1
ATOM 3035 O O . MET B 1 1 ? 13.492 41.5 23.078 1 38.22 1 MET B O 1
ATOM 3039 N N . SER B 1 2 ? 15.109 39.969 23.297 1 50.28 2 SER B N 1
ATOM 3040 C CA . SER B 1 2 ? 14.234 38.812 23.141 1 50.28 2 SER B CA 1
ATOM 3041 C C . SER B 1 2 ? 13.109 38.844 24.172 1 50.28 2 SER B C 1
ATOM 3043 O O . SER B 1 2 ? 13.352 39.031 25.359 1 50.28 2 SER B O 1
ATOM 3045 N N . LYS B 1 3 ? 11.938 39.375 23.625 1 63.84 3 LYS B N 1
ATOM 3046 C CA . LYS B 1 3 ? 10.781 39.5 24.531 1 63.84 3 LYS B CA 1
ATOM 3047 C C . LYS B 1 3 ? 10.617 38.219 25.375 1 63.84 3 LYS B C 1
ATOM 3049 O O . LYS B 1 3 ? 10.539 37.125 24.844 1 63.84 3 LYS B O 1
ATOM 3054 N N . THR B 1 4 ? 10.836 38.344 26.656 1 77.06 4 THR B N 1
ATOM 3055 C CA . THR B 1 4 ? 10.734 37.25 27.609 1 77.06 4 THR B CA 1
ATOM 3056 C C . THR B 1 4 ? 9.336 36.625 27.578 1 77.06 4 THR B C 1
ATOM 3058 O O . THR B 1 4 ? 9.203 35.406 27.594 1 77.06 4 THR B O 1
ATOM 3061 N N . THR B 1 5 ? 8.32 37.5 27.375 1 94.25 5 THR B N 1
ATOM 3062 C CA . THR B 1 5 ? 6.953 37 27.312 1 94.25 5 THR B CA 1
ATOM 3063 C C . THR B 1 5 ? 6.289 37.438 26 1 94.25 5 THR B C 1
ATOM 3065 O O . THR B 1 5 ? 6.289 38.625 25.656 1 94.25 5 THR B O 1
ATOM 3068 N N . LEU B 1 6 ? 5.836 36.531 25.203 1 97.81 6 LEU B N 1
ATOM 3069 C CA . LEU B 1 6 ? 5.168 36.812 23.938 1 97.81 6 LEU B CA 1
ATOM 3070 C C . LEU B 1 6 ? 3.668 36.969 24.141 1 97.81 6 LEU B C 1
ATOM 3072 O O . LEU B 1 6 ? 3.025 36.156 24.812 1 97.81 6 LEU B O 1
ATOM 3076 N N . ARG B 1 7 ? 3.158 38.094 23.672 1 98.44 7 ARG B N 1
ATOM 3077 C CA . ARG B 1 7 ? 1.713 38.281 23.609 1 98.44 7 ARG B CA 1
ATOM 3078 C C . ARG B 1 7 ? 1.112 37.562 22.406 1 98.44 7 ARG B C 1
ATOM 3080 O O . ARG B 1 7 ? 1.467 37.844 21.266 1 98.44 7 ARG B O 1
ATOM 3087 N N . ILE B 1 8 ? 0.188 36.625 22.703 1 98.69 8 ILE B N 1
ATOM 3088 C CA . ILE B 1 8 ? -0.312 35.844 21.594 1 98.69 8 ILE B CA 1
ATOM 3089 C C . ILE B 1 8 ? -1.837 35.906 21.562 1 98.69 8 ILE B C 1
ATOM 3091 O O . ILE B 1 8 ? -2.473 36.281 22.531 1 98.69 8 ILE B O 1
ATOM 3095 N N . GLY B 1 9 ? -2.408 35.625 20.422 1 98.75 9 GLY B N 1
ATOM 3096 C CA . GLY B 1 9 ? -3.842 35.469 20.234 1 98.75 9 GLY B CA 1
ATOM 3097 C C . GLY B 1 9 ? -4.23 34.188 19.547 1 98.75 9 GLY B C 1
ATOM 3098 O O . GLY B 1 9 ? -3.416 33.594 18.844 1 98.75 9 GLY B O 1
ATOM 3099 N N . PHE B 1 10 ? -5.449 33.75 19.797 1 98.69 10 PHE B N 1
ATOM 3100 C CA . PHE B 1 10 ? -6.016 32.594 19.125 1 98.69 10 PHE B CA 1
ATOM 3101 C C . PHE B 1 10 ? -7.137 33.031 18.188 1 98.69 10 PHE B C 1
ATOM 3103 O O . PHE B 1 10 ? -7.949 33.875 18.516 1 98.69 10 PHE B O 1
ATOM 3110 N N . VAL B 1 11 ? -7.062 32.5 17.016 1 98.44 11 VAL B N 1
ATOM 3111 C CA . VAL B 1 11 ? -8.18 32.625 16.078 1 98.44 11 VAL B CA 1
ATOM 3112 C C . VAL B 1 11 ? -8.883 31.266 15.969 1 98.44 11 VAL B C 1
ATOM 3114 O O . VAL B 1 11 ? -8.359 30.328 15.367 1 98.44 11 VAL B O 1
ATOM 3117 N N . GLY B 1 12 ? -10.086 31.188 16.469 1 97.56 12 GLY B N 1
ATOM 3118 C CA . GLY B 1 12 ? -10.82 29.938 16.609 1 97.56 12 GLY B CA 1
ATOM 3119 C C . GLY B 1 12 ? -10.836 29.422 18.031 1 97.56 12 GLY B C 1
ATOM 3120 O O . GLY B 1 12 ? -9.781 29.172 18.609 1 97.56 12 GLY B O 1
ATOM 3121 N N . ALA B 1 13 ? -12.008 29.188 18.594 1 96.81 13 ALA B N 1
ATOM 3122 C CA . ALA B 1 13 ? -12.156 28.688 19.953 1 96.81 13 ALA B CA 1
ATOM 3123 C C . ALA B 1 13 ? -12.531 27.203 19.953 1 96.81 13 ALA B C 1
ATOM 3125 O O . ALA B 1 13 ? -13.102 26.703 20.922 1 96.81 13 ALA B O 1
ATOM 3126 N N . GLY B 1 14 ? -12.195 26.562 18.844 1 93.31 14 GLY B N 1
ATOM 3127 C CA . GLY B 1 14 ? -12.547 25.156 18.703 1 93.31 14 GLY B CA 1
ATOM 3128 C C . GLY B 1 14 ? -11.523 24.219 19.328 1 93.31 14 GLY B C 1
ATOM 3129 O O . GLY B 1 14 ? -10.664 24.656 20.094 1 93.31 14 GLY B O 1
ATOM 3130 N N . ASN B 1 15 ? -11.625 22.922 18.969 1 90.38 15 ASN B N 1
ATOM 3131 C CA . ASN B 1 15 ? -10.883 21.859 19.625 1 90.38 15 ASN B CA 1
ATOM 3132 C C . ASN B 1 15 ? -9.398 21.891 19.25 1 90.38 15 ASN B C 1
ATOM 3134 O O . ASN B 1 15 ? -8.555 21.484 20.047 1 90.38 15 ASN B O 1
ATOM 3138 N N . VAL B 1 16 ? -9.086 22.359 18.109 1 92.94 16 VAL B N 1
ATOM 3139 C CA . VAL B 1 16 ? -7.688 22.406 17.703 1 92.94 16 VAL B CA 1
ATOM 3140 C C . VAL B 1 16 ? -6.895 23.297 18.656 1 92.94 16 VAL B C 1
ATOM 3142 O O . VAL B 1 16 ? -5.816 22.922 19.125 1 92.94 16 VAL B O 1
ATOM 3145 N N . ASN B 1 17 ? -7.477 24.438 19.047 1 96.81 17 ASN B N 1
ATOM 3146 C CA . ASN B 1 17 ? -6.789 25.375 19.922 1 96.81 17 ASN B CA 1
ATOM 3147 C C . ASN B 1 17 ? -7.023 25.062 21.391 1 96.81 17 ASN B C 1
ATOM 3149 O O . ASN B 1 17 ? -6.117 25.188 22.203 1 96.81 17 ASN B O 1
ATOM 3153 N N . PHE B 1 18 ? -8.258 24.516 21.719 1 95.69 18 PHE B N 1
ATOM 3154 C CA . PHE B 1 18 ? -8.594 24.469 23.141 1 95.69 18 PHE B CA 1
ATOM 3155 C C . PHE B 1 18 ? -8.977 23.062 23.562 1 95.69 18 PHE B C 1
ATOM 3157 O O . PHE B 1 18 ? -9.344 22.828 24.719 1 95.69 18 PHE B O 1
ATOM 3164 N N . GLY B 1 19 ? -8.883 22.109 22.703 1 88.81 19 GLY B N 1
ATOM 3165 C CA . GLY B 1 19 ? -8.945 20.688 23.016 1 88.81 19 GLY B CA 1
ATOM 3166 C C . GLY B 1 19 ? -10.344 20.203 23.359 1 88.81 19 GLY B C 1
ATOM 3167 O O . GLY B 1 19 ? -11.281 21.016 23.422 1 88.81 19 GLY B O 1
ATOM 3168 N N . ARG B 1 20 ? -10.469 18.922 23.344 1 79 20 ARG B N 1
ATOM 3169 C CA . ARG B 1 20 ? -11.547 18.109 23.906 1 79 20 ARG B CA 1
ATOM 3170 C C . ARG B 1 20 ? -11.008 16.781 24.422 1 79 20 ARG B C 1
ATOM 3172 O O . ARG B 1 20 ? -9.867 16.406 24.141 1 79 20 ARG B O 1
ATOM 3179 N N . TRP B 1 21 ? -11.758 16.203 25.281 1 63.69 21 TRP B N 1
ATOM 3180 C CA . TRP B 1 21 ? -11.266 15.039 26.016 1 63.69 21 TRP B CA 1
ATOM 3181 C C . TRP B 1 21 ? -10.898 13.906 25.062 1 63.69 21 TRP B C 1
ATOM 3183 O O . TRP B 1 21 ? -10.055 13.062 25.391 1 63.69 21 TRP B O 1
ATOM 3193 N N . HIS B 1 22 ? -11.344 13.945 23.906 1 62.97 22 HIS B N 1
ATOM 3194 C CA . HIS B 1 22 ? -11.125 12.75 23.094 1 62.97 22 HIS B CA 1
ATOM 3195 C C . HIS B 1 22 ? -10.25 13.062 21.891 1 62.97 22 HIS B C 1
ATOM 3197 O O . HIS B 1 22 ? -10.148 12.242 20.969 1 62.97 22 HIS B O 1
ATOM 3203 N N . VAL B 1 23 ? -9.656 14.25 21.844 1 68.69 23 VAL B N 1
ATOM 3204 C CA . VAL B 1 23 ? -8.781 14.57 20.734 1 68.69 23 VAL B CA 1
ATOM 3205 C C . VAL B 1 23 ? -7.441 15.102 21.25 1 68.69 23 VAL B C 1
ATOM 3207 O O . VAL B 1 23 ? -7.383 15.703 22.328 1 68.69 23 VAL B O 1
ATOM 3210 N N . PRO B 1 24 ? -6.477 14.773 20.469 1 69.31 24 PRO B N 1
ATOM 3211 C CA . PRO B 1 24 ? -5.141 15.141 20.953 1 69.31 24 PRO B CA 1
ATOM 3212 C C . PRO B 1 24 ? -4.809 16.609 20.703 1 69.31 24 PRO B C 1
ATOM 3214 O O . PRO B 1 24 ? -3.738 17.078 21.094 1 69.31 24 PRO B O 1
ATOM 3217 N N . TRP B 1 25 ? -5.762 17.234 20.188 1 82.81 25 TRP B N 1
ATOM 3218 C CA . TRP B 1 25 ? -5.469 18.625 19.828 1 82.81 25 TRP B CA 1
ATOM 3219 C C . TRP B 1 25 ? -5.664 19.547 21.031 1 82.81 25 TRP B C 1
ATOM 3221 O O . TRP B 1 25 ? -6.418 19.219 21.953 1 82.81 25 TRP B O 1
ATOM 3231 N N . ASP B 1 26 ? -4.934 20.594 21.219 1 92.5 26 ASP B N 1
ATOM 3232 C CA . ASP B 1 26 ? -4.977 21.562 22.297 1 92.5 26 ASP B CA 1
ATOM 3233 C C . ASP B 1 26 ? -3.707 22.406 22.328 1 92.5 26 ASP B C 1
ATOM 3235 O O . ASP B 1 26 ? -2.875 22.266 23.234 1 92.5 26 ASP B O 1
ATOM 3239 N N . HIS B 1 27 ? -3.713 23.266 21.422 1 97.25 27 HIS B N 1
ATOM 3240 C CA . HIS B 1 27 ? -2.535 24.109 21.328 1 97.25 27 HIS B CA 1
ATOM 3241 C C . HIS B 1 27 ? -2.367 24.953 22.578 1 97.25 27 HIS B C 1
ATOM 3243 O O . HIS B 1 27 ? -1.246 25.172 23.047 1 97.25 27 HIS B O 1
ATOM 3249 N N . ALA B 1 28 ? -3.482 25.391 23.141 1 97.38 28 ALA B N 1
ATOM 3250 C CA . ALA B 1 28 ? -3.447 26.25 24.328 1 97.38 28 ALA B CA 1
ATOM 3251 C C . ALA B 1 28 ? -2.742 25.562 25.484 1 97.38 28 ALA B C 1
ATOM 3253 O O . ALA B 1 28 ? -1.843 26.125 26.109 1 97.38 28 ALA B O 1
ATOM 3254 N N . SER B 1 29 ? -3.111 24.297 25.734 1 96 29 SER B N 1
ATOM 3255 C CA . SER B 1 29 ? -2.514 23.562 26.844 1 96 29 SER B CA 1
ATOM 3256 C C . SER B 1 29 ? -1.011 23.391 26.641 1 96 29 SER B C 1
ATOM 3258 O O . SER B 1 29 ? -0.241 23.469 27.594 1 96 29 SER B O 1
ATOM 3260 N N . ARG B 1 30 ? -0.634 23.172 25.453 1 96.25 30 ARG B N 1
ATOM 3261 C CA . ARG B 1 30 ? 0.782 22.984 25.156 1 96.25 30 ARG B CA 1
ATOM 3262 C C . ARG B 1 30 ? 1.557 24.297 25.328 1 96.25 30 ARG B C 1
ATOM 3264 O O . ARG B 1 30 ? 2.66 24.297 25.875 1 96.25 30 ARG B O 1
ATOM 3271 N N . LEU B 1 31 ? 1 25.375 24.906 1 97.5 31 LEU B N 1
ATOM 3272 C CA . LEU B 1 31 ? 1.631 26.688 25.047 1 97.5 31 LEU B CA 1
ATOM 3273 C C . LEU B 1 31 ? 1.706 27.109 26.5 1 97.5 31 LEU B C 1
ATOM 3275 O O . LEU B 1 31 ? 2.688 27.719 26.938 1 97.5 31 LEU B O 1
ATOM 3279 N N . GLU B 1 32 ? 0.67 26.75 27.25 1 96.88 32 GLU B N 1
ATOM 3280 C CA . GLU B 1 32 ? 0.666 27 28.688 1 96.88 32 GLU B CA 1
ATOM 3281 C C . GLU B 1 32 ? 1.84 26.312 29.375 1 96.88 32 GLU B C 1
ATOM 3283 O O . GLU B 1 32 ? 2.514 26.922 30.219 1 96.88 32 GLU B O 1
ATOM 3288 N N . ARG B 1 33 ? 2.07 25.109 28.969 1 95.38 33 ARG B N 1
ATOM 3289 C CA . ARG B 1 33 ? 3.146 24.328 29.562 1 95.38 33 ARG B CA 1
ATOM 3290 C C . ARG B 1 33 ? 4.512 24.875 29.156 1 95.38 33 ARG B C 1
ATOM 3292 O O . ARG B 1 33 ? 5.461 24.828 29.953 1 95.38 33 ARG B O 1
ATOM 3299 N N . LEU B 1 34 ? 4.602 25.312 27.953 1 94.94 34 LEU B N 1
ATOM 3300 C CA . LEU B 1 34 ? 5.848 25.906 27.484 1 94.94 34 LEU B CA 1
ATOM 3301 C C . LEU B 1 34 ? 6.176 27.172 28.25 1 94.94 34 LEU B C 1
ATOM 3303 O O . LEU B 1 34 ? 7.34 27.422 28.562 1 94.94 34 LEU B O 1
ATOM 3307 N N . GLY B 1 35 ? 5.168 27.953 28.516 1 94.31 35 GLY B N 1
ATOM 3308 C CA . GLY B 1 35 ? 5.359 29.188 29.266 1 94.31 35 GLY B CA 1
ATOM 3309 C C . GLY B 1 35 ? 5.934 30.312 28.406 1 94.31 35 GLY B C 1
ATOM 3310 O O . GLY B 1 35 ? 6.09 30.156 27.203 1 94.31 35 GLY B O 1
ATOM 3311 N N . GLY B 1 36 ? 6.094 31.484 29.016 1 95.62 36 GLY B N 1
ATOM 3312 C CA . GLY B 1 36 ? 6.668 32.625 28.344 1 95.62 36 GLY B CA 1
ATOM 3313 C C . GLY B 1 36 ? 5.703 33.312 27.375 1 95.62 36 GLY B C 1
ATOM 3314 O O . GLY B 1 36 ? 6.121 33.938 26.406 1 95.62 36 GLY B O 1
ATOM 3315 N N . ILE B 1 37 ? 4.41 33.156 27.672 1 97.31 37 ILE B N 1
ATOM 3316 C CA . ILE B 1 37 ? 3.41 33.75 26.781 1 97.31 37 ILE B CA 1
ATOM 3317 C C . ILE B 1 37 ? 2.324 34.438 27.609 1 97.31 37 ILE B C 1
ATOM 3319 O O . ILE B 1 37 ? 2.191 34.156 28.812 1 97.31 37 ILE B O 1
ATOM 3323 N N . GLN B 1 38 ? 1.642 35.312 27.047 1 98.12 38 GLN B N 1
ATOM 3324 C CA . GLN B 1 38 ? 0.392 35.906 27.5 1 98.12 38 GLN B CA 1
ATOM 3325 C C . GLN B 1 38 ? -0.673 35.875 26.422 1 98.12 38 GLN B C 1
ATOM 3327 O O . GLN B 1 38 ? -0.443 36.344 25.297 1 98.12 38 GLN B O 1
ATOM 3332 N N . VAL B 1 39 ? -1.804 35.281 26.75 1 98.69 39 VAL B N 1
ATOM 3333 C CA . VAL B 1 39 ? -2.896 35.25 25.781 1 98.69 39 VAL B CA 1
ATOM 3334 C C . VAL B 1 39 ? -3.738 36.5 25.891 1 98.69 39 VAL B C 1
ATOM 3336 O O . VAL B 1 39 ? -4.363 36.75 26.938 1 98.69 39 VAL B O 1
ATOM 3339 N N . ILE B 1 40 ? -3.811 37.25 24.844 1 98.62 40 ILE B N 1
ATOM 3340 C CA . ILE B 1 40 ? -4.422 38.562 25.016 1 98.62 40 ILE B CA 1
ATOM 3341 C C . ILE B 1 40 ? -5.754 38.625 24.266 1 98.62 40 ILE B C 1
ATOM 3343 O O . ILE B 1 40 ? -6.543 39.562 24.438 1 98.62 40 ILE B O 1
ATOM 3347 N N . GLY B 1 41 ? -5.98 37.625 23.438 1 98.75 41 GLY B N 1
ATOM 3348 C CA . GLY B 1 41 ? -7.23 37.625 22.688 1 98.75 41 GLY B CA 1
ATOM 3349 C C . GLY B 1 41 ? -7.617 36.281 22.125 1 98.75 41 GLY B C 1
ATOM 3350 O O . GLY B 1 41 ? -6.75 35.5 21.75 1 98.75 41 GLY B O 1
ATOM 3351 N N . ILE B 1 42 ? -8.906 36.031 22.062 1 98.81 42 ILE B N 1
ATOM 3352 C CA . ILE B 1 42 ? -9.523 34.875 21.391 1 98.81 42 ILE B CA 1
ATOM 3353 C C . ILE B 1 42 ? -10.586 35.375 20.406 1 98.81 42 ILE B C 1
ATOM 3355 O O . ILE B 1 42 ? -11.523 36.094 20.812 1 98.81 42 ILE B O 1
ATOM 3359 N N . VAL B 1 43 ? -10.352 35.062 19.172 1 98.56 43 VAL B N 1
ATOM 3360 C CA . VAL B 1 43 ? -11.289 35.469 18.141 1 98.56 43 VAL B CA 1
ATOM 3361 C C . VAL B 1 43 ? -12.156 34.281 17.719 1 98.56 43 VAL B C 1
ATOM 3363 O O . VAL B 1 43 ? -11.641 33.25 17.312 1 98.56 43 VAL B O 1
ATOM 3366 N N . ASP B 1 44 ? -13.438 34.375 17.766 1 98.12 44 ASP B N 1
ATOM 3367 C CA . ASP B 1 44 ? -14.422 33.438 17.266 1 98.12 44 ASP B CA 1
ATOM 3368 C C . ASP B 1 44 ? -15.766 34.125 17 1 98.12 44 ASP B C 1
ATOM 3370 O O . ASP B 1 44 ? -16.25 34.906 17.828 1 98.12 44 ASP B O 1
ATOM 3374 N N . PRO B 1 45 ? -16.297 33.844 15.797 1 96.38 45 PRO B N 1
ATOM 3375 C CA . PRO B 1 45 ? -17.609 34.406 15.586 1 96.38 45 PRO B CA 1
ATOM 3376 C C . PRO B 1 45 ? -18.625 34 16.656 1 96.38 45 PRO B C 1
ATOM 3378 O O . PRO B 1 45 ? -19.578 34.75 16.938 1 96.38 45 PRO B O 1
ATOM 3381 N N . ASP B 1 46 ? -18.516 32.844 17.156 1 97.38 46 ASP B N 1
ATOM 3382 C CA . ASP B 1 46 ? -19.297 32.406 18.312 1 97.38 46 ASP B CA 1
ATOM 3383 C C . ASP B 1 46 ? -18.656 32.844 19.609 1 97.38 46 ASP B C 1
ATOM 3385 O O . ASP B 1 46 ? -18 32.062 20.297 1 97.38 46 ASP B O 1
ATOM 3389 N N . THR B 1 47 ? -18.984 34.062 20.031 1 97.94 47 THR B N 1
ATOM 3390 C CA . THR B 1 47 ? -18.312 34.656 21.188 1 97.94 47 THR B CA 1
ATOM 3391 C C . THR B 1 47 ? -18.719 33.938 22.469 1 97.94 47 THR B C 1
ATOM 3393 O O . THR B 1 47 ? -17.938 33.906 23.438 1 97.94 47 THR B O 1
ATOM 3396 N N . GLU B 1 48 ? -19.875 33.344 22.453 1 98 48 GLU B N 1
ATOM 3397 C CA . GLU B 1 48 ? -20.281 32.594 23.625 1 98 48 GLU B CA 1
ATOM 3398 C C . GLU B 1 48 ? -19.375 31.391 23.844 1 98 48 GLU B C 1
ATOM 3400 O O . GLU B 1 48 ? -18.938 31.125 24.969 1 98 48 GLU B O 1
ATOM 3405 N N . LYS B 1 49 ? -19.141 30.734 22.781 1 96.25 49 LYS B N 1
ATOM 3406 C CA . LYS B 1 49 ? -18.219 29.609 22.844 1 96.25 49 LYS B CA 1
ATOM 3407 C C . LYS B 1 49 ? -16.828 30.047 23.281 1 96.25 49 LYS B C 1
ATOM 3409 O O . LYS B 1 49 ? -16.219 29.391 24.125 1 96.25 49 LYS B O 1
ATOM 3414 N N . ALA B 1 50 ? -16.375 31.125 22.75 1 98.06 50 ALA B N 1
ATOM 3415 C CA . ALA B 1 50 ? -15.055 31.656 23.078 1 98.06 50 ALA B CA 1
ATOM 3416 C C . ALA B 1 50 ? -14.977 32.062 24.531 1 98.06 50 ALA B C 1
ATOM 3418 O O . ALA B 1 50 ? -13.961 31.859 25.203 1 98.06 50 ALA B O 1
ATOM 3419 N N . GLU B 1 51 ? -16.047 32.656 25 1 98.31 51 GLU B N 1
ATOM 3420 C CA . GLU B 1 51 ? -16.094 33.062 26.391 1 98.31 51 GLU B CA 1
ATOM 3421 C C . GLU B 1 51 ? -16.047 31.875 27.328 1 98.31 51 GLU B C 1
ATOM 3423 O O . GLU B 1 51 ? -15.414 31.922 28.391 1 98.31 51 GLU B O 1
ATOM 3428 N N . GLU B 1 52 ? -16.75 30.875 26.953 1 97.44 52 GLU B N 1
ATOM 3429 C CA . GLU B 1 52 ? -16.719 29.641 27.75 1 97.44 52 GLU B CA 1
ATOM 3430 C C . GLU B 1 52 ? -15.297 29.078 27.828 1 97.44 52 GLU B C 1
ATOM 3432 O O . GLU B 1 52 ? -14.867 28.641 28.906 1 97.44 52 GLU B O 1
ATOM 3437 N N . ARG B 1 53 ? -14.594 29.062 26.703 1 96.94 53 ARG B N 1
ATOM 3438 C CA . ARG B 1 53 ? -13.211 28.594 26.688 1 96.94 53 ARG B CA 1
ATOM 3439 C C . ARG B 1 53 ? -12.328 29.453 27.562 1 96.94 53 ARG B C 1
ATOM 3441 O O . ARG B 1 53 ? -11.492 28.938 28.328 1 96.94 53 ARG B O 1
ATOM 3448 N N . LEU B 1 54 ? -12.516 30.75 27.484 1 98.12 54 LEU B N 1
ATOM 3449 C CA . LEU B 1 54 ? -11.727 31.672 28.281 1 98.12 54 LEU B CA 1
ATOM 3450 C C . LEU B 1 54 ? -11.961 31.453 29.766 1 98.12 54 LEU B C 1
ATOM 3452 O O . LEU B 1 54 ? -11.016 31.422 30.562 1 98.12 54 LEU B O 1
ATOM 3456 N N . GLN B 1 55 ? -13.211 31.297 30.109 1 97.88 55 GLN B N 1
ATOM 3457 C CA . GLN B 1 55 ? -13.539 31.094 31.516 1 97.88 55 GLN B CA 1
ATOM 3458 C C . GLN B 1 55 ? -12.906 29.812 32.062 1 97.88 55 GLN B C 1
ATOM 3460 O O . GLN B 1 55 ? -12.398 29.781 33.188 1 97.88 55 GLN B O 1
ATOM 3465 N N . THR B 1 56 ? -13 28.781 31.25 1 96 56 THR B N 1
ATOM 3466 C CA . THR B 1 56 ? -12.375 27.516 31.625 1 96 56 THR B CA 1
ATOM 3467 C C . THR B 1 56 ? -10.875 27.703 31.859 1 96 56 THR B C 1
ATOM 3469 O O . THR B 1 56 ? -10.328 27.156 32.812 1 96 56 THR B O 1
ATOM 3472 N N . ARG B 1 57 ? -10.211 28.5 31.016 1 96.88 57 ARG B N 1
ATOM 3473 C CA . ARG B 1 57 ? -8.773 28.719 31.141 1 96.88 57 ARG B CA 1
ATOM 3474 C C . ARG B 1 57 ? -8.461 29.625 32.312 1 96.88 57 ARG B C 1
ATOM 3476 O O . ARG B 1 57 ? -7.492 29.391 33.062 1 96.88 57 ARG B O 1
ATOM 3483 N N . LEU B 1 58 ? -9.25 30.609 32.562 1 97.56 58 LEU B N 1
ATOM 3484 C CA . LEU B 1 58 ? -9.047 31.562 33.656 1 97.56 58 LEU B CA 1
ATOM 3485 C C . LEU B 1 58 ? -9.094 30.875 35 1 97.56 58 LEU B C 1
ATOM 3487 O O . LEU B 1 58 ? -8.383 31.266 35.938 1 97.56 58 LEU B O 1
ATOM 3491 N N . THR B 1 59 ? -9.852 29.828 35.094 1 97.12 59 THR B N 1
ATOM 3492 C CA . THR B 1 59 ? -10.047 29.156 36.375 1 97.12 59 THR B CA 1
ATOM 3493 C C . THR B 1 59 ? -9.07 27.984 36.531 1 97.12 59 THR B C 1
ATOM 3495 O O . THR B 1 59 ? -9.086 27.281 37.531 1 97.12 59 THR B O 1
ATOM 3498 N N . SER B 1 60 ? -8.281 27.766 35.562 1 95.88 60 SER B N 1
ATOM 3499 C CA . SER B 1 60 ? -7.301 26.688 35.625 1 95.88 60 SER B CA 1
ATOM 3500 C C . SER B 1 60 ? -6.02 27.141 36.312 1 95.88 60 SER B C 1
ATOM 3502 O O . SER B 1 60 ? -5.906 28.297 36.719 1 95.88 60 SER B O 1
ATOM 3504 N N . GLN B 1 61 ? -4.984 26.234 36.469 1 97.06 61 GLN B N 1
ATOM 3505 C CA . GLN B 1 61 ? -3.705 26.531 37.094 1 97.06 61 GLN B CA 1
ATOM 3506 C C . GLN B 1 61 ? -2.906 27.531 36.281 1 97.06 61 GLN B C 1
ATOM 3508 O O . GLN B 1 61 ? -1.988 28.172 36.781 1 97.06 61 GLN B O 1
ATOM 3513 N N . HIS B 1 62 ? -3.312 27.766 35 1 97.31 62 HIS B N 1
ATOM 3514 C CA . HIS B 1 62 ? -2.6 28.703 34.125 1 97.31 62 HIS B CA 1
ATOM 3515 C C . HIS B 1 62 ? -3.432 29.938 33.844 1 97.31 62 HIS B C 1
ATOM 3517 O O . HIS B 1 62 ? -3.197 30.641 32.875 1 97.31 62 HIS B O 1
ATOM 3523 N N . GLY B 1 63 ? -4.367 30.172 34.656 1 97.69 63 GLY B N 1
ATOM 3524 C CA . GLY B 1 63 ? -5.305 31.266 34.438 1 97.69 63 GLY B CA 1
ATOM 3525 C C . GLY B 1 63 ? -4.629 32.625 34.312 1 97.69 63 GLY B C 1
ATOM 3526 O O . GLY B 1 63 ? -5.133 33.5 33.625 1 97.69 63 GLY B O 1
ATOM 3527 N N . HIS B 1 64 ? -3.506 32.781 35.031 1 97.69 64 HIS B N 1
ATOM 3528 C CA . HIS B 1 64 ? -2.785 34.062 35 1 97.69 64 HIS B CA 1
ATOM 3529 C C . HIS B 1 64 ? -2.336 34.438 33.594 1 97.69 64 HIS B C 1
ATOM 3531 O O . HIS B 1 64 ? -2.176 35.594 33.281 1 97.69 64 HIS B O 1
ATOM 3537 N N . LEU B 1 65 ? -2.195 33.469 32.719 1 98.06 65 LEU B N 1
ATOM 3538 C CA . LEU B 1 65 ? -1.761 33.688 31.359 1 98.06 65 LEU B CA 1
ATOM 3539 C C . LEU B 1 65 ? -2.875 34.344 30.531 1 98.06 65 LEU B C 1
ATOM 3541 O O . LEU B 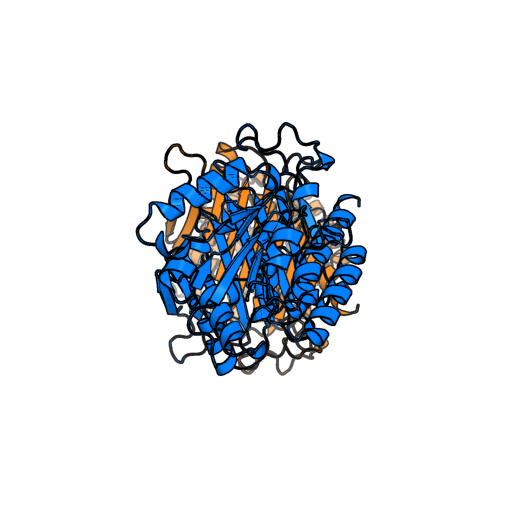1 65 ? -2.627 34.875 29.453 1 98.06 65 LEU B O 1
ATOM 3545 N N . TYR B 1 66 ? -4.098 34.344 31.078 1 98.44 66 TYR B N 1
ATOM 3546 C CA . TYR B 1 66 ? -5.266 34.781 30.328 1 98.44 66 TYR B CA 1
ATOM 3547 C C . TYR B 1 66 ? -5.906 36 30.984 1 98.44 66 TYR B C 1
ATOM 3549 O O . TYR B 1 66 ? -7.016 36.406 30.625 1 98.44 66 TYR B O 1
ATOM 3557 N N . LYS B 1 67 ? -5.32 36.594 31.953 1 96.94 67 LYS B N 1
ATOM 3558 C CA . LYS B 1 67 ? -5.91 37.625 32.781 1 96.94 67 LYS B CA 1
ATOM 3559 C C . LYS B 1 67 ? -6.363 38.812 31.953 1 96.94 67 LYS B C 1
ATOM 3561 O O . LYS B 1 67 ? -7.387 39.438 32.25 1 96.94 67 LYS B O 1
ATOM 3566 N N . ASP B 1 68 ? -5.68 39.125 30.891 1 95.94 68 ASP B N 1
ATOM 3567 C CA . ASP B 1 68 ? -5.992 40.281 30.062 1 95.94 68 ASP B CA 1
ATOM 3568 C C . ASP B 1 68 ? -6.598 39.844 28.719 1 95.94 68 ASP B C 1
ATOM 3570 O O . ASP B 1 68 ? -6.637 40.656 27.781 1 95.94 68 ASP B O 1
ATOM 3574 N N . CYS B 1 69 ? -6.992 38.625 28.688 1 98.62 69 CYS B N 1
ATOM 3575 C CA . CYS B 1 69 ? -7.496 38.094 27.422 1 98.62 69 CYS B CA 1
ATOM 3576 C C . CYS B 1 69 ? -8.898 38.594 27.141 1 98.62 69 CYS B C 1
ATOM 3578 O O . CYS B 1 69 ? -9.75 38.625 28.031 1 98.62 69 CYS B O 1
ATOM 3580 N N . ARG B 1 70 ? -9.141 39 25.938 1 98.44 70 ARG B N 1
ATOM 3581 C CA . ARG B 1 70 ? -10.453 39.438 25.484 1 98.44 70 ARG B CA 1
ATOM 3582 C C . ARG B 1 70 ? -11.008 38.531 24.406 1 98.44 70 ARG B C 1
ATOM 3584 O O . ARG B 1 70 ? -10.258 38.062 23.547 1 98.44 70 ARG B O 1
ATOM 3591 N N . VAL B 1 71 ? -12.273 38.312 24.453 1 98.56 71 VAL B N 1
ATOM 3592 C CA . VAL B 1 71 ? -12.969 37.562 23.406 1 98.56 71 VAL B CA 1
ATOM 3593 C C . VAL B 1 71 ? -13.508 38.562 22.359 1 98.56 71 VAL B C 1
ATOM 3595 O O . VAL B 1 71 ? -14 39.625 22.719 1 98.56 71 VAL B O 1
ATOM 3598 N N . MET B 1 72 ? -13.32 38.281 21.141 1 98.12 72 MET B N 1
ATOM 3599 C CA . MET B 1 72 ? -13.742 39.125 20.047 1 98.12 72 MET B CA 1
ATOM 3600 C C . MET B 1 72 ? -14.328 38.312 18.891 1 98.12 72 MET B C 1
ATOM 3602 O O . MET B 1 72 ? -13.945 37.156 18.688 1 98.12 72 MET B O 1
ATOM 3606 N N . ALA B 1 73 ? -15.141 38.938 18.109 1 97.38 73 ALA B N 1
ATOM 3607 C CA . ALA B 1 73 ? -15.789 38.25 17 1 97.38 73 ALA B CA 1
ATOM 3608 C C . ALA B 1 73 ? -14.984 38.406 15.711 1 97.38 73 ALA B C 1
ATOM 3610 O O . ALA B 1 73 ? -15.016 37.531 14.844 1 97.38 73 ALA B O 1
ATOM 3611 N N . ASP B 1 74 ? -14.273 39.531 15.719 1 96.88 74 ASP B N 1
ATOM 3612 C CA . ASP B 1 74 ? -13.625 39.875 14.461 1 96.88 74 ASP B CA 1
ATOM 3613 C C . ASP B 1 74 ? -12.109 39.938 14.617 1 96.88 74 ASP B C 1
ATOM 3615 O O . ASP B 1 74 ? -11.602 40.469 15.617 1 96.88 74 ASP B O 1
ATOM 3619 N N . LEU B 1 75 ? -11.422 39.469 13.586 1 98 75 LEU B N 1
ATOM 3620 C CA . LEU B 1 75 ? -9.961 39.406 13.594 1 98 75 LEU B CA 1
ATOM 3621 C C . LEU B 1 75 ? -9.352 40.781 13.672 1 98 75 LEU B C 1
ATOM 3623 O O . LEU B 1 75 ? -8.312 40.969 14.297 1 98 75 LEU B O 1
ATOM 3627 N N . SER B 1 76 ? -10.016 41.781 13.102 1 97.62 76 SER B N 1
ATOM 3628 C CA . SER B 1 76 ? -9.492 43.156 13.062 1 97.62 76 SER B CA 1
ATOM 3629 C C . SER B 1 76 ? -9.25 43.688 14.469 1 97.62 76 SER B C 1
ATOM 3631 O O . SER B 1 76 ? -8.312 44.469 14.688 1 97.62 76 SER B O 1
ATOM 3633 N N . ASN B 1 77 ? -10.094 43.25 15.367 1 98.31 77 ASN B N 1
ATOM 3634 C CA . ASN B 1 77 ? -9.938 43.719 16.75 1 98.31 77 ASN B CA 1
ATOM 3635 C C . ASN B 1 77 ? -8.672 43.125 17.391 1 98.31 77 ASN B C 1
ATOM 3637 O O . ASN B 1 77 ? -7.996 43.812 18.156 1 98.31 77 ASN B O 1
ATOM 3641 N N . LEU B 1 78 ? -8.406 41.875 17.125 1 98.5 78 LEU B N 1
ATOM 3642 C CA . LEU B 1 78 ? -7.184 41.281 17.625 1 98.5 78 LEU B CA 1
ATOM 3643 C C . LEU B 1 78 ? -5.953 41.938 17 1 98.5 78 LEU B C 1
ATOM 3645 O O . LEU B 1 78 ? -4.961 42.188 17.688 1 98.5 78 LEU B O 1
ATOM 3649 N N . ILE B 1 79 ? -6.008 42.156 15.703 1 98.44 79 ILE B N 1
ATOM 3650 C CA . ILE B 1 79 ? -4.898 42.781 14.992 1 98.44 79 ILE B CA 1
ATOM 3651 C C . ILE B 1 79 ? -4.602 44.156 15.602 1 98.44 79 ILE B C 1
ATOM 3653 O O . ILE B 1 79 ? -3.436 44.531 15.758 1 98.44 79 ILE B O 1
ATOM 3657 N N . ALA B 1 80 ? -5.652 44.875 16 1 98.38 80 ALA B N 1
ATOM 3658 C CA . ALA B 1 80 ? -5.508 46.188 16.594 1 98.38 80 ALA B CA 1
ATOM 3659 C C . ALA B 1 80 ? -4.746 46.125 17.922 1 98.38 80 ALA B C 1
ATOM 3661 O O . ALA B 1 80 ? -4.082 47.062 18.312 1 98.38 80 ALA B O 1
ATOM 3662 N N . MET B 1 81 ? -4.824 44.969 18.531 1 98.25 81 MET B N 1
ATOM 3663 C CA . MET B 1 81 ? -4.109 44.75 19.781 1 98.25 81 MET B CA 1
ATOM 3664 C C . MET B 1 81 ? -2.639 44.438 19.531 1 98.25 81 MET B C 1
ATOM 3666 O O . MET B 1 81 ? -1.837 44.406 20.469 1 98.25 81 MET B O 1
ATOM 3670 N N . ASN B 1 82 ? -2.242 44.188 18.344 1 97.56 82 ASN B N 1
ATOM 3671 C CA . ASN B 1 82 ? -0.881 44 17.859 1 97.56 82 ASN B CA 1
ATOM 3672 C C . ASN B 1 82 ? -0.166 42.906 18.625 1 97.56 82 ASN B C 1
ATOM 3674 O O . ASN B 1 82 ? 0.913 43.094 19.172 1 97.56 82 ASN B O 1
ATOM 3678 N N . PRO B 1 83 ? -0.737 41.719 18.656 1 98.44 83 PRO B N 1
ATOM 3679 C CA . PRO B 1 83 ? -0.013 40.594 19.25 1 98.44 83 PRO B CA 1
ATOM 3680 C C . PRO B 1 83 ? 1.287 40.281 18.516 1 98.44 83 PRO B C 1
ATOM 3682 O O . PRO B 1 83 ? 1.464 40.656 17.375 1 98.44 83 PRO B O 1
ATOM 3685 N N . ASP B 1 84 ? 2.197 39.625 19.281 1 98.25 84 ASP B N 1
ATOM 3686 C CA . ASP B 1 84 ? 3.434 39.125 18.672 1 98.25 84 ASP B CA 1
ATOM 3687 C C . ASP B 1 84 ? 3.156 38 17.688 1 98.25 84 ASP B C 1
ATOM 3689 O O . ASP B 1 84 ? 3.824 37.875 16.672 1 98.25 84 ASP B O 1
ATOM 3693 N N . ALA B 1 85 ? 2.188 37.156 18.031 1 98.69 85 ALA B N 1
ATOM 3694 C CA . ALA B 1 85 ? 1.865 36 17.188 1 98.69 85 ALA B CA 1
ATOM 3695 C C . ALA B 1 85 ? 0.396 35.625 17.328 1 98.69 85 ALA B C 1
ATOM 3697 O O . ALA B 1 85 ? -0.236 35.938 18.344 1 98.69 85 ALA B O 1
ATOM 3698 N N . VAL B 1 86 ? -0.092 35 16.359 1 98.69 86 VAL B N 1
ATOM 3699 C CA . VAL B 1 86 ? -1.449 34.469 16.406 1 98.69 86 VAL B CA 1
ATOM 3700 C C . VAL B 1 86 ? -1.441 33 15.992 1 98.69 86 VAL B C 1
ATOM 3702 O O . VAL B 1 86 ? -0.634 32.594 15.156 1 98.69 86 VAL B O 1
ATOM 3705 N N . PHE B 1 87 ? -2.283 32.188 16.578 1 98.62 87 PHE B N 1
ATOM 3706 C CA . PHE B 1 87 ? -2.523 30.797 16.25 1 98.62 87 PHE B CA 1
ATOM 3707 C C . PHE B 1 87 ? -3.891 30.609 15.602 1 98.62 87 PHE B C 1
ATOM 3709 O O . PHE B 1 87 ? -4.922 30.812 16.25 1 98.62 87 PHE B O 1
ATOM 3716 N N . ILE B 1 88 ? -3.834 30.266 14.367 1 98.31 88 ILE B N 1
ATOM 3717 C CA . ILE B 1 88 ? -5.07 30.125 13.602 1 98.31 88 ILE B CA 1
ATOM 3718 C C . ILE B 1 88 ? -5.48 28.656 13.555 1 98.31 88 ILE B C 1
ATOM 3720 O O . ILE B 1 88 ? -4.816 27.844 12.906 1 98.31 88 ILE B O 1
ATOM 3724 N N . GLY B 1 89 ? -6.566 28.312 14.258 1 96.25 89 GLY B N 1
ATOM 3725 C CA . GLY B 1 89 ? -7.113 26.969 14.305 1 96.25 89 GLY B CA 1
ATOM 3726 C C . GLY B 1 89 ? -8.594 26.906 13.977 1 96.25 89 GLY B C 1
ATOM 3727 O O . GLY B 1 89 ? -9.391 26.406 14.766 1 96.25 89 GLY B O 1
ATOM 3728 N N . VAL B 1 90 ? -8.977 27.469 12.844 1 94.25 90 VAL B N 1
ATOM 3729 C CA . VAL B 1 90 ? -10.352 27.422 12.352 1 94.25 90 VAL B CA 1
ATOM 3730 C C . VAL B 1 90 ? -10.445 26.438 11.188 1 94.25 90 VAL B C 1
ATOM 3732 O O . VAL B 1 90 ? -9.438 26.094 10.57 1 94.25 90 VAL B O 1
ATOM 3735 N N . PRO B 1 91 ? -11.641 25.938 10.852 1 91.12 91 PRO B N 1
ATOM 3736 C CA . PRO B 1 91 ? -11.789 25.031 9.711 1 91.12 91 PRO B CA 1
ATOM 3737 C C . PRO B 1 91 ? -11.305 25.656 8.398 1 91.12 91 PRO B C 1
ATOM 3739 O O . PRO B 1 91 ? -11.367 26.875 8.227 1 91.12 91 PRO B O 1
ATOM 3742 N N . PRO B 1 92 ? -10.898 24.812 7.527 1 90.25 92 PRO B N 1
ATOM 3743 C CA . PRO B 1 92 ? -10.305 25.328 6.285 1 90.25 92 PRO B CA 1
ATOM 3744 C C . PRO B 1 92 ? -11.297 26.125 5.445 1 90.25 92 PRO B C 1
ATOM 3746 O O . PRO B 1 92 ? -10.898 27 4.672 1 90.25 92 PRO B O 1
ATOM 3749 N N . MET B 1 93 ? -12.539 25.891 5.594 1 90.81 93 MET B N 1
ATOM 3750 C CA . MET B 1 93 ? -13.539 26.625 4.816 1 90.81 93 MET B CA 1
ATOM 3751 C C . MET B 1 93 ? -13.609 28.078 5.262 1 90.81 93 MET B C 1
ATOM 3753 O O . MET B 1 93 ? -14.148 28.922 4.547 1 90.81 93 MET B O 1
ATOM 3757 N N . ALA B 1 94 ? -13.023 28.359 6.414 1 92.88 94 ALA B N 1
ATOM 3758 C CA . ALA B 1 94 ? -13.133 29.688 6.984 1 92.88 94 ALA B CA 1
ATOM 3759 C C . ALA B 1 94 ? -11.859 30.5 6.738 1 92.88 94 ALA B C 1
ATOM 3761 O O . ALA B 1 94 ? -11.719 31.625 7.23 1 92.88 94 ALA B O 1
ATOM 3762 N N . ARG B 1 95 ? -10.945 29.984 5.941 1 94.12 95 ARG B N 1
ATOM 3763 C CA . ARG B 1 95 ? -9.688 30.703 5.758 1 94.12 95 ARG B CA 1
ATOM 3764 C C . ARG B 1 95 ? -9.062 30.375 4.406 1 94.12 95 ARG B C 1
ATOM 3766 O O . ARG B 1 95 ? -9.625 29.594 3.631 1 94.12 95 ARG B O 1
ATOM 3773 N N . GLY B 1 96 ? -7.918 31.016 4.16 1 94.62 96 GLY B N 1
ATOM 3774 C CA . GLY B 1 96 ? -7.07 30.656 3.029 1 94.62 96 GLY B CA 1
ATOM 3775 C C . GLY B 1 96 ? -7.625 31.125 1.699 1 94.62 96 GLY B C 1
ATOM 3776 O O . GLY B 1 96 ? -7.449 30.469 0.677 1 94.62 96 GLY B O 1
ATOM 3777 N N . SER B 1 97 ? -8.328 32.219 1.725 1 94.75 97 SER B N 1
ATOM 3778 C CA . SER B 1 97 ? -8.945 32.719 0.51 1 94.75 97 SER B CA 1
ATOM 3779 C C . SER B 1 97 ? -8.953 34.25 0.5 1 94.75 97 SER B C 1
ATOM 3781 O O . SER B 1 97 ? -8.836 34.875 1.551 1 94.75 97 SER B O 1
ATOM 3783 N N . LEU B 1 98 ? -9.094 34.781 -0.729 1 92.06 98 LEU B N 1
ATOM 3784 C CA . LEU B 1 98 ? -9.172 36.25 -0.857 1 92.06 98 LEU B CA 1
ATOM 3785 C C . LEU B 1 98 ? -10.594 36.75 -0.574 1 92.06 98 LEU B C 1
ATOM 3787 O O . LEU B 1 98 ? -10.844 37.938 -0.569 1 92.06 98 LEU B O 1
ATOM 3791 N N . GLU B 1 99 ? -11.453 35.75 -0.369 1 91.31 99 GLU B N 1
ATOM 3792 C CA . GLU B 1 99 ? -12.789 36.156 0.023 1 91.31 99 GLU B CA 1
ATOM 3793 C C . GLU B 1 99 ? -12.766 36.938 1.328 1 91.31 99 GLU B C 1
ATOM 3795 O O . GLU B 1 99 ? -11.953 36.656 2.213 1 91.31 99 GLU B O 1
ATOM 3800 N N . PRO B 1 100 ? -13.734 37.875 1.425 1 87.88 100 PRO B N 1
ATOM 3801 C CA . PRO B 1 100 ? -13.766 38.688 2.646 1 87.88 100 PRO B CA 1
ATOM 3802 C C . PRO B 1 100 ? -13.859 37.844 3.912 1 87.88 100 PRO B C 1
ATOM 3804 O O . PRO B 1 100 ? -14.609 36.844 3.951 1 87.88 100 PRO B O 1
ATOM 3807 N N . LYS B 1 101 ? -13.039 38.125 4.871 1 91.06 101 LYS B N 1
ATOM 3808 C CA . LYS B 1 101 ? -13.023 37.531 6.207 1 91.06 101 LYS B CA 1
ATOM 3809 C C . LYS B 1 101 ? -12.398 36.156 6.188 1 91.06 101 LYS B C 1
ATOM 3811 O O . LYS B 1 101 ? -12.391 35.438 7.203 1 91.06 101 LYS B O 1
ATOM 3816 N N . LYS B 1 102 ? -11.883 35.75 5.016 1 94.88 102 LYS B N 1
ATOM 3817 C CA . LYS B 1 102 ? -11.266 34.438 4.965 1 94.88 102 LYS B CA 1
ATOM 3818 C C . LYS B 1 102 ? -9.766 34.531 4.715 1 94.88 102 LYS B C 1
ATOM 3820 O O . LYS B 1 102 ? -9.07 33.5 4.645 1 94.88 102 LYS B O 1
ATOM 3825 N N . ASP B 1 103 ? -9.305 35.719 4.539 1 97.06 103 ASP B N 1
ATOM 3826 C CA . ASP B 1 103 ? -7.875 35.938 4.332 1 97.06 103 ASP B CA 1
ATOM 3827 C C . ASP B 1 103 ? -7.164 36.188 5.664 1 97.06 103 ASP B C 1
ATOM 3829 O O . ASP B 1 103 ? -6.387 37.125 5.797 1 97.06 103 ASP B O 1
ATOM 3833 N N . LEU B 1 104 ? -7.367 35.312 6.594 1 97.56 104 LEU B N 1
ATOM 3834 C CA . LEU B 1 104 ? -6.953 35.5 7.984 1 97.56 104 LEU B CA 1
ATOM 3835 C C . LEU B 1 104 ? -5.438 35.625 8.086 1 97.56 104 LEU B C 1
ATOM 3837 O O . LEU B 1 104 ? -4.934 36.625 8.641 1 97.56 104 LEU B O 1
ATOM 3841 N N . GLU B 1 105 ? -4.699 34.656 7.57 1 96.75 105 GLU B N 1
ATOM 3842 C CA . GLU B 1 105 ? -3.244 34.688 7.684 1 96.75 105 GLU B CA 1
ATOM 3843 C C . GLU B 1 105 ? -2.654 35.906 6.941 1 96.75 105 GLU B C 1
ATOM 3845 O O . GLU B 1 105 ? -1.672 36.5 7.387 1 96.75 105 GLU B O 1
ATOM 3850 N N . LEU B 1 106 ? -3.25 36.25 5.77 1 97.62 106 LEU B N 1
ATOM 3851 C CA . LEU B 1 106 ? -2.768 37.406 5 1 97.62 106 LEU B CA 1
ATOM 3852 C C . LEU B 1 106 ? -2.906 38.688 5.801 1 97.62 106 LEU B C 1
ATOM 3854 O O . LEU B 1 106 ? -1.973 39.5 5.855 1 97.62 106 LEU B O 1
ATOM 3858 N N . GLN B 1 107 ? -4.059 38.906 6.434 1 97.94 107 GLN B N 1
ATOM 3859 C CA . GLN B 1 107 ? -4.293 40.094 7.25 1 97.94 107 GLN B CA 1
ATOM 3860 C C . GLN B 1 107 ? -3.273 40.188 8.383 1 97.94 107 GLN B C 1
ATOM 3862 O O . GLN B 1 107 ? -2.705 41.25 8.617 1 97.94 107 GLN B O 1
ATOM 3867 N N . CYS B 1 108 ? -3.02 39.094 9.062 1 98.38 108 CYS B N 1
ATOM 3868 C CA . CYS B 1 108 ? -2.086 39.094 10.18 1 98.38 108 CYS B CA 1
ATOM 3869 C C . CYS B 1 108 ? -0.666 39.375 9.711 1 98.38 108 CYS B C 1
ATOM 3871 O O . CYS B 1 108 ? 0.029 40.188 10.305 1 98.38 108 CYS B O 1
ATOM 3873 N N . VAL B 1 109 ? -0.26 38.688 8.656 1 98.06 109 VAL B N 1
ATOM 3874 C CA . VAL B 1 109 ? 1.094 38.844 8.133 1 98.06 109 VAL B CA 1
ATOM 3875 C C . VAL B 1 109 ? 1.323 40.281 7.695 1 98.06 109 VAL B C 1
ATOM 3877 O O . VAL B 1 109 ? 2.357 40.875 8.016 1 98.06 109 VAL B O 1
ATOM 3880 N N . ARG B 1 110 ? 0.374 40.844 7.027 1 97.62 110 ARG B N 1
ATOM 3881 C CA . ARG B 1 110 ? 0.497 42.25 6.559 1 97.62 110 ARG B CA 1
ATOM 3882 C C . ARG B 1 110 ? 0.617 43.219 7.73 1 97.62 110 ARG B C 1
ATOM 3884 O O . ARG B 1 110 ? 1.242 44.25 7.605 1 97.62 110 ARG B O 1
ATOM 3891 N N . ALA B 1 111 ? 0.063 42.844 8.828 1 98.31 111 ALA B N 1
ATOM 3892 C CA . ALA B 1 111 ? 0.103 43.688 10.023 1 98.31 111 ALA B CA 1
ATOM 3893 C C . ALA B 1 111 ? 1.396 43.469 10.805 1 98.31 111 ALA B C 1
ATOM 3895 O O . ALA B 1 111 ? 1.6 44.062 11.859 1 98.31 111 ALA B O 1
ATOM 3896 N N . GLY B 1 112 ? 2.24 42.594 10.297 1 98.06 112 GLY B N 1
ATOM 3897 C CA . GLY B 1 112 ? 3.521 42.344 10.938 1 98.06 112 GLY B CA 1
ATOM 3898 C C . GLY B 1 112 ? 3.43 41.344 12.078 1 98.06 112 GLY B C 1
ATOM 3899 O O . GLY B 1 112 ? 4.297 41.312 12.953 1 98.06 112 GLY B O 1
ATOM 3900 N N . ILE B 1 113 ? 2.375 40.562 12.133 1 98.56 113 ILE B N 1
ATOM 3901 C CA . ILE B 1 113 ? 2.137 39.594 13.195 1 98.56 113 ILE B CA 1
ATOM 3902 C C . ILE B 1 113 ? 2.607 38.219 12.75 1 98.56 113 ILE B C 1
ATOM 3904 O O . ILE B 1 113 ? 2.312 37.781 11.633 1 98.56 113 ILE B O 1
ATOM 3908 N N . HIS B 1 114 ? 3.406 37.469 13.578 1 98.69 114 HIS B N 1
ATOM 3909 C CA . HIS B 1 114 ? 3.783 36.094 13.297 1 98.69 114 HIS B CA 1
ATOM 3910 C C . HIS B 1 114 ? 2.57 35.156 13.344 1 98.69 114 HIS B C 1
ATOM 3912 O O . HIS B 1 114 ? 1.643 35.375 14.117 1 98.69 114 HIS B O 1
ATOM 3918 N N . VAL B 1 115 ? 2.631 34.125 12.5 1 98.75 115 VAL B N 1
ATOM 3919 C CA . VAL B 1 115 ? 1.428 33.312 12.391 1 98.75 115 VAL B CA 1
ATOM 3920 C C . VAL B 1 115 ? 1.802 31.828 12.453 1 98.75 115 VAL B C 1
ATOM 3922 O O . VAL B 1 115 ? 2.727 31.391 11.766 1 98.75 115 VAL B O 1
ATOM 3925 N N . PHE B 1 116 ? 1.139 31.078 13.305 1 98.62 116 PHE B N 1
ATOM 3926 C CA . PHE B 1 116 ? 0.99 29.625 13.203 1 98.62 116 PHE B CA 1
ATOM 3927 C C . PHE B 1 116 ? -0.404 29.266 12.711 1 98.62 116 PHE B C 1
ATOM 3929 O O . PHE B 1 116 ? -1.406 29.656 13.312 1 98.62 116 PHE B O 1
ATOM 3936 N N . MET B 1 117 ? -0.472 28.609 11.617 1 97.94 117 MET B N 1
ATOM 3937 C CA . MET B 1 117 ? -1.782 28.203 11.125 1 97.94 117 MET B CA 1
ATOM 3938 C C . MET B 1 117 ? -1.857 26.688 10.992 1 97.94 117 MET B C 1
ATOM 3940 O O . MET B 1 117 ? -0.875 26.047 10.617 1 97.94 117 MET B O 1
ATOM 3944 N N . GLU B 1 118 ? -3.002 26.141 11.281 1 96.38 118 GLU B N 1
ATOM 3945 C CA . GLU B 1 118 ? -3.217 24.703 11.18 1 96.38 118 GLU B CA 1
ATOM 3946 C C . GLU B 1 118 ? -3.436 24.281 9.734 1 96.38 118 GLU B C 1
ATOM 3948 O O . GLU B 1 118 ? -3.795 25.094 8.891 1 96.38 118 GLU B O 1
ATOM 3953 N N . LYS B 1 119 ? -3.16 23.062 9.445 1 96.44 119 LYS B N 1
ATOM 3954 C CA . LYS B 1 119 ? -3.473 22.422 8.172 1 96.44 119 LYS B CA 1
ATOM 3955 C C . LYS B 1 119 ? -4.93 21.984 8.125 1 96.44 119 LYS B C 1
ATOM 3957 O O . LYS B 1 119 ? -5.547 21.75 9.172 1 96.44 119 LYS B O 1
ATOM 3962 N N . PRO B 1 120 ? -5.594 21.781 6.992 1 95.38 120 PRO B N 1
ATOM 3963 C CA . PRO B 1 120 ? -5.059 22.219 5.703 1 95.38 120 PRO B CA 1
ATOM 3964 C C . PRO B 1 120 ? -5.125 23.734 5.523 1 95.38 120 PRO B C 1
ATOM 3966 O O . PRO B 1 120 ? -5.793 24.438 6.297 1 95.38 120 PRO B O 1
ATOM 3969 N N . MET B 1 121 ? -4.496 24.234 4.535 1 95.94 121 MET B N 1
ATOM 3970 C CA . MET B 1 121 ? -4.305 25.672 4.367 1 95.94 121 MET B CA 1
ATOM 3971 C C . MET B 1 121 ? -5.578 26.328 3.852 1 95.94 121 MET B C 1
ATOM 3973 O O . MET B 1 121 ? -5.816 27.516 4.102 1 95.94 121 MET B O 1
ATOM 3977 N N . SER B 1 122 ? -6.32 25.578 3.166 1 95.5 122 SER B N 1
ATOM 3978 C CA . SER B 1 122 ? -7.52 26.078 2.502 1 95.5 122 SER B CA 1
ATOM 3979 C C . SER B 1 122 ? -8.398 24.938 2.016 1 95.5 122 SER B C 1
ATOM 3981 O O . SER B 1 122 ? -8.156 23.766 2.342 1 95.5 122 SER B O 1
ATOM 3983 N N . VAL B 1 123 ? -9.523 25.25 1.401 1 93.44 123 VAL B N 1
ATOM 3984 C CA . VAL B 1 123 ? -10.328 24.266 0.676 1 93.44 123 VAL B CA 1
ATOM 3985 C C . VAL B 1 123 ? -10.438 24.672 -0.793 1 93.44 123 VAL B C 1
ATOM 3987 O O . VAL B 1 123 ? -11.109 24 -1.581 1 93.44 123 VAL B O 1
ATOM 3990 N N . LEU B 1 124 ? -9.711 25.688 -1.123 1 93.62 124 LEU B N 1
ATOM 3991 C CA . LEU B 1 124 ? -9.789 26.203 -2.484 1 93.62 124 LEU B CA 1
ATOM 3992 C C . LEU B 1 124 ? -9.141 25.25 -3.469 1 93.62 124 LEU B C 1
ATOM 3994 O O . LEU B 1 124 ? -8.094 24.656 -3.172 1 93.62 124 LEU B O 1
ATOM 3998 N N . PRO B 1 125 ? -9.766 25.203 -4.648 1 91.94 125 PRO B N 1
ATOM 3999 C CA . PRO B 1 125 ? -9.062 24.469 -5.699 1 91.94 125 PRO B CA 1
ATOM 4000 C C . PRO B 1 125 ? -7.73 25.109 -6.078 1 91.94 125 PRO B C 1
ATOM 4002 O O . PRO B 1 125 ? -7.484 26.266 -5.75 1 91.94 125 PRO B O 1
ATOM 4005 N N . LEU B 1 126 ? -6.969 24.391 -6.758 1 92.31 126 LEU B N 1
ATOM 4006 C CA . LEU B 1 126 ? -5.566 24.703 -6.984 1 92.31 126 LEU B CA 1
ATOM 4007 C C . LEU B 1 126 ? -5.418 26.078 -7.637 1 92.31 126 LEU B C 1
ATOM 4009 O O . LEU B 1 126 ? -4.613 26.891 -7.191 1 92.31 126 LEU B O 1
ATOM 4013 N N . ASP B 1 127 ? -6.164 26.328 -8.641 1 91.31 127 ASP B N 1
ATOM 4014 C CA . ASP B 1 127 ? -5.988 27.562 -9.398 1 91.31 127 ASP B CA 1
ATOM 4015 C C . ASP B 1 127 ? -6.258 28.797 -8.531 1 91.31 127 ASP B C 1
ATOM 4017 O O . ASP B 1 127 ? -5.512 29.766 -8.578 1 91.31 127 ASP B O 1
ATOM 4021 N N . ASP B 1 128 ? -7.238 28.734 -7.723 1 92.56 128 ASP B N 1
ATOM 4022 C CA . ASP B 1 128 ? -7.57 29.828 -6.82 1 92.56 128 ASP B CA 1
ATOM 4023 C C . ASP B 1 128 ? -6.598 29.906 -5.648 1 92.56 128 ASP B C 1
ATOM 4025 O O . ASP B 1 128 ? -6.203 30.984 -5.219 1 92.56 128 ASP B O 1
ATOM 4029 N N . PHE B 1 129 ? -6.238 28.781 -5.23 1 95.12 129 PHE B N 1
ATOM 4030 C CA . PHE B 1 129 ? -5.344 28.719 -4.082 1 95.12 129 PHE B CA 1
ATOM 4031 C C . PHE B 1 129 ? -3.98 29.297 -4.422 1 95.12 129 PHE B C 1
ATOM 4033 O O . PHE B 1 129 ? -3.381 30 -3.605 1 95.12 129 PHE B O 1
ATOM 4040 N N . ARG B 1 130 ? -3.506 29.031 -5.574 1 95.38 130 ARG B N 1
ATOM 4041 C CA . ARG B 1 130 ? -2.188 29.516 -5.973 1 95.38 130 ARG B CA 1
ATOM 4042 C C . ARG B 1 130 ? -2.119 31.047 -5.906 1 95.38 130 ARG B C 1
ATOM 4044 O O . ARG B 1 130 ? -1.093 31.609 -5.52 1 95.38 130 ARG B O 1
ATOM 4051 N N . PHE B 1 131 ? -3.162 31.656 -6.27 1 96.06 131 PHE B N 1
ATOM 4052 C CA . PHE B 1 131 ? -3.215 33.125 -6.223 1 96.06 131 PHE B CA 1
ATOM 4053 C C . PHE B 1 131 ? -3.135 33.625 -4.785 1 96.06 131 PHE B C 1
ATOM 4055 O O . PHE B 1 131 ? -2.381 34.562 -4.488 1 96.06 131 PHE B O 1
ATOM 4062 N N . TYR B 1 132 ? -3.865 33.031 -4.008 1 97.25 132 TYR B N 1
ATOM 4063 C CA . TYR B 1 132 ? -3.859 33.406 -2.6 1 97.25 132 TYR B CA 1
ATOM 4064 C C . TYR B 1 132 ? -2.5 33.125 -1.968 1 97.25 132 TYR B C 1
ATOM 4066 O O . TYR B 1 132 ? -1.953 34 -1.266 1 97.25 132 TYR B O 1
ATOM 4074 N N . ALA B 1 133 ? -1.994 31.953 -2.205 1 97.75 133 ALA B N 1
ATOM 4075 C CA . ALA B 1 133 ? -0.709 31.547 -1.638 1 97.75 133 ALA B CA 1
ATOM 4076 C C . ALA B 1 133 ? 0.396 32.531 -2.047 1 97.75 133 ALA B C 1
ATOM 4078 O O . ALA B 1 133 ? 1.269 32.844 -1.24 1 97.75 133 ALA B O 1
ATOM 4079 N N . ALA B 1 134 ? 0.361 32.969 -3.271 1 97.5 134 ALA B N 1
ATOM 4080 C CA . ALA B 1 134 ? 1.354 33.906 -3.76 1 97.5 134 ALA B CA 1
ATOM 4081 C C . ALA B 1 134 ? 1.277 35.219 -2.988 1 97.5 134 ALA B C 1
ATOM 4083 O O . ALA B 1 134 ? 2.307 35.812 -2.658 1 97.5 134 ALA B O 1
ATOM 4084 N N . ALA B 1 135 ? 0.1 35.688 -2.725 1 97.38 135 ALA B N 1
ATOM 4085 C CA . ALA B 1 135 ? -0.097 36.906 -1.974 1 97.38 135 ALA B CA 1
ATOM 4086 C C . ALA B 1 135 ? 0.453 36.781 -0.556 1 97.38 135 ALA B C 1
ATOM 4088 O O . ALA B 1 135 ? 1.114 37.688 -0.056 1 97.38 135 ALA B O 1
ATOM 4089 N N . VAL B 1 136 ? 0.19 35.688 0.058 1 98.12 136 VAL B N 1
ATOM 4090 C CA . VAL B 1 136 ? 0.657 35.469 1.422 1 98.12 136 VAL B CA 1
ATOM 4091 C C . VAL B 1 136 ? 2.182 35.375 1.441 1 98.12 136 VAL B C 1
ATOM 4093 O O . VAL B 1 136 ? 2.826 36 2.293 1 98.12 136 VAL B O 1
ATOM 4096 N N . GLN B 1 137 ? 2.73 34.625 0.544 1 97.56 137 GLN B N 1
ATOM 4097 C CA . GLN B 1 137 ? 4.18 34.469 0.492 1 97.56 137 GLN B CA 1
ATOM 4098 C C . GLN B 1 137 ? 4.871 35.844 0.286 1 97.56 137 GLN B C 1
ATOM 4100 O O . GLN B 1 137 ? 5.879 36.125 0.932 1 97.56 137 GLN B O 1
ATOM 4105 N N . LYS B 1 138 ? 4.363 36.625 -0.596 1 97.62 138 LYS B N 1
ATOM 4106 C CA . LYS B 1 138 ? 4.902 37.969 -0.807 1 97.62 138 LYS B CA 1
ATOM 4107 C C . LYS B 1 138 ? 4.836 38.812 0.473 1 97.62 138 LYS B C 1
ATOM 4109 O O . LYS B 1 138 ? 5.805 39.469 0.836 1 97.62 138 LYS B O 1
ATOM 4114 N N . ALA B 1 139 ? 3.697 38.75 1.099 1 97.75 139 ALA B N 1
ATOM 4115 C CA . ALA B 1 139 ? 3.5 39.5 2.332 1 97.75 139 ALA B CA 1
ATOM 4116 C C . ALA B 1 139 ? 4.48 39.062 3.412 1 97.75 139 ALA B C 1
ATOM 4118 O O . ALA B 1 139 ? 4.957 39.875 4.203 1 97.75 139 ALA B O 1
ATOM 4119 N N . VAL B 1 140 ? 4.727 37.75 3.516 1 97.38 140 VAL B N 1
ATOM 4120 C CA . VAL B 1 140 ? 5.637 37.219 4.512 1 97.38 140 VAL B CA 1
ATOM 4121 C C . VAL B 1 140 ? 7.031 37.781 4.32 1 97.38 140 VAL B C 1
ATOM 4123 O O . VAL B 1 140 ? 7.688 38.188 5.289 1 97.38 140 VAL B O 1
ATOM 4126 N N . VAL B 1 141 ? 7.477 37.812 3.117 1 95.25 141 VAL B N 1
ATOM 4127 C CA . VAL B 1 141 ? 8.797 38.344 2.793 1 95.25 141 VAL B CA 1
ATOM 4128 C C . VAL B 1 141 ? 8.859 39.844 3.127 1 95.25 141 VAL B C 1
ATOM 4130 O O . VAL B 1 141 ? 9.828 40.312 3.727 1 95.25 141 VAL B O 1
ATOM 4133 N N . GLU B 1 142 ? 7.852 40.562 2.809 1 97 142 GLU B N 1
ATOM 4134 C CA . GLU B 1 142 ? 7.812 42 2.996 1 97 142 GLU B CA 1
ATOM 4135 C C . GLU B 1 142 ? 7.742 42.375 4.477 1 97 142 GLU B C 1
ATOM 4137 O O . GLU B 1 142 ? 8.359 43.344 4.914 1 97 142 GLU B O 1
ATOM 4142 N N . SER B 1 143 ? 7 41.625 5.219 1 96.81 143 SER B N 1
ATOM 4143 C CA . SER B 1 143 ? 6.746 41.938 6.621 1 96.81 143 SER B CA 1
ATOM 4144 C C . SER B 1 143 ? 7.785 41.312 7.535 1 96.81 143 SER B C 1
ATOM 4146 O O . SER B 1 143 ? 7.863 41.625 8.719 1 96.81 143 SER B O 1
ATOM 4148 N N . LYS B 1 144 ? 8.562 40.375 7.008 1 95.88 144 LYS B N 1
ATOM 4149 C CA . LYS B 1 144 ? 9.625 39.688 7.734 1 95.88 144 LYS B CA 1
ATOM 4150 C C . LYS B 1 144 ? 9.07 39 8.977 1 95.88 144 LYS B C 1
ATOM 4152 O O . LYS B 1 144 ? 9.609 39.156 10.078 1 95.88 144 LYS B O 1
ATOM 4157 N N . VAL B 1 145 ? 8.023 38.281 8.836 1 97.25 145 VAL B N 1
ATOM 4158 C CA . VAL B 1 145 ? 7.414 37.562 9.945 1 97.25 145 VAL B CA 1
ATOM 4159 C C . VAL B 1 145 ? 7.625 36.062 9.773 1 97.25 145 VAL B C 1
ATOM 4161 O O . VAL B 1 145 ? 7.945 35.594 8.672 1 97.25 145 VAL B O 1
ATOM 4164 N N . VAL B 1 146 ? 7.473 35.344 10.891 1 98.12 146 VAL B N 1
ATOM 4165 C CA . VAL B 1 146 ? 7.488 33.875 10.883 1 98.12 146 VAL B CA 1
ATOM 4166 C C . VAL B 1 146 ? 6.082 33.344 10.602 1 98.12 146 VAL B C 1
ATOM 4168 O O . VAL B 1 146 ? 5.109 33.781 11.219 1 98.12 146 VAL B O 1
ATOM 4171 N N . LEU B 1 147 ? 5.934 32.562 9.578 1 98.38 147 LEU B N 1
ATOM 4172 C CA . LEU B 1 147 ? 4.684 31.859 9.266 1 98.38 147 LEU B CA 1
ATOM 4173 C C . LEU B 1 147 ? 4.906 30.359 9.164 1 98.38 147 LEU B C 1
ATOM 4175 O O . LEU B 1 147 ? 5.703 29.891 8.344 1 98.38 147 LEU B O 1
ATOM 4179 N N . SER B 1 148 ? 4.266 29.609 10.062 1 98.31 148 SER B N 1
AT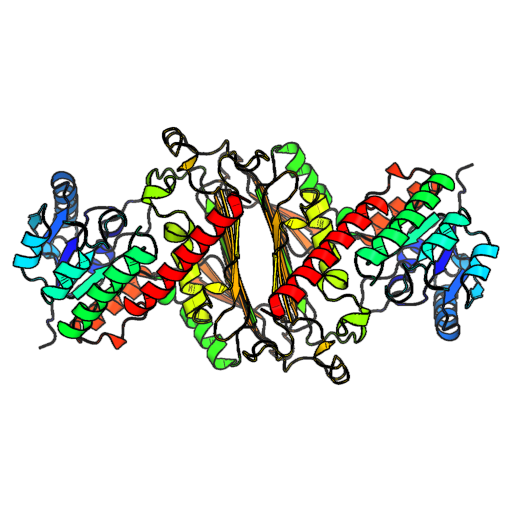OM 4180 C CA . SER B 1 148 ? 4.391 28.156 10.117 1 98.31 148 SER B CA 1
ATOM 4181 C C . SER B 1 148 ? 3.043 27.469 9.898 1 98.31 148 SER B C 1
ATOM 4183 O O . SER B 1 148 ? 1.998 28.031 10.25 1 98.31 148 SER B O 1
ATOM 4185 N N . VAL B 1 149 ? 3.045 26.328 9.242 1 98.56 149 VAL B N 1
ATOM 4186 C CA . VAL B 1 149 ? 1.848 25.531 9 1 98.56 149 VAL B CA 1
ATOM 418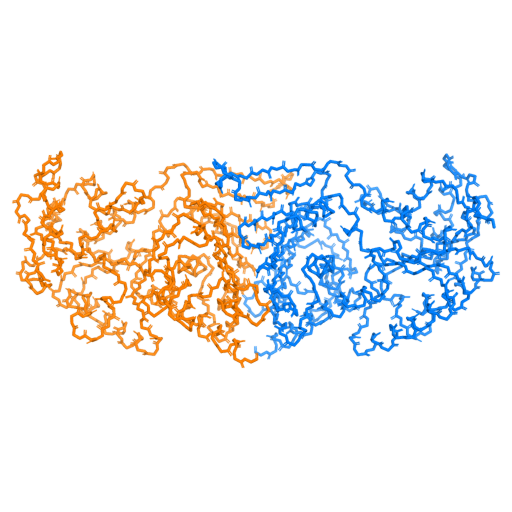7 C C . VAL B 1 149 ? 1.903 24.25 9.828 1 98.56 149 VAL B C 1
ATOM 4189 O O . VAL B 1 149 ? 2.971 23.656 9.992 1 98.56 149 VAL B O 1
ATOM 4192 N N . GLY B 1 150 ? 0.768 23.812 10.281 1 97.81 150 GLY B N 1
ATOM 4193 C CA . GLY B 1 150 ? 0.635 22.766 11.281 1 97.81 150 GLY B CA 1
ATOM 4194 C C . GLY B 1 150 ? 0.866 21.375 10.719 1 97.81 150 GLY B C 1
ATOM 4195 O O . GLY B 1 150 ? 0.032 20.484 10.898 1 97.81 150 GLY B O 1
ATOM 4196 N N . TYR B 1 151 ? 2.01 21.078 10.125 1 98.25 151 TYR B N 1
ATOM 4197 C CA . TYR B 1 151 ? 2.422 19.734 9.742 1 98.25 151 TYR B CA 1
ATOM 4198 C C . TYR B 1 151 ? 3.307 19.109 10.812 1 98.25 151 TYR B C 1
ATOM 4200 O O . TYR B 1 151 ? 4.504 18.906 10.602 1 98.25 151 TYR B O 1
ATOM 4208 N N . MET B 1 152 ? 2.684 18.625 11.859 1 97.19 152 MET B N 1
ATOM 4209 C CA . MET B 1 152 ? 3.316 18.266 13.125 1 97.19 152 MET B CA 1
ATOM 4210 C C . MET B 1 152 ? 4.227 17.062 12.961 1 97.19 152 MET B C 1
ATOM 4212 O O . MET B 1 152 ? 5.203 16.906 13.695 1 97.19 152 MET B O 1
ATOM 4216 N N . PHE B 1 153 ? 4.035 16.219 11.906 1 97.75 153 PHE B N 1
ATOM 4217 C CA . PHE B 1 153 ? 4.812 15 11.789 1 97.75 153 PHE B CA 1
ATOM 4218 C C . PHE B 1 153 ? 6.254 15.305 11.406 1 97.75 153 PHE B C 1
ATOM 4220 O O . PHE B 1 153 ? 7.148 14.484 11.617 1 97.75 153 PHE B O 1
ATOM 4227 N N . ARG B 1 154 ? 6.492 16.484 10.797 1 98.19 154 ARG B N 1
ATOM 4228 C CA . ARG B 1 154 ? 7.863 16.859 10.477 1 98.19 154 ARG B CA 1
ATOM 4229 C C . ARG B 1 154 ? 8.695 17.031 11.742 1 98.19 154 ARG B C 1
ATOM 4231 O O . ARG B 1 154 ? 9.93 17.047 11.688 1 98.19 154 ARG B O 1
ATOM 4238 N N . TYR B 1 155 ? 8.016 17.125 12.883 1 97.69 155 TYR B N 1
ATOM 4239 C CA . TYR B 1 155 ? 8.672 17.344 14.172 1 97.69 155 TYR B CA 1
ATOM 4240 C C . TYR B 1 155 ? 8.617 16.094 15.031 1 97.69 155 TYR B C 1
ATOM 4242 O O . TYR B 1 155 ? 9.008 16.109 16.203 1 97.69 155 TYR B O 1
ATOM 4250 N N . HIS B 1 156 ? 8.094 15.016 14.5 1 97.69 156 HIS B N 1
ATOM 4251 C CA . HIS B 1 156 ? 7.977 13.75 15.211 1 97.69 156 HIS B CA 1
ATOM 4252 C C . HIS B 1 156 ? 9.328 13.055 15.344 1 97.69 156 HIS B C 1
ATOM 4254 O O . HIS B 1 156 ? 10.07 12.938 14.359 1 97.69 156 HIS B O 1
ATOM 4260 N N . ALA B 1 157 ? 9.609 12.539 16.516 1 97.56 157 ALA B N 1
ATOM 4261 C CA . ALA B 1 157 ? 10.906 11.945 16.812 1 97.56 157 ALA B CA 1
ATOM 4262 C C . ALA B 1 157 ? 11.219 10.797 15.852 1 97.56 157 ALA B C 1
ATOM 4264 O O . ALA B 1 157 ? 12.359 10.648 15.398 1 97.56 157 ALA B O 1
ATOM 4265 N N . ALA B 1 158 ? 10.297 9.969 15.531 1 98.31 158 ALA B N 1
ATOM 4266 C CA . ALA B 1 158 ? 10.5 8.836 14.641 1 98.31 158 ALA B CA 1
ATOM 4267 C C . ALA B 1 158 ? 10.836 9.305 13.227 1 98.31 158 ALA B C 1
ATOM 4269 O O . ALA B 1 158 ? 11.664 8.695 12.539 1 98.31 158 ALA B O 1
ATOM 4270 N N . VAL B 1 159 ? 10.172 10.367 12.758 1 98.44 159 VAL B N 1
ATOM 4271 C CA . VAL B 1 159 ? 10.406 10.898 11.422 1 98.44 159 VAL B CA 1
ATOM 4272 C C . VAL B 1 159 ? 11.797 11.516 11.344 1 98.44 159 VAL B C 1
ATOM 4274 O O . VAL B 1 159 ? 12.508 11.344 10.352 1 98.44 159 VAL B O 1
ATOM 4277 N N . ILE B 1 160 ? 12.148 12.242 12.43 1 97.81 160 ILE B N 1
ATOM 4278 C CA . ILE B 1 160 ? 13.484 12.82 12.5 1 97.81 160 ILE B CA 1
ATOM 4279 C C . ILE B 1 160 ? 14.531 11.719 12.43 1 97.81 160 ILE B C 1
ATOM 4281 O O . ILE B 1 160 ? 15.484 11.805 11.656 1 97.81 160 ILE B O 1
ATOM 4285 N N . LYS B 1 161 ? 14.344 10.648 13.203 1 98.31 161 LYS B N 1
ATOM 4286 C CA . LYS B 1 161 ? 15.266 9.516 13.188 1 98.31 161 LYS B CA 1
ATOM 4287 C C . LYS B 1 161 ? 15.305 8.867 11.805 1 98.31 161 LYS B C 1
ATOM 4289 O O . LYS B 1 161 ? 16.375 8.492 11.328 1 98.31 161 LYS B O 1
ATOM 4294 N N . MET B 1 162 ? 14.188 8.711 11.211 1 98.62 162 MET B N 1
ATOM 4295 C CA . MET B 1 162 ? 14.086 8.141 9.867 1 98.62 162 MET B CA 1
ATOM 4296 C C . MET B 1 162 ? 14.945 8.922 8.883 1 98.62 162 MET B C 1
ATOM 4298 O O . MET B 1 162 ? 15.734 8.336 8.133 1 98.62 162 MET B O 1
ATOM 4302 N N . LYS B 1 163 ? 14.828 10.203 8.875 1 98.31 163 LYS B N 1
ATOM 4303 C CA . LYS B 1 163 ? 15.594 11.062 7.977 1 98.31 163 LYS B CA 1
ATOM 4304 C C . LYS B 1 163 ? 17.078 10.977 8.273 1 98.31 163 LYS B C 1
ATOM 4306 O O . LYS B 1 163 ? 17.906 11.008 7.352 1 98.31 163 LYS B O 1
ATOM 4311 N N . GLU B 1 164 ? 17.406 10.883 9.539 1 98.56 164 GLU B N 1
ATOM 4312 C CA . GLU B 1 164 ? 18.812 10.719 9.922 1 98.56 164 GLU B CA 1
ATOM 4313 C C . GLU B 1 164 ? 19.391 9.438 9.336 1 98.56 164 GLU B C 1
ATOM 4315 O O . GLU B 1 164 ? 20.469 9.453 8.75 1 98.56 164 GLU B O 1
ATOM 4320 N N . LEU B 1 165 ? 18.688 8.336 9.477 1 98.44 165 LEU B N 1
ATOM 4321 C CA . LEU B 1 165 ? 19.141 7.051 8.961 1 98.44 165 LEU B CA 1
ATOM 4322 C C . LEU B 1 165 ? 19.281 7.09 7.445 1 98.44 165 LEU B C 1
ATOM 4324 O O . LEU B 1 165 ? 20.234 6.535 6.895 1 98.44 165 LEU B O 1
ATOM 4328 N N . MET B 1 166 ? 18.391 7.746 6.793 1 98.25 166 MET B N 1
ATOM 4329 C CA . MET B 1 166 ? 18.438 7.867 5.34 1 98.25 166 MET B CA 1
ATOM 4330 C C . MET B 1 166 ? 19.672 8.664 4.902 1 98.25 166 MET B C 1
ATOM 4332 O O . MET B 1 166 ? 20.344 8.289 3.938 1 98.25 166 MET B O 1
ATOM 4336 N N . ARG B 1 167 ? 19.891 9.75 5.605 1 97.94 167 ARG B N 1
ATOM 4337 C CA . ARG B 1 167 ? 21.047 10.578 5.297 1 97.94 167 ARG B CA 1
ATOM 4338 C C . ARG B 1 167 ? 22.344 9.797 5.484 1 97.94 167 ARG B C 1
ATOM 4340 O O . ARG B 1 167 ? 23.25 9.883 4.656 1 97.94 167 ARG B O 1
ATOM 4347 N N . GLU B 1 168 ? 22.422 9.078 6.527 1 97.94 168 GLU B N 1
ATOM 4348 C CA . GLU B 1 168 ? 23.594 8.273 6.816 1 97.94 168 GLU B CA 1
ATOM 4349 C C . GLU B 1 168 ? 23.797 7.188 5.762 1 97.94 168 GLU B C 1
ATOM 4351 O O . GLU B 1 168 ? 24.922 6.895 5.363 1 97.94 168 GLU B O 1
ATOM 4356 N N . HIS B 1 169 ? 22.734 6.605 5.332 1 96.5 169 HIS B N 1
ATOM 4357 C CA . HIS B 1 169 ? 22.797 5.539 4.34 1 96.5 169 HIS B CA 1
ATOM 4358 C C . HIS B 1 169 ? 23.188 6.082 2.971 1 96.5 169 HIS B C 1
ATOM 4360 O O . HIS B 1 169 ? 24 5.473 2.27 1 96.5 169 HIS B O 1
ATOM 4366 N N . GLY B 1 170 ? 22.625 7.227 2.658 1 96 170 GLY B N 1
ATOM 4367 C CA . GLY B 1 170 ? 22.844 7.816 1.347 1 96 170 GLY B CA 1
ATOM 4368 C C . GLY B 1 170 ? 22.031 7.148 0.25 1 96 170 GLY B C 1
ATOM 4369 O O . GLY B 1 170 ? 21.359 6.145 0.492 1 96 170 GLY B O 1
ATOM 4370 N N . GLY B 1 171 ? 22.031 7.809 -0.923 1 95.62 171 GLY B N 1
ATOM 4371 C CA . GLY B 1 171 ? 21.281 7.277 -2.055 1 95.62 171 GLY B CA 1
ATOM 4372 C C . GLY B 1 171 ? 19.922 7.906 -2.217 1 95.62 171 GLY B C 1
ATOM 4373 O O . GLY B 1 171 ? 19.594 8.898 -1.552 1 95.62 171 GLY B O 1
ATOM 4374 N N . LYS B 1 172 ? 19.172 7.32 -3.15 1 97.12 172 LYS B N 1
ATOM 4375 C CA . LYS B 1 172 ? 17.844 7.863 -3.479 1 97.12 172 LYS B CA 1
ATOM 4376 C C . LYS B 1 172 ? 16.734 6.922 -3.02 1 97.12 172 LYS B C 1
ATOM 4378 O O . LYS B 1 172 ? 16.938 5.707 -2.959 1 97.12 172 LYS B O 1
ATOM 4383 N N . VAL B 1 173 ? 15.633 7.512 -2.652 1 98.38 173 VAL B N 1
ATOM 4384 C CA . VAL B 1 173 ? 14.461 6.695 -2.359 1 98.38 173 VAL B CA 1
ATOM 4385 C C . VAL B 1 173 ? 13.938 6.059 -3.645 1 98.38 173 VAL B C 1
ATOM 4387 O O . VAL B 1 173 ? 13.805 6.73 -4.668 1 98.38 173 VAL B O 1
ATOM 4390 N N . MET B 1 174 ? 13.711 4.762 -3.596 1 98.31 174 MET B N 1
ATOM 4391 C CA . MET B 1 174 ? 13.172 4.023 -4.734 1 98.31 174 MET B CA 1
ATOM 4392 C C . MET B 1 174 ? 11.648 3.984 -4.684 1 98.31 174 MET B C 1
ATOM 4394 O O . MET B 1 174 ? 10.984 4.125 -5.711 1 98.31 174 MET B O 1
ATOM 4398 N N . ALA B 1 175 ? 11.141 3.779 -3.508 1 98.69 175 ALA B N 1
ATOM 4399 C CA . ALA B 1 175 ? 9.695 3.592 -3.361 1 98.69 175 ALA B CA 1
ATOM 4400 C C . ALA B 1 175 ? 9.203 4.148 -2.027 1 98.69 175 ALA B C 1
ATOM 4402 O O . ALA B 1 175 ? 9.875 4 -1.002 1 98.69 175 ALA B O 1
ATOM 4403 N N . PHE B 1 176 ? 8.164 4.824 -2.053 1 98.81 176 PHE B N 1
ATOM 4404 C CA . PHE B 1 176 ? 7.422 5.34 -0.912 1 98.81 176 PHE B CA 1
ATOM 4405 C C . PHE B 1 176 ? 5.988 4.824 -0.921 1 98.81 176 PHE B C 1
ATOM 4407 O O . PHE B 1 176 ? 5.254 5.031 -1.889 1 98.81 176 PHE B O 1
ATOM 4414 N N . ASN B 1 177 ? 5.531 4.043 0.095 1 98.88 177 ASN B N 1
ATOM 4415 C CA . ASN B 1 177 ? 4.188 3.48 0.195 1 98.88 177 ASN B CA 1
ATOM 4416 C C . ASN B 1 177 ? 3.502 3.895 1.493 1 98.88 177 ASN B C 1
ATOM 4418 O O . ASN B 1 177 ? 3.895 3.455 2.576 1 98.88 177 ASN B O 1
ATOM 4422 N N . ALA B 1 178 ? 2.504 4.73 1.369 1 98.81 178 ALA B N 1
ATOM 4423 C CA . ALA B 1 178 ? 1.773 5.203 2.541 1 98.81 178 ALA B CA 1
ATOM 4424 C C . ALA B 1 178 ? 0.353 4.648 2.562 1 98.81 178 ALA B C 1
ATOM 4426 O O . ALA B 1 178 ? -0.297 4.543 1.52 1 98.81 178 ALA B O 1
ATOM 4427 N N . ARG B 1 179 ? -0.122 4.297 3.701 1 98.38 179 ARG B N 1
ATOM 4428 C CA . ARG B 1 179 ? -1.479 3.83 3.961 1 98.38 179 ARG B CA 1
ATOM 4429 C C . ARG B 1 179 ? -2.082 4.539 5.168 1 98.38 179 ARG B C 1
ATOM 4431 O O . ARG B 1 179 ? -1.48 4.562 6.246 1 98.38 179 ARG B O 1
ATOM 4438 N N . TYR B 1 180 ? -3.188 5.117 4.988 1 98 180 TYR B N 1
ATOM 4439 C CA . TYR B 1 180 ? -3.959 5.754 6.047 1 98 180 TYR B CA 1
ATOM 4440 C C . TYR B 1 180 ? -5.402 5.266 6.043 1 98 180 TYR B C 1
ATOM 4442 O O . TYR B 1 180 ? -6.23 5.762 5.277 1 98 180 TYR B O 1
ATOM 4450 N N . TYR B 1 181 ? -5.754 4.309 6.93 1 96.88 181 TYR B N 1
ATOM 4451 C CA . TYR B 1 181 ? -7.094 3.746 7.07 1 96.88 181 TYR B CA 1
ATOM 4452 C C . TYR B 1 181 ? -7.832 4.387 8.242 1 96.88 181 TYR B C 1
ATOM 4454 O O . TYR B 1 181 ? -7.453 4.199 9.398 1 96.88 181 TYR B O 1
ATOM 4462 N N . PHE B 1 182 ? -8.883 5.066 7.938 1 93.25 182 PHE B N 1
ATOM 4463 C CA . PHE B 1 182 ? -9.648 5.816 8.93 1 93.25 182 PHE B CA 1
ATOM 4464 C C . PHE B 1 182 ? -10.688 4.926 9.594 1 93.25 182 PHE B C 1
ATOM 4466 O O . PHE B 1 182 ? -11.391 4.172 8.922 1 93.25 182 PHE B O 1
ATOM 4473 N N . ALA B 1 183 ? -10.711 4.945 10.891 1 90.81 183 ALA B N 1
ATOM 4474 C CA . ALA B 1 183 ? -11.766 4.27 11.648 1 90.81 183 ALA B CA 1
ATOM 4475 C C . ALA B 1 183 ? -13.023 5.133 11.727 1 90.81 183 ALA B C 1
ATOM 4477 O O . ALA B 1 183 ? -13.031 6.168 12.398 1 90.81 183 ALA B O 1
ATOM 4478 N N . TYR B 1 184 ? -14.125 4.711 11.18 1 87.69 184 TYR B N 1
ATOM 4479 C CA . TYR B 1 184 ? -15.227 5.629 10.914 1 87.69 184 TYR B CA 1
ATOM 4480 C C . TYR B 1 184 ? -16.422 5.305 11.797 1 87.69 184 TYR B C 1
ATOM 4482 O O . TYR B 1 184 ? -17.328 6.133 11.945 1 87.69 184 TYR B O 1
ATOM 4490 N N . THR B 1 185 ? -16.438 4.141 12.383 1 87.56 185 THR B N 1
ATOM 4491 C CA . THR B 1 185 ? -17.703 3.645 12.922 1 87.56 185 THR B CA 1
ATOM 4492 C C . THR B 1 185 ? -18.078 4.383 14.203 1 87.56 185 THR B C 1
ATOM 4494 O O . THR B 1 185 ? -19.234 4.344 14.641 1 87.56 185 THR B O 1
ATOM 4497 N N . GLU B 1 186 ? -17.078 5.012 14.75 1 79.44 186 GLU B N 1
ATOM 4498 C CA . GLU B 1 186 ? -17.391 5.73 15.992 1 79.44 186 GLU B CA 1
ATOM 4499 C C . GLU B 1 186 ? -16.969 7.195 15.891 1 79.44 186 GLU B C 1
ATOM 4501 O O . GLU B 1 186 ? -16.828 7.875 16.906 1 79.44 186 GLU B O 1
ATOM 4506 N N . MET B 1 187 ? -16.719 7.586 14.734 1 73.69 187 MET B N 1
ATOM 4507 C CA . MET B 1 187 ? -16.297 8.969 14.516 1 73.69 187 MET B CA 1
ATOM 4508 C C . MET B 1 187 ? -17.312 9.711 13.656 1 73.69 187 MET B C 1
ATOM 4510 O O . MET B 1 187 ? -17.672 9.266 12.562 1 73.69 187 MET B O 1
ATOM 4514 N N . THR B 1 188 ? -18 10.648 14.391 1 67.44 188 THR B N 1
ATOM 4515 C CA . THR B 1 188 ? -18.906 11.492 13.625 1 67.44 188 THR B CA 1
ATOM 4516 C C . THR B 1 188 ? -18.344 12.891 13.445 1 67.44 188 THR B C 1
ATOM 4518 O O . THR B 1 188 ? -17.969 13.547 14.422 1 67.44 188 THR B O 1
ATOM 4521 N N . ASN B 1 189 ? -17.938 13.227 12.234 1 75.19 189 ASN B N 1
ATOM 4522 C CA . ASN B 1 189 ? -17.578 14.594 11.883 1 75.19 189 ASN B CA 1
ATOM 4523 C C . ASN B 1 189 ? -18.203 15.008 10.547 1 75.19 189 ASN B C 1
ATOM 4525 O O . ASN B 1 189 ? -17.703 14.648 9.484 1 75.19 189 ASN B O 1
ATOM 4529 N N . LYS B 1 190 ? -19.266 15.719 10.719 1 73 190 LYS B N 1
ATOM 4530 C CA . LYS B 1 190 ? -20.016 16.078 9.523 1 73 190 LYS B CA 1
ATOM 4531 C C . LYS B 1 190 ? -19.141 16.859 8.547 1 73 190 LYS B C 1
ATOM 4533 O O . LYS B 1 190 ? -19.266 16.719 7.332 1 73 190 LYS B O 1
ATOM 4538 N N . TYR B 1 191 ? -18.266 17.609 9.102 1 78.06 191 TYR B N 1
ATOM 4539 C CA . TYR B 1 191 ? -17.375 18.422 8.273 1 78.06 191 TYR B CA 1
ATOM 4540 C C . TYR B 1 191 ? -16.453 17.547 7.434 1 78.06 191 TYR B C 1
ATOM 4542 O O . TYR B 1 191 ? -16.266 17.797 6.238 1 78.06 191 TYR B O 1
ATOM 4550 N N . TRP B 1 192 ? -16.125 16.453 7.965 1 82.94 192 TRP B N 1
ATOM 4551 C CA . TRP B 1 192 ? -15.172 15.594 7.289 1 82.94 192 TRP B CA 1
ATOM 4552 C C . TRP B 1 192 ? -15.852 14.797 6.176 1 82.94 192 TRP B C 1
ATOM 4554 O O . TRP B 1 192 ? -15.227 14.484 5.16 1 82.94 192 TRP B O 1
ATOM 4564 N N . TYR B 1 193 ? -17.141 14.602 6.398 1 87.56 193 TYR B N 1
ATOM 4565 C CA . TYR B 1 193 ? -17.859 13.719 5.477 1 87.56 193 TYR B CA 1
ATOM 4566 C C . TYR B 1 193 ? -18.359 14.492 4.262 1 87.56 193 TYR B C 1
ATOM 4568 O O . TYR B 1 193 ? -18.812 13.891 3.283 1 87.56 193 TYR B O 1
ATOM 4576 N N . ASN B 1 194 ? -18.266 15.812 4.324 1 88.81 194 ASN B N 1
ATOM 4577 C CA . ASN B 1 194 ? -18.672 16.656 3.205 1 88.81 194 ASN B CA 1
ATOM 4578 C C . ASN B 1 194 ? -17.453 17.172 2.432 1 88.81 194 ASN B C 1
ATOM 4580 O O . ASN B 1 194 ? -16.703 18.016 2.922 1 88.81 194 ASN B O 1
ATOM 4584 N N . ALA B 1 195 ? -17.344 16.75 1.207 1 88.88 195 ALA B N 1
ATOM 4585 C CA . ALA B 1 195 ? -16.156 17.031 0.405 1 88.88 195 ALA B CA 1
ATOM 4586 C C . ALA B 1 195 ? -16.016 18.516 0.122 1 88.88 195 ALA B C 1
ATOM 4588 O O . ALA B 1 195 ? -14.914 19.047 0.012 1 88.88 195 ALA B O 1
ATOM 4589 N N . ASP B 1 196 ? -17.078 19.219 0.068 1 86.62 196 ASP B N 1
ATOM 4590 C CA . ASP B 1 196 ? -17.047 20.656 -0.208 1 86.62 196 ASP B CA 1
ATOM 4591 C C . ASP B 1 196 ? -16.516 21.438 0.991 1 86.62 196 ASP B C 1
ATOM 4593 O O . ASP B 1 196 ? -15.914 22.5 0.828 1 86.62 196 ASP B O 1
ATOM 4597 N N . LEU B 1 197 ? -16.734 20.875 2.109 1 88.25 197 LEU B N 1
ATOM 4598 C CA . LEU B 1 197 ? -16.359 21.578 3.326 1 88.25 197 LEU B CA 1
ATOM 4599 C C . LEU B 1 197 ? -14.953 21.219 3.758 1 88.25 197 LEU B C 1
ATOM 4601 O O . LEU B 1 197 ? -14.227 22.047 4.293 1 88.25 197 LEU B O 1
ATOM 4605 N N . SER B 1 198 ? -14.578 20.031 3.488 1 89.81 198 SER B N 1
ATOM 4606 C CA . SER B 1 198 ? -13.297 19.547 3.98 1 89.81 198 SER B CA 1
ATOM 4607 C C . SER B 1 198 ? -12.25 19.516 2.865 1 89.81 198 SER B C 1
ATOM 4609 O O . SER B 1 198 ? -11.055 19.391 3.131 1 89.81 198 SER B O 1
ATOM 4611 N N . GLY B 1 199 ? -12.656 19.656 1.613 1 91.5 199 GLY B N 1
ATOM 4612 C CA . GLY B 1 199 ? -11.773 19.438 0.477 1 91.5 199 GLY B CA 1
ATOM 4613 C C . GLY B 1 199 ? -11.602 17.969 0.134 1 91.5 199 GLY B C 1
ATOM 4614 O O . GLY B 1 199 ? -11.023 17.625 -0.9 1 91.5 199 GLY B O 1
ATOM 4615 N N . GLY B 1 200 ? -12.211 17.094 0.97 1 93.31 200 GLY B N 1
ATOM 4616 C CA . GLY B 1 200 ? -12.062 15.656 0.78 1 93.31 200 GLY B CA 1
ATOM 4617 C C . GLY B 1 200 ? -11.016 15.039 1.689 1 93.31 200 GLY B C 1
ATOM 4618 O O . GLY B 1 200 ? -10.227 15.758 2.309 1 93.31 200 GLY B O 1
ATOM 4619 N N . PRO B 1 201 ? -10.992 13.719 1.696 1 94.69 201 PRO B N 1
ATOM 4620 C CA . PRO B 1 201 ? -10.156 13.039 2.688 1 94.69 201 PRO B CA 1
ATOM 4621 C C . PRO B 1 201 ? -8.664 13.273 2.461 1 94.69 201 PRO B C 1
ATOM 4623 O O . PRO B 1 201 ? -7.891 13.328 3.42 1 94.69 201 PRO B O 1
ATOM 4626 N N . ILE B 1 202 ? -8.25 13.43 1.271 1 97.19 202 ILE B N 1
ATOM 4627 C CA . ILE B 1 202 ? -6.832 13.625 0.991 1 97.19 202 ILE B CA 1
ATOM 4628 C C . ILE B 1 202 ? -6.406 15.023 1.438 1 97.19 202 ILE B C 1
ATOM 4630 O O . ILE B 1 202 ? -5.363 15.188 2.076 1 97.19 202 ILE B O 1
ATOM 4634 N N . VAL B 1 203 ? -7.203 16 1.207 1 96.56 203 VAL B N 1
ATOM 4635 C CA . VAL B 1 203 ? -6.895 17.391 1.531 1 96.56 203 VAL B CA 1
ATOM 4636 C C . VAL B 1 203 ? -6.957 17.594 3.043 1 96.56 203 VAL B C 1
ATOM 4638 O O . VAL B 1 203 ? -6.102 18.281 3.619 1 96.56 203 VAL B O 1
ATOM 4641 N N . GLU B 1 204 ? -7.871 16.969 3.615 1 94.12 204 GLU B N 1
ATOM 4642 C CA . GLU B 1 204 ? -8.141 17.234 5.027 1 94.12 204 GLU B CA 1
ATOM 4643 C C . GLU B 1 204 ? -7.328 16.297 5.922 1 94.12 204 GLU B C 1
ATOM 4645 O O . GLU B 1 204 ? -6.633 16.75 6.832 1 94.12 204 GLU B O 1
ATOM 4650 N N . GLN B 1 205 ? -7.434 14.992 5.684 1 92.94 205 GLN B N 1
ATOM 4651 C CA . GLN B 1 205 ? -6.895 14.008 6.613 1 92.94 205 GLN B CA 1
ATOM 4652 C C . GLN B 1 205 ? -5.527 13.516 6.16 1 92.94 205 GLN B C 1
ATOM 4654 O O . GLN B 1 205 ? -4.531 13.672 6.871 1 92.94 205 GLN B O 1
ATOM 4659 N N . ALA B 1 206 ? -5.492 13.055 4.949 1 97.06 206 ALA B N 1
ATOM 4660 C CA . ALA B 1 206 ? -4.277 12.383 4.488 1 97.06 206 ALA B CA 1
ATOM 4661 C C . ALA B 1 206 ? -3.248 13.398 3.992 1 97.06 206 ALA B C 1
ATOM 4663 O O . ALA B 1 206 ? -2.176 13.023 3.516 1 97.06 206 ALA B O 1
ATOM 4664 N N . THR B 1 207 ? -3.555 14.688 4.137 1 98 207 THR B N 1
ATOM 4665 C CA . THR B 1 207 ? -2.582 15.719 3.791 1 98 207 THR B CA 1
ATOM 4666 C C . THR B 1 207 ? -1.283 15.516 4.566 1 98 207 THR B C 1
ATOM 4668 O O . THR B 1 207 ? -0.2 15.828 4.066 1 98 207 THR B O 1
ATOM 4671 N N . HIS B 1 208 ? -1.354 14.969 5.77 1 98.06 208 HIS B N 1
ATOM 4672 C CA . HIS B 1 208 ? -0.174 14.656 6.57 1 98.06 208 HIS B CA 1
ATOM 4673 C C . HIS B 1 208 ? 0.751 13.695 5.832 1 98.06 208 HIS B C 1
ATOM 4675 O O . HIS B 1 208 ? 1.975 13.836 5.883 1 98.06 208 HIS B O 1
ATOM 4681 N N . PHE B 1 209 ? 0.185 12.766 5.137 1 98.5 209 PHE B N 1
ATOM 4682 C CA . PHE B 1 209 ? 0.993 11.75 4.477 1 98.5 209 PHE B CA 1
ATOM 4683 C C . PHE B 1 209 ? 1.487 12.242 3.121 1 98.5 209 PHE B C 1
ATOM 4685 O O . PHE B 1 209 ? 2.555 11.836 2.66 1 98.5 209 PHE B O 1
ATOM 4692 N N . CYS B 1 210 ? 0.7 13.125 2.523 1 98.75 210 CYS B N 1
ATOM 4693 C CA . CYS B 1 210 ? 1.243 13.836 1.373 1 98.75 210 CYS B CA 1
ATOM 4694 C C . CYS B 1 210 ? 2.447 14.68 1.774 1 98.75 210 CYS B C 1
ATOM 4696 O O . CYS B 1 210 ? 3.457 14.703 1.068 1 98.75 210 CYS B O 1
ATOM 4698 N N . ASP B 1 211 ? 2.307 15.344 2.865 1 98.81 211 ASP B N 1
ATOM 4699 C CA . ASP B 1 211 ? 3.396 16.172 3.377 1 98.81 211 ASP B CA 1
ATOM 4700 C C . ASP B 1 211 ? 4.621 15.32 3.711 1 98.81 211 ASP B C 1
ATOM 4702 O O . ASP B 1 211 ? 5.746 15.688 3.379 1 98.81 211 ASP B O 1
ATOM 4706 N N . LEU B 1 212 ? 4.383 14.203 4.359 1 98.75 212 LEU B N 1
ATOM 4707 C CA . LEU B 1 212 ? 5.488 13.312 4.719 1 98.75 212 LEU B CA 1
ATOM 4708 C C . LEU B 1 212 ? 6.16 12.75 3.469 1 98.75 212 LEU B C 1
ATOM 4710 O O . LEU B 1 212 ? 7.379 12.578 3.439 1 98.75 212 LEU B O 1
ATOM 4714 N N . ALA B 1 213 ? 5.352 12.43 2.459 1 98.81 213 ALA B N 1
ATOM 4715 C CA . ALA B 1 213 ? 5.949 11.977 1.203 1 98.81 213 ALA B CA 1
ATOM 4716 C C . ALA B 1 213 ? 6.965 12.992 0.682 1 98.81 213 ALA B C 1
ATOM 4718 O O . ALA B 1 213 ? 8.094 12.633 0.342 1 98.81 213 ALA B O 1
ATOM 4719 N N . ARG B 1 214 ? 6.578 14.227 0.664 1 98.69 214 ARG B N 1
ATOM 4720 C CA . ARG B 1 214 ? 7.457 15.281 0.165 1 98.69 214 ARG B CA 1
ATOM 4721 C C . ARG B 1 214 ? 8.633 15.508 1.109 1 98.69 214 ARG B C 1
ATOM 4723 O O . ARG B 1 214 ? 9.766 15.695 0.664 1 98.69 214 ARG B O 1
ATOM 4730 N N . HIS B 1 215 ? 8.328 15.5 2.385 1 98.5 215 HIS B N 1
ATOM 4731 C CA . HIS B 1 215 ? 9.352 15.758 3.391 1 98.5 215 HIS B CA 1
ATOM 4732 C C . HIS B 1 215 ? 10.422 14.672 3.379 1 98.5 215 HIS B C 1
ATOM 4734 O O . HIS B 1 215 ? 11.609 14.961 3.559 1 98.5 215 HIS B O 1
ATOM 4740 N N . ILE B 1 216 ? 10.016 13.422 3.193 1 98.06 216 ILE B N 1
ATOM 4741 C CA . ILE B 1 216 ? 10.906 12.273 3.275 1 98.06 216 ILE B CA 1
ATOM 4742 C C . ILE B 1 216 ? 11.625 12.086 1.943 1 98.06 216 ILE B C 1
ATOM 4744 O O . ILE B 1 216 ? 12.836 11.812 1.915 1 98.06 216 ILE B O 1
ATOM 4748 N N . VAL B 1 217 ? 10.93 12.266 0.848 1 97.94 217 VAL B N 1
ATOM 4749 C CA . VAL B 1 217 ? 11.492 11.891 -0.445 1 97.94 217 VAL B CA 1
ATOM 4750 C C . VAL B 1 217 ? 11.844 13.148 -1.236 1 97.94 217 VAL B C 1
ATOM 4752 O O . VAL B 1 217 ? 12.961 13.281 -1.743 1 97.94 217 VAL B O 1
ATOM 4755 N N . GLY B 1 218 ? 10.883 14.047 -1.427 1 97.69 218 GLY B N 1
ATOM 4756 C CA . GLY B 1 218 ? 11.062 15.242 -2.225 1 97.69 218 GLY B CA 1
ATOM 4757 C C . GLY B 1 218 ? 9.812 15.664 -2.973 1 97.69 218 GLY B C 1
ATOM 4758 O O . GLY B 1 218 ? 8.75 15.07 -2.791 1 97.69 218 GLY B O 1
ATOM 4759 N N . ASP B 1 219 ? 9.953 16.672 -3.791 1 98.12 219 ASP B N 1
ATOM 4760 C CA . ASP B 1 219 ? 8.812 17.219 -4.52 1 98.12 219 ASP B CA 1
ATOM 4761 C C . ASP B 1 219 ? 8.281 16.234 -5.547 1 98.12 219 ASP B C 1
ATOM 4763 O O . ASP B 1 219 ? 9.023 15.375 -6.035 1 98.12 219 ASP B O 1
ATOM 4767 N N . VAL B 1 220 ? 7.039 16.359 -5.871 1 98.25 220 VAL B N 1
ATOM 4768 C CA . VAL B 1 220 ? 6.324 15.414 -6.734 1 98.25 220 VAL B CA 1
ATOM 4769 C C . VAL B 1 220 ? 6.117 16.047 -8.109 1 98.25 220 VAL B C 1
ATOM 4771 O O . VAL B 1 220 ? 5.816 17.234 -8.219 1 98.25 220 VAL B O 1
ATOM 4774 N N . ASP B 1 221 ? 6.344 15.258 -9.164 1 97.69 221 ASP B N 1
ATOM 4775 C CA . ASP B 1 221 ? 5.883 15.641 -10.5 1 97.69 221 ASP B CA 1
ATOM 4776 C C . ASP B 1 221 ? 4.367 15.492 -10.617 1 97.69 221 ASP B C 1
ATOM 4778 O O . ASP B 1 221 ? 3.869 14.406 -10.898 1 97.69 221 ASP B O 1
ATOM 4782 N N . LEU B 1 222 ? 3.68 16.578 -10.484 1 97.38 222 LEU B N 1
ATOM 4783 C CA . LEU B 1 222 ? 2.227 16.562 -10.359 1 97.38 222 LEU B CA 1
ATOM 4784 C C . LEU B 1 222 ? 1.578 16.016 -11.617 1 97.38 222 LEU B C 1
ATOM 4786 O O . LEU B 1 222 ? 0.453 15.508 -11.578 1 97.38 222 LEU B O 1
ATOM 4790 N N . SER B 1 223 ? 2.232 16.094 -12.758 1 96.56 223 SER B N 1
ATOM 4791 C CA . SER B 1 223 ? 1.666 15.625 -14.023 1 96.56 223 SER B CA 1
ATOM 4792 C C . SER B 1 223 ? 1.568 14.109 -14.047 1 96.56 223 SER B C 1
ATOM 4794 O O . SER B 1 223 ? 0.878 13.539 -14.898 1 96.56 223 SER B O 1
ATOM 4796 N N . THR B 1 224 ? 2.25 13.406 -13.117 1 97.31 224 THR B N 1
ATOM 4797 C CA . THR B 1 224 ? 2.289 11.945 -13.109 1 97.31 224 THR B CA 1
ATOM 4798 C C . THR B 1 224 ? 1.243 11.391 -12.148 1 97.31 224 THR B C 1
ATOM 4800 O O . THR B 1 224 ? 1.064 10.172 -12.062 1 97.31 224 THR B O 1
ATOM 4803 N N . VAL B 1 225 ? 0.561 12.227 -11.422 1 98.5 225 VAL B N 1
ATOM 4804 C CA . VAL B 1 225 ? -0.406 11.781 -10.422 1 98.5 225 VAL B CA 1
ATOM 4805 C C . VAL B 1 225 ? -1.565 11.062 -11.109 1 98.5 225 VAL B C 1
ATOM 4807 O O . VAL B 1 225 ? -2.172 11.602 -12.039 1 98.5 225 VAL B O 1
ATOM 4810 N N . HIS B 1 226 ? -1.838 9.875 -10.75 1 98.62 226 HIS B N 1
ATOM 4811 C CA . HIS B 1 226 ? -3.012 9.125 -11.18 1 98.62 226 HIS B CA 1
ATOM 4812 C C . HIS B 1 226 ? -3.756 8.531 -9.984 1 98.62 226 HIS B C 1
ATOM 4814 O O . HIS B 1 226 ? -3.158 7.844 -9.156 1 98.62 226 HIS B O 1
ATOM 4820 N N . THR B 1 227 ? -5.031 8.82 -9.953 1 98.62 227 THR B N 1
ATOM 4821 C CA . THR B 1 227 ? -5.816 8.477 -8.773 1 98.62 227 THR B CA 1
ATOM 4822 C C . THR B 1 227 ? -7.094 7.738 -9.172 1 98.62 227 THR B C 1
ATOM 4824 O O . THR B 1 227 ? -7.734 8.086 -10.164 1 98.62 227 THR B O 1
ATOM 4827 N N . LEU B 1 228 ? -7.383 6.652 -8.484 1 98.31 228 LEU B N 1
ATOM 4828 C CA . LEU B 1 228 ? -8.703 6.027 -8.5 1 98.31 228 LEU B CA 1
ATOM 4829 C C . LEU B 1 228 ? -9.43 6.258 -7.184 1 98.31 228 LEU B C 1
ATOM 4831 O O . LEU B 1 228 ? -8.805 6.273 -6.117 1 98.31 228 LEU B O 1
ATOM 4835 N N . MET B 1 229 ? -10.734 6.434 -7.258 1 97.25 229 MET B N 1
ATOM 4836 C CA . MET B 1 229 ? -11.555 6.621 -6.062 1 97.25 229 MET B CA 1
ATOM 4837 C C . MET B 1 229 ? -12.75 5.676 -6.066 1 97.25 229 MET B C 1
ATOM 4839 O O . MET B 1 229 ? -13.32 5.398 -7.121 1 97.25 229 MET B O 1
ATOM 4843 N N . LEU B 1 230 ? -13.023 5.113 -4.938 1 97.06 230 LEU B N 1
ATOM 4844 C CA . LEU B 1 230 ? -14.312 4.461 -4.707 1 97.06 230 LEU B CA 1
ATOM 4845 C C . LEU B 1 230 ? -15.312 5.441 -4.113 1 97.06 230 LEU B C 1
ATOM 4847 O O . LEU B 1 230 ? -15.219 5.789 -2.932 1 97.06 230 LEU B O 1
ATOM 4851 N N . ASP B 1 231 ? -16.234 5.84 -4.891 1 94 231 ASP B N 1
ATOM 4852 C CA . ASP B 1 231 ? -17.203 6.832 -4.438 1 94 231 ASP B CA 1
ATOM 4853 C C . ASP B 1 231 ? -18.297 6.18 -3.596 1 94 231 ASP B C 1
ATOM 4855 O O . ASP B 1 231 ? -18.484 4.965 -3.65 1 94 231 ASP B O 1
ATOM 4859 N N . ALA B 1 232 ? -18.984 7.02 -2.875 1 92.44 232 ALA B N 1
ATOM 4860 C CA . ALA B 1 232 ? -20.062 6.547 -2.01 1 92.44 232 ALA B CA 1
ATOM 4861 C C . ALA B 1 232 ? -21.156 5.867 -2.822 1 92.44 232 ALA B C 1
ATOM 4863 O O . ALA B 1 232 ? -21.797 4.922 -2.348 1 92.44 232 ALA B O 1
ATOM 4864 N N . ASP B 1 233 ? -21.344 6.285 -4.023 1 91.31 233 ASP B N 1
ATOM 4865 C CA . ASP B 1 233 ? -22.406 5.73 -4.855 1 91.31 233 ASP B CA 1
ATOM 4866 C C . ASP B 1 233 ? -21.828 4.969 -6.047 1 91.31 233 ASP B C 1
ATOM 4868 O O . ASP B 1 233 ? -22.375 5.02 -7.148 1 91.31 233 ASP B O 1
ATOM 4872 N N . ASP B 1 234 ? -20.703 4.395 -5.887 1 93.12 234 ASP B N 1
ATOM 4873 C CA . ASP B 1 234 ? -20.094 3.584 -6.941 1 93.12 234 ASP B CA 1
ATOM 4874 C C . ASP B 1 234 ? -21.094 2.572 -7.496 1 93.12 234 ASP B C 1
ATOM 4876 O O . ASP B 1 234 ? -21.859 1.967 -6.734 1 93.12 234 ASP B O 1
ATOM 4880 N N . ARG B 1 235 ? -21.062 2.312 -8.773 1 90.31 235 ARG B N 1
ATOM 4881 C CA . ARG B 1 235 ? -22.031 1.464 -9.453 1 90.31 235 ARG B CA 1
ATOM 4882 C C . ARG B 1 235 ? -21.953 0.03 -8.938 1 90.31 235 ARG B C 1
ATOM 4884 O O . ARG B 1 235 ? -22.953 -0.694 -8.969 1 90.31 235 ARG B O 1
ATOM 4891 N N . SER B 1 236 ? -20.844 -0.406 -8.477 1 92.94 236 SER B N 1
ATOM 4892 C CA . SER B 1 236 ? -20.688 -1.77 -7.98 1 92.94 236 SER B CA 1
ATOM 4893 C C . SER B 1 236 ? -21.422 -1.965 -6.656 1 92.94 236 SER B C 1
ATOM 4895 O O . SER B 1 236 ? -21.688 -3.098 -6.25 1 92.94 236 SER B O 1
ATOM 4897 N N . GLY B 1 237 ? -21.641 -0.917 -6 1 94.56 237 GLY B N 1
ATOM 4898 C CA . GLY B 1 237 ? -22.219 -0.975 -4.668 1 94.56 237 GLY B CA 1
ATOM 4899 C C . GLY B 1 237 ? -21.188 -1.091 -3.566 1 94.56 237 GLY B C 1
ATOM 4900 O O . GLY B 1 237 ? -21.516 -1.062 -2.381 1 94.56 237 GLY B O 1
ATOM 4901 N N . ALA B 1 238 ? -19.938 -1.146 -3.891 1 96.25 238 ALA B N 1
ATOM 4902 C CA . ALA B 1 238 ? -18.875 -1.35 -2.91 1 96.25 238 ALA B CA 1
ATOM 4903 C C . ALA B 1 238 ? -18.672 -0.103 -2.055 1 96.25 238 ALA B C 1
ATOM 4905 O O . ALA B 1 238 ? -18.062 -0.172 -0.979 1 96.25 238 ALA B O 1
ATOM 4906 N N . GLY B 1 239 ? -19.109 1.033 -2.484 1 94.5 239 GLY B N 1
ATOM 4907 C CA . GLY B 1 239 ? -18.922 2.287 -1.767 1 94.5 239 GLY B CA 1
ATOM 4908 C C . GLY B 1 239 ? -19.953 2.498 -0.675 1 94.5 239 GLY B C 1
ATOM 4909 O O . GLY B 1 239 ? -19.844 3.43 0.125 1 94.5 239 GLY B O 1
ATOM 4910 N N . ASN B 1 240 ? -20.984 1.61 -0.619 1 91.44 240 ASN B N 1
ATOM 4911 C CA . ASN B 1 240 ? -22.016 1.72 0.407 1 91.44 240 ASN B CA 1
ATOM 4912 C C . ASN B 1 240 ? -21.516 1.239 1.765 1 91.44 240 ASN B C 1
ATOM 4914 O O . ASN B 1 240 ? -21 0.12 1.884 1 91.44 240 ASN B O 1
ATOM 4918 N N . ILE B 1 241 ? -21.594 2.072 2.713 1 91.06 241 ILE B N 1
ATOM 4919 C CA . ILE B 1 241 ? -21.203 1.688 4.062 1 91.06 241 ILE B CA 1
ATOM 4920 C C . ILE B 1 241 ? -22.406 1.703 4.988 1 91.06 241 ILE B C 1
ATOM 4922 O O . ILE B 1 241 ? -23.141 2.699 5.055 1 91.06 241 ILE B O 1
ATOM 4926 N N . ALA B 1 242 ? -22.625 0.658 5.637 1 91.12 242 ALA B N 1
ATOM 4927 C CA . ALA B 1 242 ? -23.781 0.491 6.512 1 91.12 242 ALA B CA 1
ATOM 4928 C C . ALA B 1 242 ? -23.422 0.855 7.953 1 91.12 242 ALA B C 1
ATOM 4930 O O . ALA B 1 242 ? -24.312 1.188 8.75 1 91.12 242 ALA B O 1
ATOM 4931 N N . HIS B 1 243 ? -22.234 0.909 8.297 1 90.88 243 HIS B N 1
ATOM 4932 C CA . HIS B 1 243 ? -21.828 1.068 9.688 1 90.88 243 HIS B CA 1
ATOM 4933 C C . HIS B 1 243 ? -21.438 2.51 9.984 1 90.88 243 HIS B C 1
ATOM 4935 O O . HIS B 1 243 ? -20.781 2.783 11 1 90.88 243 HIS B O 1
ATOM 4941 N N . VAL B 1 244 ? -21.766 3.398 9.148 1 86.12 244 VAL B N 1
ATOM 4942 C CA . VAL B 1 244 ? -21.531 4.82 9.367 1 86.12 244 VAL B CA 1
ATOM 4943 C C . VAL B 1 244 ? -22.438 5.332 10.484 1 86.12 244 VAL B C 1
ATOM 4945 O O . VAL B 1 244 ? -23.609 4.973 10.547 1 86.12 244 VAL B O 1
ATOM 4948 N N . PRO B 1 245 ? -21.875 6.086 11.344 1 85.62 245 PRO B N 1
ATOM 4949 C CA . PRO B 1 245 ? -22.719 6.57 12.445 1 85.62 245 PRO B CA 1
ATOM 4950 C C . PRO B 1 245 ? -23.875 7.438 11.953 1 85.62 245 PRO B C 1
ATOM 4952 O O . PRO B 1 245 ? -23.734 8.164 10.969 1 85.62 245 PRO B O 1
ATOM 4955 N N . LEU B 1 246 ? -24.859 7.391 12.75 1 83.44 246 LEU B N 1
ATOM 4956 C CA . LEU B 1 246 ? -26 8.25 12.461 1 83.44 246 LEU B CA 1
ATOM 4957 C C . LEU B 1 246 ? -25.594 9.719 12.523 1 83.44 246 LEU B C 1
ATOM 4959 O O . LEU B 1 246 ? -24.875 10.133 13.438 1 83.44 246 LEU B O 1
ATOM 4963 N N . GLY B 1 247 ? -26.031 10.414 11.555 1 84.44 247 GLY B N 1
ATOM 4964 C CA . GLY B 1 247 ? -25.75 11.844 11.539 1 84.44 247 GLY B CA 1
ATOM 4965 C C . GLY B 1 247 ? -24.469 12.188 10.805 1 84.44 247 GLY B C 1
ATOM 4966 O O . GLY B 1 247 ? -24.125 13.359 10.672 1 84.44 247 GLY B O 1
ATOM 4967 N N . ALA B 1 248 ? -23.844 11.141 10.367 1 85.19 248 ALA B N 1
ATOM 4968 C CA . ALA B 1 248 ? -22.562 11.398 9.711 1 85.19 248 ALA B CA 1
ATOM 4969 C C . ALA B 1 248 ? -22.766 11.961 8.305 1 85.19 248 ALA B C 1
ATOM 4971 O O . ALA B 1 248 ? -22.203 12.992 7.953 1 85.19 248 ALA B O 1
ATOM 4972 N N . GLU B 1 249 ? -23.609 11.383 7.547 1 89.25 249 GLU B N 1
ATOM 4973 C CA . GLU B 1 249 ? -23.625 11.836 6.156 1 89.25 249 GLU B CA 1
ATOM 4974 C C . GLU B 1 249 ? -25.031 11.734 5.562 1 89.25 249 GLU B C 1
ATOM 4976 O O . GLU B 1 249 ? -25.219 11.984 4.371 1 89.25 249 GLU B O 1
ATOM 4981 N N . GLU B 1 250 ? -26.047 11.406 6.309 1 87.62 250 GLU B N 1
ATOM 4982 C CA . GLU B 1 250 ? -27.391 11.195 5.785 1 87.62 250 GLU B CA 1
ATOM 4983 C C . GLU B 1 250 ? -27.922 12.453 5.098 1 87.62 250 GLU B C 1
ATOM 4985 O O . GLU B 1 250 ? -28.688 12.367 4.145 1 87.62 250 GLU B O 1
ATOM 4990 N N . ASP B 1 251 ? -27.531 13.539 5.598 1 89 251 ASP B N 1
ATOM 4991 C CA . ASP B 1 251 ? -28.047 14.797 5.066 1 89 251 ASP B CA 1
ATOM 4992 C C . ASP B 1 251 ? -27.125 15.344 3.975 1 89 251 ASP B C 1
ATOM 4994 O O . ASP B 1 251 ? -27.359 16.438 3.449 1 89 251 ASP B O 1
ATOM 4998 N N . ILE B 1 252 ? -26.156 14.68 3.674 1 90.88 252 ILE B N 1
ATOM 4999 C CA . ILE B 1 252 ? -25.234 15.102 2.623 1 90.88 252 ILE B CA 1
ATOM 5000 C C . ILE B 1 252 ? -25.625 14.445 1.302 1 90.88 252 ILE B C 1
ATOM 5002 O O . ILE B 1 252 ? -25.703 13.219 1.21 1 90.88 252 ILE B O 1
ATOM 5006 N N . PRO B 1 253 ? -25.812 15.281 0.273 1 91.12 253 PRO B N 1
ATOM 5007 C CA . PRO B 1 253 ? -26.078 14.68 -1.035 1 91.12 253 PRO B CA 1
ATOM 5008 C C . PRO B 1 253 ? -24.969 13.742 -1.485 1 91.12 253 PRO B C 1
ATOM 5010 O O . PRO B 1 253 ? -23.781 14 -1.227 1 91.12 253 PRO B O 1
ATOM 5013 N N . LEU B 1 254 ? -25.359 12.695 -2.166 1 87.06 254 LEU B N 1
ATOM 5014 C CA . LEU B 1 254 ? -24.422 11.641 -2.561 1 87.06 254 LEU B CA 1
ATOM 5015 C C . LEU B 1 254 ? -23.219 12.219 -3.297 1 87.06 254 LEU B C 1
ATOM 5017 O O . LEU B 1 254 ? -22.094 11.828 -3.041 1 87.06 254 LEU B O 1
ATOM 5021 N N . ARG B 1 255 ? -23.469 13.18 -4.125 1 85.62 255 ARG B N 1
ATOM 5022 C CA . ARG B 1 255 ? -22.422 13.75 -4.965 1 85.62 255 ARG B CA 1
ATOM 5023 C C . ARG B 1 255 ? -21.422 14.547 -4.129 1 85.62 255 ARG B C 1
ATOM 5025 O O . ARG B 1 255 ? -20.312 14.852 -4.59 1 85.62 255 ARG B O 1
ATOM 5032 N N . LYS B 1 256 ? -21.828 14.883 -2.922 1 90.5 256 LYS B N 1
ATOM 5033 C CA . LYS B 1 256 ? -20.984 15.695 -2.051 1 90.5 256 LYS B CA 1
ATOM 5034 C C . LYS B 1 256 ? -20.344 14.852 -0.955 1 90.5 256 LYS B C 1
ATOM 5036 O O . LYS B 1 256 ? -19.531 15.352 -0.162 1 90.5 256 LYS B O 1
ATOM 5041 N N . ARG B 1 257 ? -20.703 13.617 -0.895 1 92.38 257 ARG B N 1
ATOM 5042 C CA . ARG B 1 257 ? -20.078 12.719 0.076 1 92.38 257 ARG B CA 1
ATOM 5043 C C . ARG B 1 257 ? -18.641 12.398 -0.315 1 92.38 257 ARG B C 1
ATOM 5045 O O . ARG B 1 257 ? -18.297 12.398 -1.5 1 92.38 257 ARG B O 1
ATOM 5052 N N . ILE B 1 258 ? -17.859 12.164 0.643 1 93.38 258 ILE B N 1
ATOM 5053 C CA . ILE B 1 258 ? -16.438 11.898 0.389 1 93.38 258 ILE B CA 1
ATOM 5054 C C . ILE B 1 258 ? -16.281 10.492 -0.182 1 93.38 258 ILE B C 1
ATOM 5056 O O . ILE B 1 258 ? -17.047 9.594 0.137 1 93.38 258 ILE B O 1
ATOM 5060 N N . PRO B 1 259 ? -15.242 10.32 -1.051 1 95.56 259 PRO B N 1
ATOM 5061 C CA . PRO B 1 259 ? -14.945 8.953 -1.485 1 95.56 259 PRO B CA 1
ATOM 5062 C C . PRO B 1 259 ? -14.586 8.031 -0.322 1 95.56 259 PRO B C 1
ATOM 5064 O O . PRO B 1 259 ? -14.008 8.477 0.67 1 95.56 259 PRO B O 1
ATOM 5067 N N . ARG B 1 260 ? -14.93 6.781 -0.468 1 96.31 260 ARG B N 1
ATOM 5068 C CA . ARG B 1 260 ? -14.672 5.793 0.576 1 96.31 260 ARG B CA 1
ATOM 5069 C C . ARG B 1 260 ? -13.219 5.324 0.537 1 96.31 260 ARG B C 1
ATOM 5071 O O . ARG B 1 260 ? -12.656 4.957 1.567 1 96.31 260 ARG B O 1
ATOM 5078 N N . VAL B 1 261 ? -12.727 5.215 -0.61 1 97.88 261 VAL B N 1
ATOM 5079 C CA . VAL B 1 261 ? -11.328 4.855 -0.823 1 97.88 261 VAL B CA 1
ATOM 5080 C C . VAL B 1 261 ? -10.703 5.789 -1.856 1 97.88 261 VAL B C 1
ATOM 5082 O O . VAL B 1 261 ? -11.328 6.105 -2.873 1 97.88 261 VAL B O 1
ATOM 5085 N N . THR B 1 262 ? -9.547 6.305 -1.58 1 98.25 262 THR B N 1
ATOM 5086 C CA . THR B 1 262 ? -8.711 7.023 -2.537 1 98.25 262 THR B CA 1
ATOM 5087 C C . THR B 1 262 ? -7.348 6.359 -2.668 1 98.25 262 THR B C 1
ATOM 5089 O O . THR B 1 262 ? -6.66 6.137 -1.67 1 98.25 262 THR B O 1
ATOM 5092 N N . MET B 1 263 ? -7.031 5.934 -3.848 1 98.56 263 MET B N 1
ATOM 5093 C CA . MET B 1 263 ? -5.75 5.316 -4.168 1 98.56 263 MET B CA 1
ATOM 5094 C C . MET B 1 263 ? -5.008 6.125 -5.227 1 98.56 263 MET B C 1
ATOM 5096 O O . MET B 1 263 ? -5.516 6.324 -6.332 1 98.56 263 MET B O 1
ATOM 5100 N N . SER B 1 264 ? -3.836 6.602 -4.855 1 98.81 264 SER B N 1
ATOM 5101 C CA . SER B 1 264 ? -3.072 7.418 -5.797 1 98.81 264 SER B CA 1
ATOM 5102 C C . SER B 1 264 ? -1.611 6.984 -5.844 1 98.81 264 SER B C 1
ATOM 5104 O O . SER B 1 264 ? -1.11 6.367 -4.902 1 98.81 264 SER B O 1
ATOM 5106 N N . HIS B 1 265 ? -0.969 7.164 -6.992 1 98.88 265 HIS B N 1
ATOM 5107 C CA . HIS B 1 265 ? 0.479 7.031 -7.113 1 98.88 265 HIS B CA 1
ATOM 5108 C C . HIS B 1 265 ? 1.058 8.117 -8.016 1 98.88 265 HIS B C 1
ATOM 5110 O O . HIS B 1 265 ? 0.32 8.773 -8.75 1 98.88 265 HIS B O 1
ATOM 5116 N N . TRP B 1 266 ? 2.365 8.398 -7.867 1 98.69 266 TRP B N 1
ATOM 5117 C CA . TRP B 1 266 ? 3.031 9.484 -8.57 1 98.69 266 TRP B CA 1
ATOM 5118 C C . TRP B 1 266 ? 4.535 9.242 -8.656 1 98.69 266 TRP B C 1
ATOM 5120 O O . TRP B 1 266 ? 5.059 8.328 -8.008 1 98.69 266 TRP B O 1
ATOM 5130 N N . ARG B 1 267 ? 5.172 10.031 -9.469 1 98.25 267 ARG B N 1
ATOM 5131 C CA . ARG B 1 267 ? 6.629 10.094 -9.508 1 98.25 267 ARG B CA 1
ATOM 5132 C C . ARG B 1 267 ? 7.148 11.305 -8.734 1 98.25 267 ARG B C 1
ATOM 5134 O O . ARG B 1 267 ? 6.559 12.383 -8.789 1 98.25 267 ARG B O 1
ATOM 5141 N N . PHE B 1 268 ? 8.18 11.055 -8.023 1 98.12 268 PHE B N 1
ATOM 5142 C CA . PHE B 1 268 ? 8.906 12.188 -7.449 1 98.12 268 PHE B CA 1
ATOM 5143 C C . PHE B 1 268 ? 9.805 12.836 -8.492 1 98.12 268 PHE B C 1
ATOM 5145 O O . PHE B 1 268 ? 10.219 12.188 -9.453 1 98.12 268 PHE B O 1
ATOM 5152 N N . GLU B 1 269 ? 10.086 14.117 -8.305 1 96.88 269 GLU B N 1
ATOM 5153 C CA . GLU B 1 269 ? 10.977 14.828 -9.219 1 96.88 269 GLU B CA 1
ATOM 5154 C C . GLU B 1 269 ? 12.398 14.273 -9.148 1 96.88 269 GLU B C 1
ATOM 5156 O O . GLU B 1 269 ? 13.102 14.227 -10.164 1 96.88 269 GLU B O 1
ATOM 5161 N N . ASP B 1 270 ? 12.797 13.945 -8 1 92.94 270 ASP B N 1
ATOM 5162 C CA . ASP B 1 270 ? 14.086 13.32 -7.734 1 92.94 270 ASP B CA 1
ATOM 5163 C C . ASP B 1 270 ? 13.93 12.117 -6.809 1 92.94 270 ASP B C 1
ATOM 5165 O O . ASP B 1 270 ? 13.883 12.266 -5.586 1 92.94 270 ASP B O 1
ATOM 5169 N N . GLY B 1 271 ? 13.945 10.969 -7.383 1 91.12 271 GLY B N 1
ATOM 5170 C CA . GLY B 1 271 ? 13.695 9.719 -6.688 1 91.12 271 GLY B CA 1
ATOM 5171 C C . GLY B 1 271 ? 12.828 8.758 -7.484 1 91.12 271 GLY B C 1
ATOM 5172 O O . GLY B 1 271 ? 12.883 8.75 -8.719 1 91.12 271 GLY B O 1
ATOM 5173 N N . GLY B 1 272 ? 12.148 7.859 -6.73 1 96.06 272 GLY B N 1
ATOM 5174 C CA . GLY B 1 272 ? 11.352 6.832 -7.379 1 96.06 272 GLY B CA 1
ATOM 5175 C C . GLY B 1 272 ? 9.867 7.145 -7.391 1 96.06 272 GLY B C 1
ATOM 5176 O O . GLY B 1 272 ? 9.461 8.227 -7.828 1 96.06 272 GLY B O 1
ATOM 5177 N N . ILE B 1 273 ? 9.094 6.219 -6.949 1 97.81 273 ILE B N 1
ATOM 5178 C CA . ILE B 1 273 ? 7.641 6.27 -7.078 1 97.81 273 ILE B CA 1
ATOM 5179 C C . ILE B 1 273 ? 7 6.293 -5.691 1 97.81 273 ILE B C 1
ATOM 5181 O O . ILE B 1 273 ? 7.535 5.719 -4.742 1 97.81 273 ILE B O 1
ATOM 5185 N N . GLY B 1 274 ? 5.953 7 -5.562 1 98.5 274 GLY B N 1
ATOM 5186 C CA . GLY B 1 274 ? 5.191 7.055 -4.324 1 98.5 274 GLY B CA 1
ATOM 5187 C C . GLY B 1 274 ? 3.742 6.641 -4.496 1 98.5 274 GLY B C 1
ATOM 5188 O O . GLY B 1 274 ? 3.191 6.73 -5.598 1 98.5 274 GLY B O 1
ATOM 5189 N N . THR B 1 275 ? 3.152 6.133 -3.453 1 98.81 275 THR B N 1
ATOM 5190 C CA . THR B 1 275 ? 1.731 5.805 -3.449 1 98.81 275 THR B CA 1
ATOM 5191 C C . THR B 1 275 ? 1.112 6.102 -2.086 1 98.81 275 THR B C 1
ATOM 5193 O O . THR B 1 275 ? 1.812 6.117 -1.071 1 98.81 275 THR B O 1
ATOM 5196 N N . LEU B 1 276 ? -0.165 6.418 -2.08 1 98.81 276 LEU B N 1
ATOM 5197 C CA . LEU B 1 276 ? -0.958 6.648 -0.878 1 98.81 276 LEU B CA 1
ATOM 5198 C C . LEU B 1 276 ? -2.361 6.074 -1.032 1 98.81 276 LEU B C 1
ATOM 5200 O O . LEU B 1 276 ? -3.041 6.34 -2.027 1 98.81 276 LEU B O 1
ATOM 5204 N N . MET B 1 277 ? -2.762 5.23 -0.089 1 98.75 277 MET B N 1
ATOM 5205 C CA . MET B 1 277 ? -4.148 4.785 0.003 1 98.75 277 MET B CA 1
ATOM 5206 C C . MET B 1 277 ? -4.816 5.34 1.258 1 98.75 277 MET B C 1
ATOM 5208 O O . MET B 1 277 ? -4.297 5.176 2.363 1 98.75 277 MET B O 1
ATOM 5212 N N . HIS B 1 278 ? -5.848 6.02 1.078 1 98.25 278 HIS B N 1
ATOM 5213 C CA . HIS B 1 278 ? -6.73 6.414 2.172 1 98.25 278 HIS B CA 1
ATOM 5214 C C . HIS B 1 278 ? -8.07 5.691 2.088 1 98.25 278 HIS B C 1
ATOM 5216 O O . HIS B 1 278 ? -8.625 5.52 0.998 1 98.25 278 HIS B O 1
ATOM 5222 N N . SER B 1 279 ? -8.602 5.23 3.229 1 97 279 SER B N 1
ATOM 5223 C CA . SER B 1 279 ? -9.914 4.594 3.234 1 97 279 SER B CA 1
ATOM 5224 C C . SER B 1 279 ? -10.703 4.965 4.488 1 97 279 SER B C 1
ATOM 5226 O O . SER B 1 279 ? -10.117 5.383 5.492 1 97 279 SER B O 1
ATOM 5228 N N . ILE B 1 280 ? -11.977 4.914 4.383 1 92.81 280 ILE B N 1
ATOM 5229 C CA . ILE B 1 280 ? -12.914 4.988 5.496 1 92.81 280 ILE B CA 1
ATOM 5230 C C . ILE B 1 280 ? -13.594 3.639 5.688 1 92.81 280 ILE B C 1
ATOM 5232 O O . ILE B 1 280 ? -14.75 3.457 5.281 1 92.81 280 ILE B O 1
ATOM 5236 N N . ALA B 1 281 ? -12.891 2.703 6.305 1 90.62 281 ALA B N 1
ATOM 5237 C CA . ALA B 1 281 ? -13.422 1.343 6.289 1 90.62 281 ALA B CA 1
ATOM 5238 C C . ALA B 1 281 ? -13.109 0.617 7.594 1 90.62 281 ALA B C 1
ATOM 5240 O O . ALA B 1 281 ? -13.508 -0.535 7.781 1 90.62 281 ALA B O 1
ATOM 5241 N N . LEU B 1 282 ? -12.391 1.251 8.523 1 93.56 282 LEU B N 1
ATOM 5242 C CA . LEU B 1 282 ? -11.969 0.544 9.727 1 93.56 282 LEU B CA 1
ATOM 5243 C C . LEU B 1 282 ? -13.016 0.669 10.828 1 93.56 282 LEU B C 1
ATOM 5245 O O . LEU B 1 282 ? -13.578 1.746 11.031 1 93.56 282 LEU B O 1
ATOM 5249 N N . PRO B 1 283 ? -13.266 -0.417 11.523 1 93.06 283 PRO B N 1
ATOM 5250 C CA . PRO B 1 283 ? -14.125 -0.332 12.703 1 93.06 283 PRO B CA 1
ATOM 5251 C C . PRO B 1 283 ? -13.469 0.412 13.859 1 93.06 283 PRO B C 1
ATOM 5253 O O . PRO B 1 283 ? -12.234 0.436 13.969 1 93.06 283 PRO B O 1
ATOM 5256 N N . GLY B 1 284 ? -14.305 0.976 14.68 1 91.56 284 GLY B N 1
ATOM 5257 C CA . GLY B 1 284 ? -13.836 1.561 15.922 1 91.56 284 GLY B CA 1
ATOM 5258 C C . GLY B 1 284 ? -13.312 2.977 15.758 1 91.56 284 GLY B C 1
ATOM 5259 O O . GLY B 1 284 ? -13.852 3.754 14.969 1 91.56 284 GLY B O 1
ATOM 5260 N N . ASN B 1 285 ? -12.273 3.334 16.594 1 88.75 285 ASN B N 1
ATOM 5261 C CA . ASN B 1 285 ? -11.703 4.676 16.609 1 88.75 285 ASN B CA 1
ATOM 5262 C C . ASN B 1 285 ? -10.195 4.648 16.359 1 88.75 285 ASN B C 1
ATOM 5264 O O . ASN B 1 285 ? -9.555 5.699 16.266 1 88.75 285 ASN B O 1
ATOM 5268 N N . ARG B 1 286 ? -9.664 3.479 16.25 1 89.81 286 ARG B N 1
ATOM 5269 C CA . ARG B 1 286 ? -8.227 3.354 16.062 1 89.81 286 ARG B CA 1
ATOM 5270 C C . ARG B 1 286 ? -7.859 3.326 14.578 1 89.81 286 ARG B C 1
ATOM 5272 O O . ARG B 1 286 ? -8.078 2.322 13.898 1 89.81 286 ARG B O 1
ATOM 5279 N N . TYR B 1 287 ? -7.191 4.395 14.133 1 90.19 287 TYR B N 1
ATOM 5280 C CA . TYR B 1 287 ? -6.703 4.473 12.766 1 90.19 287 TYR B CA 1
ATOM 5281 C C . TYR B 1 287 ? -5.543 3.51 12.539 1 90.19 287 TYR B C 1
ATOM 5283 O O . TYR B 1 287 ? -4.961 3 13.5 1 90.19 287 TYR B O 1
ATOM 5291 N N . GLU B 1 288 ? -5.371 3.227 11.352 1 95.12 288 GLU B N 1
ATOM 5292 C CA . GLU B 1 288 ? -4.137 2.572 10.938 1 95.12 288 GLU B CA 1
ATOM 5293 C C . GLU B 1 288 ? -3.381 3.422 9.914 1 95.12 288 GLU B C 1
ATOM 5295 O O . GLU B 1 288 ? -3.922 3.77 8.867 1 95.12 288 GLU B O 1
ATOM 5300 N N . ALA B 1 289 ? -2.25 3.826 10.273 1 96.81 289 ALA B N 1
ATOM 5301 C CA . ALA B 1 289 ? -1.422 4.656 9.406 1 96.81 289 ALA B CA 1
ATOM 5302 C C . ALA B 1 289 ? 0.023 4.168 9.391 1 96.81 289 ALA B C 1
ATOM 5304 O O . ALA B 1 289 ? 0.65 4.035 10.445 1 96.81 289 ALA B O 1
ATOM 5305 N N . ASN B 1 290 ? 0.554 3.871 8.258 1 98.25 290 ASN B N 1
ATOM 5306 C CA . ASN B 1 290 ? 1.906 3.342 8.109 1 98.25 290 ASN B CA 1
ATOM 5307 C C . ASN B 1 290 ? 2.578 3.867 6.844 1 98.25 290 ASN B C 1
ATOM 5309 O O . ASN B 1 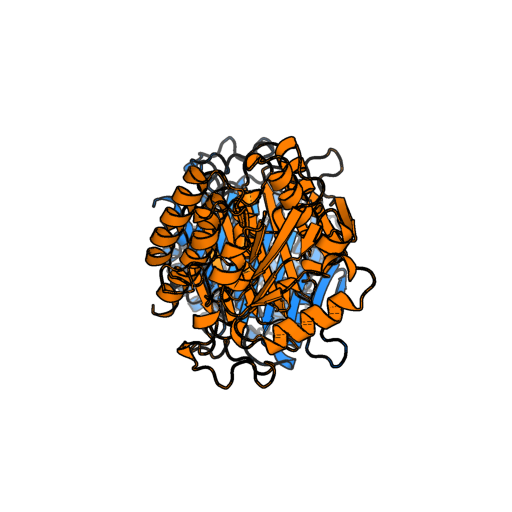290 ? 1.902 4.199 5.867 1 98.25 290 ASN B O 1
ATOM 5313 N N . ILE B 1 291 ? 3.91 3.98 6.871 1 98.75 291 ILE B N 1
ATOM 5314 C CA . ILE B 1 291 ? 4.703 4.363 5.707 1 98.75 291 ILE B CA 1
ATOM 5315 C C . ILE B 1 291 ? 5.879 3.402 5.547 1 98.75 291 ILE B C 1
ATOM 5317 O O . ILE B 1 291 ? 6.586 3.109 6.512 1 98.75 291 ILE B O 1
ATOM 5321 N N . ASP B 1 292 ? 6.074 2.885 4.359 1 98.75 292 ASP B N 1
ATOM 5322 C CA . ASP B 1 292 ? 7.285 2.158 3.982 1 98.75 292 ASP B CA 1
ATOM 5323 C C . ASP B 1 292 ? 8.141 2.979 3.021 1 98.75 292 ASP B C 1
ATOM 5325 O O . ASP B 1 292 ? 7.633 3.525 2.039 1 98.75 292 ASP B O 1
ATOM 5329 N N . VAL B 1 293 ? 9.359 3.068 3.312 1 98.81 293 VAL B N 1
ATOM 5330 C CA . VAL B 1 293 ? 10.328 3.703 2.43 1 98.81 293 VAL B CA 1
ATOM 5331 C C . VAL B 1 293 ? 11.43 2.705 2.068 1 98.81 293 VAL B C 1
ATOM 5333 O O . VAL B 1 293 ? 11.984 2.041 2.945 1 98.81 293 VAL B O 1
ATOM 5336 N N . GLN B 1 294 ? 11.672 2.607 0.796 1 98.44 294 GLN B N 1
ATOM 5337 C CA . GLN B 1 294 ? 12.688 1.672 0.33 1 98.44 294 GLN B CA 1
ATOM 5338 C C . GLN B 1 294 ? 13.789 2.395 -0.44 1 98.44 294 GLN B C 1
ATOM 5340 O O . GLN B 1 294 ? 13.508 3.242 -1.29 1 98.44 294 GLN B O 1
ATOM 5345 N N . MET B 1 295 ? 14.945 2.137 -0.09 1 97.56 295 MET B N 1
ATOM 5346 C CA . MET B 1 295 ? 16.172 2.529 -0.771 1 97.56 295 MET B CA 1
ATOM 5347 C C . MET B 1 295 ? 17.031 1.309 -1.09 1 97.56 295 MET B C 1
ATOM 5349 O O . MET B 1 295 ? 16.766 0.208 -0.608 1 97.56 295 MET B O 1
ATOM 5353 N N . ASP B 1 296 ? 18.031 1.469 -2.01 1 96.06 296 ASP B N 1
ATOM 5354 C CA . ASP B 1 296 ? 18.969 0.379 -2.277 1 96.06 296 ASP B CA 1
ATOM 5355 C C . ASP B 1 296 ? 19.641 -0.092 -0.993 1 96.06 296 ASP B C 1
ATOM 5357 O O . ASP B 1 296 ? 20.547 0.579 -0.476 1 96.06 296 ASP B O 1
ATOM 5361 N N . GLY B 1 297 ? 19.156 -1.185 -0.44 1 95.06 297 GLY B N 1
ATOM 5362 C CA . GLY B 1 297 ? 19.797 -1.786 0.722 1 95.06 297 GLY B CA 1
ATOM 5363 C C . GLY B 1 297 ? 19.234 -1.287 2.037 1 95.06 297 GLY B C 1
ATOM 5364 O O . GLY B 1 297 ? 19.797 -1.545 3.102 1 95.06 297 GLY B O 1
ATOM 5365 N N . LEU B 1 298 ? 18.125 -0.58 2.027 1 97.25 298 LEU B N 1
ATOM 5366 C CA . LEU B 1 298 ? 17.547 -0.043 3.25 1 97.25 298 LEU B CA 1
ATOM 5367 C C . LEU B 1 298 ? 16.016 0.023 3.143 1 97.25 298 LEU B C 1
ATOM 5369 O O . LEU B 1 298 ? 15.484 0.571 2.176 1 97.25 298 LEU B O 1
ATOM 5373 N N . LYS B 1 299 ? 15.375 -0.572 4.055 1 98.19 299 LYS B N 1
ATOM 5374 C CA . LYS B 1 299 ? 13.922 -0.449 4.195 1 98.19 299 LYS B CA 1
ATOM 5375 C C . LYS B 1 299 ? 13.555 0.153 5.547 1 98.19 299 LYS B C 1
ATOM 5377 O O . LYS B 1 299 ? 14.023 -0.306 6.59 1 98.19 299 LYS B O 1
ATOM 5382 N N . LEU B 1 300 ? 12.789 1.158 5.551 1 98.81 300 LEU B N 1
ATOM 5383 C CA . LEU B 1 300 ? 12.273 1.802 6.754 1 98.81 300 LEU B CA 1
ATOM 5384 C C . LEU B 1 300 ? 10.75 1.769 6.781 1 98.81 300 LEU B C 1
ATOM 5386 O O . LEU B 1 300 ? 10.102 2.094 5.785 1 98.81 300 LEU B O 1
ATOM 5390 N N . SER B 1 301 ? 10.203 1.317 7.883 1 98.75 301 SER B N 1
ATOM 5391 C CA . SER B 1 301 ? 8.758 1.338 8.086 1 98.75 301 SER B CA 1
ATOM 5392 C C . SER B 1 301 ? 8.383 2.186 9.297 1 98.75 301 SER B C 1
ATOM 5394 O O . SER B 1 301 ? 8.758 1.87 10.422 1 98.75 301 SER B O 1
ATOM 5396 N N . LEU B 1 302 ? 7.734 3.311 9.039 1 98.81 302 LEU B N 1
ATOM 5397 C CA . LEU B 1 302 ? 7.117 4.098 10.094 1 98.81 302 LEU B CA 1
ATOM 5398 C C . LEU B 1 302 ? 5.738 3.549 10.445 1 98.81 302 LEU B C 1
ATOM 5400 O O . LEU B 1 302 ? 4.789 3.703 9.672 1 98.81 302 LEU B O 1
ATOM 5404 N N . LEU B 1 303 ? 5.625 2.941 11.664 1 98.19 303 LEU B N 1
ATOM 5405 C CA . LEU B 1 303 ? 4.398 2.256 12.055 1 98.19 303 LEU B CA 1
ATOM 5406 C C . LEU B 1 303 ? 3.627 3.062 13.094 1 98.19 303 LEU B C 1
ATOM 5408 O O . LEU B 1 303 ? 4.148 3.342 14.18 1 98.19 303 LEU B O 1
ATOM 5412 N N . GLU B 1 304 ? 2.443 3.48 12.758 1 96.44 304 GLU B N 1
ATOM 5413 C CA . GLU B 1 304 ? 1.462 4.074 13.664 1 96.44 304 GLU B CA 1
ATOM 5414 C C . GLU B 1 304 ? 2.008 5.344 14.312 1 96.44 304 GLU B C 1
ATOM 5416 O O . GLU B 1 304 ? 2.008 5.465 15.539 1 96.44 304 GLU B O 1
ATOM 5421 N N . PRO B 1 305 ? 2.348 6.297 13.5 1 95.69 305 PRO B N 1
ATOM 5422 C CA . PRO B 1 305 ? 2.936 7.516 14.055 1 95.69 305 PRO B CA 1
ATOM 5423 C C . PRO B 1 305 ? 1.939 8.328 14.883 1 95.69 305 PRO B C 1
ATOM 5425 O O . PRO B 1 305 ? 2.338 9.203 15.648 1 95.69 305 PRO B O 1
ATOM 5428 N N . TYR B 1 306 ? 0.603 8.047 14.773 1 92.31 306 TYR B N 1
ATOM 5429 C CA . TYR B 1 306 ? -0.417 8.758 15.539 1 92.31 306 TYR B CA 1
ATOM 5430 C C . TYR B 1 306 ? -0.53 8.203 16.953 1 92.31 306 TYR B C 1
ATOM 5432 O O . TYR B 1 306 ? -1.139 8.828 17.828 1 92.31 306 TYR B O 1
ATOM 5440 N N . ARG B 1 307 ? -0.007 7.066 17.141 1 91.62 307 ARG B N 1
ATOM 5441 C CA . ARG B 1 307 ? -0.215 6.391 18.422 1 91.62 307 ARG B CA 1
ATOM 5442 C C . ARG B 1 307 ? 0.85 6.793 19.438 1 91.62 307 ARG B C 1
ATOM 5444 O O . ARG B 1 307 ? 1.907 7.305 19.062 1 91.62 307 ARG B O 1
ATOM 5451 N N . ASP B 1 308 ? 0.471 6.488 20.656 1 91.12 308 ASP B N 1
ATOM 5452 C CA . ASP B 1 308 ? 1.402 6.785 21.734 1 91.12 308 ASP B CA 1
ATOM 5453 C C . ASP B 1 308 ? 2.719 6.035 21.562 1 91.12 308 ASP B C 1
ATOM 5455 O O . ASP B 1 308 ? 3.781 6.531 21.938 1 91.12 308 ASP B O 1
ATOM 5459 N N . THR B 1 309 ? 2.523 4.867 21.062 1 94.69 309 THR B N 1
ATOM 5460 C CA . THR B 1 309 ? 3.717 4.094 20.75 1 94.69 309 THR B CA 1
ATOM 5461 C C . THR B 1 309 ? 3.904 3.975 19.25 1 94.69 309 THR B C 1
ATOM 5463 O O . THR B 1 309 ? 3.158 3.256 18.578 1 94.69 309 THR B O 1
ATOM 5466 N N . CYS B 1 310 ? 4.809 4.711 18.688 1 96.88 310 CYS B N 1
ATOM 5467 C CA . CYS B 1 310 ? 5.227 4.668 17.297 1 96.88 310 CYS B CA 1
ATOM 5468 C C . CYS B 1 310 ? 6.496 3.84 17.125 1 96.88 310 CYS B C 1
ATOM 5470 O O . CYS B 1 310 ? 7.402 3.914 17.953 1 96.88 310 CYS B O 1
ATOM 5472 N N . ILE B 1 311 ? 6.566 3.004 16.109 1 98.38 311 ILE B N 1
ATOM 5473 C CA . ILE B 1 311 ? 7.734 2.168 15.844 1 98.38 311 ILE B CA 1
ATOM 5474 C C . ILE B 1 311 ? 8.328 2.525 14.492 1 98.38 311 ILE B C 1
ATOM 5476 O O . ILE B 1 311 ? 7.602 2.688 13.508 1 98.38 311 ILE B O 1
ATOM 5480 N N . LEU B 1 312 ? 9.594 2.793 14.461 1 98.69 312 LEU B N 1
ATOM 5481 C CA . LEU B 1 312 ? 10.367 2.797 13.227 1 98.69 312 LEU B CA 1
ATOM 5482 C C . LEU B 1 312 ? 11.117 1.481 13.055 1 98.69 312 LEU B C 1
ATOM 5484 O O . LEU B 1 312 ? 12.062 1.2 13.797 1 98.69 312 LEU B O 1
ATOM 5488 N N . ARG B 1 313 ? 10.672 0.67 12.156 1 98.69 313 ARG B N 1
ATOM 5489 C CA . ARG B 1 313 ? 11.305 -0.613 11.867 1 98.69 313 ARG B CA 1
ATOM 5490 C C . ARG B 1 313 ? 12.289 -0.489 10.711 1 98.69 313 ARG B C 1
ATOM 5492 O O . ARG B 1 313 ? 11.953 0.069 9.656 1 98.69 313 ARG B O 1
ATOM 5499 N N . VAL B 1 314 ? 13.477 -1.048 10.898 1 98.31 314 VAL B N 1
ATOM 5500 C CA . VAL B 1 314 ? 14.562 -0.834 9.945 1 98.31 314 VAL B CA 1
ATOM 5501 C C . VAL B 1 314 ? 15.164 -2.176 9.547 1 98.31 314 VAL B C 1
ATOM 5503 O O . VAL B 1 314 ? 15.438 -3.021 10.406 1 98.31 314 VAL B O 1
ATOM 5506 N N . ARG B 1 315 ? 15.242 -2.436 8.273 1 97.38 315 ARG B N 1
ATOM 5507 C CA . ARG B 1 315 ? 16.062 -3.504 7.711 1 97.38 315 ARG B CA 1
ATOM 5508 C C . ARG B 1 315 ? 17.188 -2.936 6.844 1 97.38 315 ARG B C 1
ATOM 5510 O O . ARG B 1 315 ? 16.938 -2.107 5.965 1 97.38 315 ARG B O 1
ATOM 5517 N N . SER B 1 316 ? 18.438 -3.328 7.105 1 96.5 316 SER B N 1
ATOM 5518 C CA . SER B 1 316 ? 19.578 -2.742 6.422 1 96.5 316 SER B CA 1
ATOM 5519 C C . SER B 1 316 ? 20.594 -3.812 6.023 1 96.5 316 SER B C 1
ATOM 5521 O O . SER B 1 316 ? 20.328 -5.008 6.168 1 96.5 316 SER B O 1
ATOM 5523 N N . MET B 1 317 ? 21.734 -3.352 5.473 1 93.94 317 MET B N 1
ATOM 5524 C CA . MET B 1 317 ? 22.781 -4.238 4.965 1 93.94 317 MET B CA 1
ATOM 5525 C C . MET B 1 317 ? 23.734 -4.641 6.078 1 93.94 317 MET B C 1
ATOM 5527 O O . MET B 1 317 ? 24.844 -5.117 5.809 1 93.94 317 MET B O 1
ATOM 5531 N N . GLU B 1 318 ? 23.234 -4.434 7.219 1 90.25 318 GLU B N 1
ATOM 5532 C CA . GLU B 1 318 ? 24.125 -4.797 8.328 1 90.25 318 GLU B CA 1
ATOM 5533 C C . GLU B 1 318 ? 24.562 -6.254 8.227 1 90.25 318 GLU B C 1
ATOM 5535 O O . GLU B 1 318 ? 23.734 -7.152 8.086 1 90.25 318 GLU B O 1
ATOM 5540 N N . LYS B 1 319 ? 25.922 -6.496 8.344 1 84.25 319 LYS B N 1
ATOM 5541 C CA . LYS B 1 319 ? 26.516 -7.82 8.148 1 84.25 319 LYS B CA 1
ATOM 5542 C C . LYS B 1 319 ? 25.953 -8.82 9.156 1 84.25 319 LYS B C 1
ATOM 5544 O O . LYS B 1 319 ? 25.875 -8.531 10.359 1 84.25 319 LYS B O 1
ATOM 5549 N N . GLY B 1 320 ? 25.516 -9.867 8.633 1 85.5 320 GLY B N 1
ATOM 5550 C CA . GLY B 1 320 ? 25.016 -10.953 9.469 1 85.5 320 GLY B CA 1
ATOM 5551 C C . GLY B 1 320 ? 23.578 -10.742 9.93 1 85.5 320 GLY B C 1
ATOM 5552 O O . GLY B 1 320 ? 23 -11.625 10.562 1 85.5 320 GLY B O 1
ATOM 5553 N N . LYS B 1 321 ? 22.984 -9.578 9.672 1 90.12 321 LYS B N 1
ATOM 5554 C CA . LYS B 1 321 ? 21.641 -9.266 10.156 1 90.12 321 LYS B CA 1
ATOM 5555 C C . LYS B 1 321 ? 20.766 -8.711 9.039 1 90.12 321 LYS B C 1
ATOM 5557 O O . LYS B 1 321 ? 19.922 -7.836 9.273 1 90.12 321 LYS B O 1
ATOM 5562 N N . ARG B 1 322 ? 21.031 -9.18 7.836 1 90.94 322 ARG B N 1
ATOM 5563 C CA . ARG B 1 322 ? 20.375 -8.578 6.684 1 90.94 322 ARG B CA 1
ATOM 5564 C C . ARG B 1 322 ? 18.906 -9 6.613 1 90.94 322 ARG B C 1
ATOM 5566 O O . ARG B 1 322 ? 18.109 -8.352 5.941 1 90.94 322 ARG B O 1
ATOM 5573 N N . ASP B 1 323 ? 18.531 -10.078 7.34 1 91.5 323 ASP B N 1
ATOM 5574 C CA . ASP B 1 323 ? 17.156 -10.547 7.324 1 91.5 323 ASP B CA 1
ATOM 5575 C C . ASP B 1 323 ? 16.406 -10.078 8.57 1 91.5 323 ASP B C 1
ATOM 5577 O O . ASP B 1 323 ? 15.219 -10.391 8.742 1 91.5 323 ASP B O 1
ATOM 5581 N N . GLU B 1 324 ? 17.047 -9.383 9.367 1 94.38 324 GLU B N 1
ATOM 5582 C CA . GLU B 1 324 ? 16.469 -9.008 10.648 1 94.38 324 GLU B CA 1
ATOM 5583 C C . GLU B 1 324 ? 15.914 -7.582 10.609 1 94.38 324 GLU B C 1
ATOM 5585 O O . GLU B 1 324 ? 16.516 -6.699 9.992 1 94.38 324 GLU B O 1
ATOM 5590 N N . ASP B 1 325 ? 14.805 -7.438 11.258 1 96.31 325 ASP B N 1
ATOM 5591 C CA . ASP B 1 325 ? 14.242 -6.105 11.461 1 96.31 325 ASP B CA 1
ATOM 5592 C C . ASP B 1 325 ? 14.633 -5.547 12.828 1 96.31 325 ASP B C 1
ATOM 5594 O O . ASP B 1 325 ? 14.547 -6.25 13.836 1 96.31 325 ASP B O 1
ATOM 5598 N N . LYS B 1 326 ? 15.133 -4.34 12.828 1 97.25 326 LYS B N 1
ATOM 5599 C CA . LYS B 1 326 ? 15.406 -3.619 14.07 1 97.25 326 LYS B CA 1
ATOM 5600 C C . LYS B 1 326 ? 14.344 -2.557 14.336 1 97.25 326 LYS B C 1
ATOM 5602 O O . LYS B 1 326 ? 14.055 -1.73 13.469 1 97.25 326 LYS B O 1
ATOM 5607 N N . ASP B 1 327 ? 13.812 -2.586 15.562 1 98 327 ASP B N 1
ATOM 5608 C CA . ASP B 1 327 ? 12.758 -1.643 15.914 1 98 327 ASP B CA 1
ATOM 5609 C C . ASP B 1 327 ? 13.297 -0.524 16.812 1 98 327 ASP B C 1
ATOM 5611 O O . ASP B 1 327 ? 13.969 -0.789 17.812 1 98 327 ASP B O 1
ATOM 5615 N N . PHE B 1 328 ? 13.117 0.682 16.406 1 98.25 328 PHE B N 1
ATOM 5616 C CA . PHE B 1 328 ? 13.211 1.847 17.281 1 98.25 328 PHE B CA 1
ATOM 5617 C C . PHE B 1 328 ? 11.828 2.246 17.781 1 98.25 328 PHE B C 1
ATOM 5619 O O . PHE B 1 328 ? 10.922 2.51 17 1 98.25 328 PHE B O 1
ATOM 5626 N N . THR B 1 329 ? 11.68 2.287 19.094 1 98.12 329 THR B N 1
ATOM 5627 C CA . THR B 1 329 ? 10.383 2.602 19.688 1 98.12 329 THR B CA 1
ATOM 5628 C C . THR B 1 329 ? 10.359 4.031 20.219 1 98.12 329 THR B C 1
ATOM 5630 O O . THR B 1 329 ? 11.305 4.461 20.891 1 98.12 329 THR B O 1
ATOM 5633 N N . PHE B 1 330 ? 9.32 4.723 19.859 1 97.44 330 PHE B N 1
ATOM 5634 C CA . PHE B 1 330 ? 9.125 6.098 20.312 1 97.44 330 PHE B CA 1
ATOM 5635 C C . PHE B 1 330 ? 7.832 6.23 21.109 1 97.44 330 PHE B C 1
ATOM 5637 O O . PHE B 1 330 ? 6.738 6.129 20.562 1 97.44 330 PHE B O 1
ATOM 5644 N N . GLU B 1 331 ? 8.008 6.461 22.391 1 93.5 331 GLU B N 1
ATOM 5645 C CA . GLU B 1 331 ? 6.863 6.582 23.281 1 93.5 331 GLU B CA 1
ATOM 5646 C C . GLU B 1 331 ? 6.629 8.039 23.688 1 93.5 331 GLU B C 1
ATOM 5648 O O . GLU B 1 331 ? 7.574 8.75 24.016 1 93.5 331 GLU B O 1
ATOM 5653 N N . GLY B 1 332 ? 5.418 8.391 23.609 1 86 332 GLY B N 1
ATOM 5654 C CA . GLY B 1 332 ? 5.027 9.68 24.141 1 86 332 GLY B CA 1
ATOM 5655 C C . GLY B 1 332 ? 5.574 10.852 23.344 1 86 332 GLY B C 1
ATOM 5656 O O . GLY B 1 332 ? 5.898 11.898 23.906 1 86 332 GLY B O 1
ATOM 5657 N N . SER B 1 333 ? 5.801 10.602 22.078 1 84.88 333 SER B N 1
ATOM 5658 C CA . SER B 1 333 ? 6.285 11.711 21.25 1 84.88 333 SER B CA 1
ATOM 5659 C C . SER B 1 333 ? 5.184 12.734 21 1 84.88 333 SER B C 1
ATOM 5661 O O . SER B 1 333 ? 4.168 12.422 20.375 1 84.88 333 SER B O 1
ATOM 5663 N N . ASP B 1 334 ? 5.344 13.953 21.547 1 91.38 334 ASP B N 1
ATOM 5664 C CA . ASP B 1 334 ? 4.398 15.039 21.312 1 91.38 334 ASP B CA 1
ATOM 5665 C C . ASP B 1 334 ? 4.855 15.93 20.172 1 91.38 334 ASP B C 1
ATOM 5667 O O . ASP B 1 334 ? 5.398 17.016 20.391 1 91.38 334 ASP B O 1
ATOM 5671 N N . SER B 1 335 ? 4.516 15.508 18.969 1 94.19 335 SER B N 1
ATOM 5672 C CA . SER B 1 335 ? 4.926 16.234 17.766 1 94.19 335 SER B CA 1
ATOM 5673 C C . SER B 1 335 ? 4.297 17.625 17.734 1 94.19 335 SER B C 1
ATOM 5675 O O . SER B 1 335 ? 4.914 18.578 17.25 1 94.19 335 SER B O 1
ATOM 5677 N N . TYR B 1 336 ? 3.113 17.828 18.281 1 95.12 336 TYR B N 1
ATOM 5678 C CA . TYR B 1 336 ? 2.471 19.141 18.359 1 95.12 336 TYR B CA 1
ATOM 5679 C C . TYR B 1 336 ? 3.26 20.078 19.266 1 95.12 336 TYR B C 1
ATOM 5681 O O . TYR B 1 336 ? 3.502 21.234 18.891 1 95.12 336 TYR B O 1
ATOM 5689 N N . GLY B 1 337 ? 3.629 19.531 20.406 1 95.75 337 GLY B N 1
ATOM 5690 C CA . GLY B 1 337 ? 4.402 20.328 21.344 1 95.75 337 GLY B CA 1
ATOM 5691 C C . GLY B 1 337 ? 5.73 20.797 20.781 1 95.75 337 GLY B C 1
ATOM 5692 O O . GLY B 1 337 ? 6.102 21.969 20.922 1 95.75 337 GLY B O 1
ATOM 5693 N N . THR B 1 338 ? 6.406 19.828 20.125 1 96.94 338 THR B N 1
ATOM 5694 C CA . THR B 1 338 ? 7.695 20.172 19.531 1 96.94 338 THR B CA 1
ATOM 5695 C C . THR B 1 338 ? 7.535 21.203 18.422 1 96.94 338 THR B C 1
ATOM 5697 O O . THR B 1 338 ? 8.359 22.109 18.297 1 96.94 338 THR B O 1
ATOM 5700 N N . GLU B 1 339 ? 6.527 21.094 17.688 1 97.88 339 GLU B N 1
ATOM 5701 C CA . GLU B 1 339 ? 6.23 22.047 16.609 1 97.88 339 GLU B CA 1
ATOM 5702 C C . GLU B 1 339 ? 5.965 23.438 17.172 1 97.88 339 GLU B C 1
ATOM 5704 O O . GLU B 1 339 ? 6.527 24.422 16.688 1 97.88 339 GLU B O 1
ATOM 5709 N N . LEU B 1 340 ? 5.148 23.531 18.188 1 97.88 340 LEU B N 1
ATOM 5710 C CA . LEU B 1 340 ? 4.805 24.828 18.797 1 97.88 340 LEU B CA 1
ATOM 5711 C C . LEU B 1 340 ? 6.02 25.438 19.469 1 97.88 340 LEU B C 1
ATOM 5713 O O . LEU B 1 340 ? 6.227 26.656 19.391 1 97.88 340 LEU B O 1
ATOM 5717 N N . LYS B 1 341 ? 6.781 24.609 20.141 1 97.94 341 LYS B N 1
ATOM 5718 C CA . LYS B 1 341 ? 8.016 25.094 20.75 1 97.94 341 LYS B CA 1
ATOM 5719 C C . LYS B 1 341 ? 8.938 25.703 19.703 1 97.94 341 LYS B C 1
ATOM 5721 O O . LYS B 1 341 ? 9.508 26.781 19.922 1 97.94 341 LYS B O 1
ATOM 5726 N N . THR B 1 342 ? 9.07 24.969 18.625 1 98.44 342 THR B N 1
ATOM 5727 C CA . THR B 1 342 ? 9.914 25.453 17.547 1 98.44 342 THR B CA 1
ATOM 5728 C C . THR B 1 342 ? 9.398 26.781 17.016 1 98.44 342 THR B C 1
ATOM 5730 O O . THR B 1 342 ? 10.188 27.703 16.734 1 98.44 342 THR B O 1
ATOM 5733 N N . PHE B 1 343 ? 8.125 26.906 16.859 1 98.5 343 PHE B N 1
ATOM 5734 C CA . PHE B 1 343 ? 7.523 28.156 16.375 1 98.5 343 PHE B CA 1
ATOM 5735 C C . PHE B 1 343 ? 7.828 29.297 17.344 1 98.5 343 PHE B C 1
ATOM 5737 O O . PHE B 1 343 ? 8.242 30.375 16.906 1 98.5 343 PHE B O 1
ATOM 5744 N N . ILE B 1 344 ? 7.617 29.109 18.609 1 98.19 344 ILE B N 1
ATOM 5745 C CA . ILE B 1 344 ? 7.848 30.125 19.625 1 98.19 344 ILE B CA 1
ATOM 5746 C C . ILE B 1 344 ? 9.312 30.562 19.594 1 98.19 344 ILE B C 1
ATOM 5748 O O . ILE B 1 344 ? 9.617 31.75 19.672 1 98.19 344 ILE B O 1
ATOM 5752 N N . GLU B 1 345 ? 10.164 29.609 19.469 1 97.75 345 GLU B N 1
ATOM 5753 C CA . GLU B 1 345 ? 11.586 29.922 19.375 1 97.75 345 GLU B CA 1
ATOM 5754 C C . GLU B 1 345 ? 11.883 30.75 18.125 1 97.75 345 GLU B C 1
ATOM 5756 O O . GLU B 1 345 ? 12.68 31.688 18.188 1 97.75 345 GLU B O 1
ATOM 5761 N N . ALA B 1 346 ? 11.312 30.359 17.047 1 98.25 346 ALA B N 1
ATOM 5762 C CA . ALA B 1 346 ? 11.5 31.094 15.797 1 98.25 346 ALA B CA 1
ATOM 5763 C C . ALA B 1 346 ? 11.016 32.531 15.93 1 98.25 346 ALA B C 1
ATOM 5765 O O . ALA B 1 346 ? 11.656 33.469 15.43 1 98.25 346 ALA B O 1
ATOM 5766 N N . VAL B 1 347 ? 9.891 32.719 16.547 1 97.94 347 VAL B N 1
ATOM 5767 C CA . VAL B 1 347 ? 9.328 34.062 16.766 1 97.94 347 VAL B CA 1
ATOM 5768 C C . VAL B 1 347 ? 10.266 34.875 17.641 1 97.94 347 VAL B C 1
ATOM 5770 O O . VAL B 1 347 ? 10.578 36.031 17.328 1 97.94 347 VAL B O 1
ATOM 5773 N N . ARG B 1 348 ? 10.75 34.312 18.75 1 96.88 348 ARG B N 1
ATOM 5774 C CA . ARG B 1 348 ? 11.625 35 19.688 1 96.88 348 ARG B CA 1
ATOM 5775 C C . ARG B 1 348 ? 12.922 35.438 19.016 1 96.88 348 ARG B C 1
ATOM 5777 O O . ARG B 1 348 ? 13.43 36.531 19.266 1 96.88 348 ARG B O 1
ATOM 5784 N N . SER B 1 349 ? 13.375 34.594 18.188 1 95.69 349 SER B N 1
ATOM 5785 C CA . SER B 1 349 ? 14.656 34.875 17.547 1 95.69 349 SER B CA 1
ATOM 5786 C C . SER B 1 349 ? 14.461 35.531 16.188 1 95.69 349 SER B C 1
ATOM 5788 O O . SER B 1 349 ? 15.438 35.906 15.516 1 95.69 349 SER B O 1
ATOM 5790 N N . ASN B 1 350 ? 13.219 35.656 15.789 1 94.25 350 ASN B N 1
ATOM 5791 C CA . ASN B 1 350 ? 12.891 36.156 14.453 1 94.25 350 ASN B CA 1
ATOM 5792 C C . ASN B 1 350 ? 13.672 35.406 13.375 1 94.25 350 ASN B C 1
ATOM 5794 O O . ASN B 1 350 ? 14.32 36.031 12.531 1 94.25 350 ASN B O 1
ATOM 5798 N N . ASP B 1 351 ? 13.648 34.062 13.445 1 95.38 351 ASP B N 1
ATOM 5799 C CA . ASP B 1 351 ? 14.414 33.219 12.555 1 95.38 351 ASP B CA 1
ATOM 5800 C C . ASP B 1 351 ? 13.508 32.188 11.883 1 95.38 351 ASP B C 1
ATOM 5802 O O . ASP B 1 351 ? 13.305 31.078 12.406 1 95.38 351 ASP B O 1
ATOM 5806 N N . GLN B 1 352 ? 13.078 32.531 10.719 1 94.75 352 GLN B N 1
ATOM 5807 C CA . GLN B 1 352 ? 12.18 31.688 9.938 1 94.75 352 GLN B CA 1
ATOM 5808 C C . GLN B 1 352 ? 12.828 30.359 9.586 1 94.75 352 GLN B C 1
ATOM 5810 O O . GLN B 1 352 ? 12.141 29.359 9.359 1 94.75 352 GLN B O 1
ATOM 5815 N N . SER B 1 353 ? 14.148 30.328 9.547 1 95.56 353 SER B N 1
ATOM 5816 C CA . SER B 1 353 ? 14.859 29.141 9.102 1 95.56 353 SER B CA 1
ATOM 5817 C C . SER B 1 353 ? 14.688 27.984 10.086 1 95.56 353 SER B C 1
ATOM 5819 O O . SER B 1 353 ? 14.977 26.844 9.766 1 95.56 353 SER B O 1
ATOM 5821 N N . LEU B 1 354 ? 14.195 28.219 11.281 1 97.38 354 LEU B N 1
ATOM 5822 C CA . LEU B 1 354 ? 13.969 27.188 12.289 1 97.38 354 LEU B CA 1
ATOM 5823 C C . LEU B 1 354 ? 12.719 26.359 11.961 1 97.38 354 LEU B C 1
ATOM 5825 O O . LEU B 1 354 ? 12.562 25.25 12.453 1 97.38 354 LEU B O 1
ATOM 5829 N N . ILE B 1 355 ? 11.82 26.953 11.164 1 98.31 355 ILE B N 1
ATOM 5830 C CA . ILE B 1 355 ? 10.547 26.312 10.852 1 98.31 355 ILE B CA 1
ATOM 5831 C C . ILE B 1 355 ? 10.766 25.203 9.828 1 98.31 355 ILE B C 1
ATOM 5833 O O . ILE B 1 355 ? 11.32 25.438 8.75 1 98.31 355 ILE B O 1
ATOM 5837 N N . LYS B 1 356 ? 10.266 24 10.141 1 97.56 356 LYS B N 1
ATOM 5838 C CA . LYS B 1 356 ? 10.398 22.859 9.242 1 97.56 356 LYS B CA 1
ATOM 5839 C C . LYS B 1 356 ? 9.195 22.734 8.32 1 97.56 356 LYS B C 1
ATOM 5841 O O . LYS B 1 356 ? 9.219 21.984 7.34 1 97.56 356 LYS B O 1
ATOM 5846 N N . SER B 1 357 ? 8.164 23.438 8.609 1 97.88 357 SER B N 1
ATOM 5847 C CA . SER B 1 357 ? 6.934 23.438 7.832 1 97.88 357 SER B CA 1
ATOM 5848 C C . SER B 1 357 ? 6.531 24.844 7.434 1 97.88 357 SER B C 1
ATOM 5850 O O . SER B 1 357 ? 5.449 25.312 7.789 1 97.88 357 SER B O 1
ATOM 5852 N N . SER B 1 358 ? 7.355 25.469 6.641 1 97.69 358 SER B N 1
ATOM 5853 C CA . SER B 1 358 ? 7.102 26.828 6.176 1 97.69 358 SER B CA 1
ATOM 5854 C C . SER B 1 358 ? 5.855 26.891 5.297 1 97.69 358 SER B C 1
ATOM 5856 O O . SER B 1 358 ? 5.414 25.875 4.766 1 97.69 358 SER B O 1
ATOM 5858 N N . TYR B 1 359 ? 5.301 28.031 5.168 1 98.06 359 TYR B N 1
ATOM 5859 C CA . TYR B 1 359 ? 4.129 28.234 4.32 1 98.06 359 TYR B CA 1
ATOM 5860 C C . TYR B 1 359 ? 4.434 27.859 2.873 1 98.06 359 TYR B C 1
ATOM 5862 O O . TYR B 1 359 ? 3.64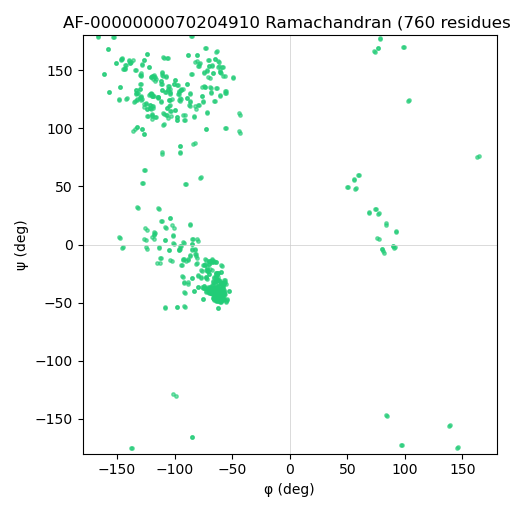6 27.172 2.225 1 98.06 359 TYR B O 1
ATOM 5870 N N . GLU B 1 360 ? 5.586 28.312 2.379 1 97.19 360 GLU B N 1
ATOM 5871 C CA . GLU B 1 360 ? 5.984 28.031 1.002 1 97.19 360 GLU B CA 1
ATOM 5872 C C . GLU B 1 360 ? 6.035 26.531 0.731 1 97.19 360 GLU B C 1
ATOM 5874 O O . GLU B 1 360 ? 5.543 26.062 -0.299 1 97.19 360 GLU B O 1
ATOM 5879 N N . ASP B 1 361 ? 6.613 25.828 1.61 1 97.81 361 ASP B N 1
ATOM 5880 C CA . ASP B 1 361 ? 6.711 24.391 1.44 1 97.81 361 ASP B CA 1
ATOM 5881 C C . ASP B 1 361 ? 5.34 23.734 1.561 1 97.81 361 ASP B C 1
ATOM 5883 O O . ASP B 1 361 ? 5.027 22.797 0.819 1 97.81 361 ASP B O 1
ATOM 5887 N N . ALA B 1 362 ? 4.555 24.172 2.512 1 98.44 362 ALA B N 1
ATOM 5888 C CA . ALA B 1 362 ? 3.215 23.641 2.73 1 98.44 362 ALA B CA 1
ATOM 5889 C C . ALA B 1 362 ? 2.336 23.828 1.498 1 98.44 362 ALA B C 1
ATOM 5891 O O . ALA B 1 362 ? 1.452 23.016 1.221 1 98.44 362 ALA B O 1
ATOM 5892 N N . VAL B 1 363 ? 2.547 24.891 0.766 1 98.06 363 VAL B N 1
ATOM 5893 C CA . VAL B 1 363 ? 1.811 25.156 -0.468 1 98.06 363 VAL B CA 1
ATOM 5894 C C . VAL B 1 363 ? 2.002 23.984 -1.434 1 98.06 363 VAL B C 1
ATOM 5896 O O . VAL B 1 363 ? 1.04 23.516 -2.045 1 98.06 363 VAL B O 1
ATOM 5899 N N . LYS B 1 364 ? 3.201 23.484 -1.521 1 98.25 364 LYS B N 1
ATOM 5900 C CA . LYS B 1 364 ? 3.484 22.359 -2.412 1 98.25 364 LYS B CA 1
ATOM 5901 C C . LYS B 1 364 ? 2.75 21.109 -1.959 1 98.25 364 LYS B C 1
ATOM 5903 O O . LYS B 1 364 ? 2.283 20.328 -2.787 1 98.25 364 LYS B O 1
ATOM 5908 N N . THR B 1 365 ? 2.693 20.906 -0.659 1 98.56 365 THR B N 1
ATOM 5909 C CA . THR B 1 365 ? 1.911 19.797 -0.126 1 98.56 365 THR B CA 1
ATOM 5910 C C . THR B 1 365 ? 0.44 19.938 -0.506 1 98.56 365 THR B C 1
ATOM 5912 O O . THR B 1 365 ? -0.183 18.969 -0.965 1 98.56 365 THR B O 1
ATOM 5915 N N . TYR B 1 366 ? -0.079 21.109 -0.295 1 98.25 366 TYR B N 1
ATOM 5916 C CA . TYR B 1 366 ? -1.474 21.375 -0.632 1 98.25 366 TYR B CA 1
ATOM 5917 C C . TYR B 1 366 ? -1.734 21.125 -2.111 1 98.25 366 TYR B C 1
ATOM 5919 O O . TYR B 1 366 ? -2.74 20.5 -2.475 1 98.25 366 TYR B O 1
ATOM 5927 N N . GLU B 1 367 ? -0.824 21.531 -2.939 1 97.88 367 GLU B N 1
ATOM 5928 C CA . GLU B 1 367 ? -0.958 21.312 -4.375 1 97.88 367 GLU B CA 1
ATOM 5929 C C . GLU B 1 367 ? -1.024 19.828 -4.707 1 97.88 367 GLU B C 1
ATOM 5931 O O . GLU B 1 367 ? -1.819 19.406 -5.551 1 97.88 367 GLU B O 1
ATOM 5936 N N . LEU B 1 368 ? -0.221 19.047 -4.086 1 98.56 368 LEU B N 1
ATOM 5937 C CA . LEU B 1 368 ? -0.243 17.609 -4.301 1 98.56 368 LEU B CA 1
ATOM 5938 C C . LEU B 1 368 ? -1.593 17.016 -3.904 1 98.56 368 LEU B C 1
ATOM 5940 O O . LEU B 1 368 ? -2.148 16.188 -4.625 1 98.56 368 LEU B O 1
ATOM 5944 N N . THR B 1 369 ? -2.129 17.453 -2.76 1 98.44 369 THR B N 1
ATOM 5945 C CA . THR B 1 369 ? -3.4 16.906 -2.293 1 98.44 369 THR B CA 1
ATOM 5946 C C . THR B 1 369 ? -4.512 17.188 -3.299 1 98.44 369 THR B C 1
ATOM 5948 O O . THR B 1 369 ? -5.332 16.312 -3.588 1 98.44 369 THR B O 1
ATOM 5951 N N . TRP B 1 370 ? -4.508 18.359 -3.842 1 97.44 370 TRP B N 1
ATOM 5952 C CA . TRP B 1 370 ? -5.547 18.703 -4.805 1 97.44 370 TRP B CA 1
ATOM 5953 C C . TRP B 1 370 ? -5.305 18.016 -6.145 1 97.44 370 TRP B C 1
ATOM 5955 O O . TRP B 1 370 ? -6.254 17.641 -6.836 1 97.44 370 TRP B O 1
ATOM 5965 N N . ALA B 1 371 ? -4.027 17.875 -6.535 1 97.94 371 ALA B N 1
ATOM 5966 C CA . ALA B 1 371 ? -3.744 17.094 -7.734 1 97.94 371 ALA B CA 1
ATOM 5967 C C . ALA B 1 371 ? -4.312 15.68 -7.621 1 97.94 371 ALA B C 1
ATOM 5969 O O . ALA B 1 371 ? -4.891 15.164 -8.578 1 97.94 371 ALA B O 1
ATOM 5970 N N . ILE B 1 372 ? -4.168 15.086 -6.512 1 98.44 372 ILE B N 1
ATOM 5971 C CA . ILE B 1 372 ? -4.691 13.75 -6.25 1 98.44 372 ILE B CA 1
ATOM 5972 C C . ILE B 1 372 ? -6.215 13.758 -6.352 1 98.44 372 ILE B C 1
ATOM 5974 O O . ILE B 1 372 ? -6.805 12.93 -7.039 1 98.44 372 ILE B O 1
ATOM 5978 N N . ARG B 1 373 ? -6.832 14.734 -5.68 1 96.75 373 ARG B N 1
ATOM 5979 C CA . ARG B 1 373 ? -8.289 14.82 -5.695 1 96.75 373 ARG B CA 1
ATOM 5980 C C . ARG B 1 373 ? -8.805 15 -7.117 1 96.75 373 ARG B C 1
ATOM 5982 O O . ARG B 1 373 ? -9.711 14.289 -7.551 1 96.75 373 ARG B O 1
ATOM 5989 N N . LEU B 1 374 ? -8.25 15.945 -7.848 1 95.81 374 LEU B N 1
ATOM 5990 C CA . LEU B 1 374 ? -8.727 16.266 -9.188 1 95.81 374 LEU B CA 1
ATOM 5991 C C . LEU B 1 374 ? -8.516 15.078 -10.133 1 95.81 374 LEU B C 1
ATOM 5993 O O . LEU B 1 374 ? -9.367 14.797 -10.977 1 95.81 374 LEU B O 1
ATOM 5997 N N . SER B 1 375 ? -7.375 14.414 -10 1 97.5 375 SER B N 1
ATOM 5998 C CA . SER B 1 375 ? -7.137 13.211 -10.789 1 97.5 375 SER B CA 1
ATOM 5999 C C . SER B 1 375 ? -8.203 12.156 -10.516 1 97.5 375 SER B C 1
ATOM 6001 O O . SER B 1 375 ? -8.711 11.523 -11.453 1 97.5 375 SER B O 1
ATOM 6003 N N . GLY B 1 376 ? -8.508 11.938 -9.289 1 96.75 376 GLY B N 1
ATOM 6004 C CA . GLY B 1 376 ? -9.555 10.992 -8.922 1 96.75 376 GLY B CA 1
ATOM 6005 C C . GLY B 1 376 ? -10.906 11.352 -9.508 1 96.75 376 GLY B C 1
ATOM 6006 O O . GLY B 1 376 ? -11.625 10.477 -10 1 96.75 376 GLY B O 1
ATOM 6007 N N . GLU B 1 377 ? -11.273 12.633 -9.438 1 94.19 377 GLU B N 1
ATOM 6008 C CA . GLU B 1 377 ? -12.547 13.094 -9.977 1 94.19 377 GLU B CA 1
ATOM 6009 C C . GLU B 1 377 ? -12.625 12.891 -11.484 1 94.19 377 GLU B C 1
ATOM 6011 O O . GLU B 1 377 ? -13.672 12.508 -12.016 1 94.19 377 GLU B O 1
ATOM 6016 N N . ARG B 1 378 ? -11.516 13.086 -12.133 1 94.69 378 ARG B N 1
ATOM 6017 C CA . ARG B 1 378 ? -11.469 12.891 -13.578 1 94.69 378 ARG B CA 1
ATOM 6018 C C . ARG B 1 378 ? -11.648 11.422 -13.938 1 94.69 378 ARG B C 1
ATOM 6020 O O . ARG B 1 378 ? -12.266 11.094 -14.953 1 94.69 378 ARG B O 1
ATOM 6027 N N . ASN B 1 379 ? -11.148 10.531 -13.133 1 92.38 379 ASN B N 1
ATOM 6028 C CA . ASN B 1 379 ? -11.148 9.109 -13.445 1 92.38 379 ASN B CA 1
ATOM 6029 C C . ASN B 1 379 ? -12.43 8.422 -12.969 1 92.38 379 ASN B C 1
ATOM 6031 O O . ASN B 1 379 ? -12.633 7.234 -13.219 1 92.38 379 ASN B O 1
ATOM 6035 N N . LEU B 1 380 ? -13.234 9.094 -12.133 1 81.44 380 LEU B N 1
ATOM 6036 C CA . LEU B 1 380 ? -14.547 8.562 -11.781 1 81.44 380 LEU B CA 1
ATOM 6037 C C . LEU B 1 380 ? -15.453 8.508 -13 1 81.44 380 LEU B C 1
ATOM 6039 O O . LEU B 1 380 ? -16.297 7.617 -13.117 1 81.44 380 LEU B O 1
ATOM 6043 N N . ARG B 1 381 ? -15.422 9.539 -13.938 1 62.25 381 ARG B N 1
ATOM 6044 C CA . ARG B 1 381 ? -16.328 9.812 -15.047 1 62.25 381 ARG B CA 1
ATOM 6045 C C . ARG B 1 381 ? -15.938 9.023 -16.281 1 62.25 381 ARG B C 1
ATOM 6047 O O . ARG B 1 381 ? -16.672 8.992 -17.281 1 62.25 381 ARG B O 1
ATOM 6054 N N . THR B 1 382 ? -14.867 8.328 -16.234 1 51.34 382 THR B N 1
ATOM 6055 C CA . THR B 1 382 ? -14.5 7.535 -17.406 1 51.34 382 THR B CA 1
ATOM 6056 C C . THR B 1 382 ? -14.953 6.086 -17.234 1 51.34 382 THR B C 1
ATOM 6058 O O . THR B 1 382 ? -14.938 5.551 -16.125 1 51.34 382 THR B O 1
#

Solvent-accessible surface area (backbone atoms only — not comparable to full-atom values): 38236 Å² total; per-residue (Å²): 125,71,62,74,59,41,39,27,31,34,36,30,62,39,43,53,29,63,30,50,96,87,46,93,40,27,51,48,62,46,50,60,71,70,48,54,53,32,38,46,30,39,24,20,78,55,46,67,57,31,44,52,54,48,52,56,43,48,72,40,98,61,11,80,37,39,73,72,42,42,72,33,58,46,65,68,62,50,56,72,66,58,38,56,29,37,39,38,34,58,62,28,71,59,29,49,32,86,52,87,86,12,35,54,68,47,57,38,26,68,71,52,20,22,36,40,32,43,64,39,67,35,47,57,57,62,78,62,31,51,57,40,52,50,53,38,54,52,32,32,66,74,44,69,42,41,51,39,40,55,57,34,61,77,48,21,65,60,51,48,49,49,52,50,51,47,62,72,67,54,86,43,45,32,35,37,45,35,40,40,37,34,24,36,42,70,50,73,47,50,56,60,38,26,22,83,52,31,46,20,58,46,36,49,64,45,33,61,55,49,36,44,48,34,73,72,61,35,58,64,39,69,89,53,44,48,23,50,54,33,33,43,76,35,89,58,51,23,27,56,61,83,60,58,35,86,78,27,49,81,87,46,56,71,90,39,38,32,58,32,29,40,40,37,36,32,36,35,67,57,26,24,37,37,37,42,37,39,33,60,35,34,25,25,74,55,60,46,39,38,34,38,38,29,22,73,41,29,35,40,32,45,38,30,74,88,43,58,65,18,36,39,37,36,30,31,69,48,83,96,40,24,69,42,75,46,76,47,79,42,69,70,68,55,20,61,50,48,40,51,51,43,48,52,50,20,57,54,65,69,34,61,82,65,51,88,36,30,52,75,61,47,49,55,35,53,46,51,28,46,48,42,50,53,33,17,60,58,52,63,78,102,124,71,63,73,57,41,39,28,30,34,36,28,64,40,43,53,30,63,32,50,98,86,47,94,39,28,48,49,63,47,48,60,70,69,48,54,53,32,39,46,29,39,24,21,78,55,46,66,57,30,44,52,52,48,51,57,43,47,72,41,101,61,11,78,38,40,72,71,43,40,73,34,58,46,66,67,62,50,56,73,65,58,40,56,28,36,39,39,34,59,62,29,71,58,28,49,32,86,51,89,86,13,33,54,67,47,56,38,24,66,71,52,20,22,36,41,32,45,64,38,69,36,45,57,56,60,77,62,30,52,57,39,50,51,53,37,53,53,32,31,65,74,44,68,42,41,53,38,40,55,57,35,62,78,48,21,65,62,51,49,50,49,52,50,53,48,61,73,68,54,87,42,45,33,36,36,45,36,38,40,38,35,21,36,41,69,49,75,46,51,55,59,37,27,22,82,52,30,47,18,56,46,36,50,63,44,33,60,56,48,36,46,48,33,72,74,60,33,59,64,39,70,89,52,45,47,23,50,53,32,33,43,76,34,92,60,49,22,27,55,62,83,61,57,38,88,77,27,50,81,86,48,55,70,91,41,39,33,59,32,30,41,41,36,37,34,36,35,67,57,26,25,39,36,36,41,38,39,33,60,33,33,26,25,73,55,61,46,39,39,34,39,39,29,23,73,39,28,35,40,33,44,37,32,75,89,44,58,65,19,36,38,37,36,30,31,67,48,84,96,39,24,68,43,76,44,75,47,77,41,69,70,69,56,20,60,50,47,40,51,50,44,49,53,50,20,57,54,65,68,35,59,85,64,52,90,35,30,49,74,59,46,49,56,34,53,47,50,28,46,46,43,50,53,32,17,59,59,52,64,79,102

Organism: Mizuhopecten yessoensis (NCBI:txid6573)